Protein AF-A0A9E0DV90-F1 (afdb_monomer)

Foldseek 3Di:
DDDDLVRQLQVVFWPDDDLDFQTKTWGAAQEEEEELLQQLVLLLLLVLLVDQAFPHNAYEYEHEPLLDCPDVLSVQSQLLSVLSCQRHFHKYQARPNDDRLVCCLVPVQDASGEYEYCDQVQCSSCVNHYNGHHAHSNLRSCSRVVNTDMDRNHDDDDDDDDFVVVVVCVVVCVVVVCVVVVHDDDDGDCDQQQQHPDAAPAQAEEEDQHDDFPQCSNVHRRYHYHYDHPQQRVVCVVVVHRDDNVVVPSPPVVVDDDDDPDDDDDCVSMDGYDPDHSPPRDRRGDPLQDRQDFFAFDDQKDKFFALEQEEAPAELCQQQNPDPVSSSRVNPLPVSLQCGNCVPDNCSLVSLLVGLAHEHEYEHAHHDDDLDLSSQSSSRVSRYQEYEYCYYDPSNCVSNLQQLRHYKYFPDNVVSVVDDGGFIKMWHSVLVCVVVQKTWIARPNVGDIGIIGDDDDPVSSVQNNRRHDSSVSSVVSVD

Radius of gyration: 25.17 Å; Cα contacts (8 Å, |Δi|>4): 955; chains: 1; bounding box: 57×60×72 Å

pLDDT: mean 88.81, std 10.87, range [31.14, 98.81]

Sequence (479 aa):
MPQNLARKILASHLISGEMNVGEEIAVRVDQTLTHDVTGTQAYLAFETMNIPKVKTELSVSYVDHNLLYADNKNPDDHIYLQTIAKKYGLYLSRAGNGICHTVHFERFGRPGMISLGSDSHTPTGSAIGALAIGAGGLDVALAMAGVPLYLKMPKIVNVKGSRQIFSMALRDGIISTLVDAGVRILECGCGPCVGIGQALRT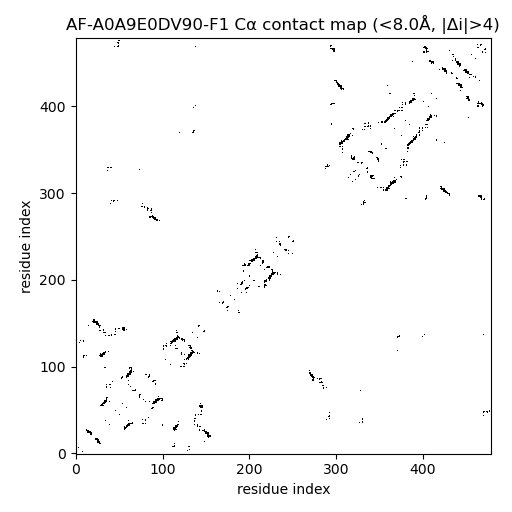HGVSFRTSNRNFKGRSGTLDASVYLGSPEAAAITAIKGYITDLIAEGVTDVLLTVEEPKTFIIDDNMIIPPTEGDTSDVEIIRGPNIQPMPINEPLPDTIQAHVSAYRPDNITTDDIIPANAQFSALRSNIPAISQITFSRIDPDFVKRAEGYGKSFIVGGENYGQGSSREHAAIAPMYLGVKAVITKSLARIHKNNLINHGVVPLNFVNLADYDKINQDDELKITNFPEQLKSRNIIVENLTKGFSFETKTELTEREVNILIDGGQLRQVQAKNNT

Solvent-accessible surface area (backbone atoms only — not comparable to full-atom values): 25932 Å² total; per-residue (Å²): 130,92,72,55,70,70,54,50,38,50,60,79,31,53,75,42,66,57,92,47,77,65,37,62,28,29,26,55,52,41,32,38,39,28,38,51,80,38,28,55,42,13,46,40,46,33,57,64,29,65,61,80,51,57,60,32,84,41,41,36,42,23,31,56,78,64,77,68,70,87,57,68,61,47,58,27,51,54,48,24,53,53,26,45,18,45,35,33,47,19,29,33,37,38,74,81,68,50,52,54,58,58,52,38,48,76,73,71,59,53,64,55,41,34,33,36,17,39,40,83,65,30,42,61,40,30,77,62,52,21,54,28,40,48,49,37,32,60,58,38,22,36,30,32,70,60,44,59,52,74,43,57,32,72,87,86,86,90,90,91,90,89,65,74,60,60,64,50,34,48,74,72,43,51,47,52,57,39,45,77,71,67,47,81,86,72,74,98,64,67,38,47,59,62,14,39,101,55,50,52,55,90,71,27,78,46,72,37,69,50,96,68,61,57,81,34,40,36,60,26,70,67,36,49,59,46,71,52,51,68,68,55,43,52,55,19,64,76,70,76,47,89,70,68,58,79,88,66,61,65,76,70,68,76,77,75,81,84,80,79,94,72,80,90,87,82,59,92,47,52,44,75,42,53,77,84,86,37,83,88,54,68,74,52,70,38,96,60,57,45,85,63,85,73,49,66,51,52,55,50,61,48,75,33,33,22,45,40,62,46,63,59,61,37,30,26,54,50,40,37,49,85,48,72,65,47,69,71,25,58,36,15,58,76,69,44,27,72,43,35,25,47,90,82,37,71,59,35,45,64,46,17,54,73,56,55,36,20,30,36,39,35,20,40,44,27,40,28,81,64,73,61,43,60,50,30,46,25,49,35,74,41,23,31,48,35,41,40,19,59,30,67,22,72,64,42,50,51,32,20,36,45,44,24,24,45,69,33,26,45,71,53,67,75,56,62,82,74,59,56,57,70,36,35,38,32,33,67,53,36,53,61,27,53,74,69,33,48,38,65,37,36,33,67,74,77,73,49,71,49,55,27,32,43,98,65,55,73,67,55,44,51,27,28,40,52,4,3,44,61,43,53,48,21,59,68,56,77,110

Mean predicted aligned error: 10.76 Å

Structure (mmCIF, N/CA/C/O backbone):
data_AF-A0A9E0DV90-F1
#
_entry.id   AF-A0A9E0DV90-F1
#
loop_
_atom_site.group_PDB
_atom_site.id
_atom_site.type_symbol
_atom_site.label_atom_id
_atom_site.label_alt_id
_atom_site.label_comp_id
_atom_site.label_asym_id
_atom_site.label_entity_id
_atom_site.label_seq_id
_atom_site.pdbx_PDB_ins_code
_atom_site.Cartn_x
_atom_site.Cartn_y
_atom_site.Cartn_z
_atom_site.occupancy
_atom_site.B_iso_or_equiv
_atom_site.auth_seq_id
_atom_site.auth_comp_id
_atom_site.auth_asym_id
_atom_site.auth_atom_id
_atom_site.pdbx_PDB_model_num
ATOM 1 N N . MET A 1 1 ? 17.221 -28.876 0.811 1.00 46.72 1 MET A N 1
ATOM 2 C CA . MET A 1 1 ? 16.239 -29.032 -0.292 1.00 46.72 1 MET A CA 1
ATOM 3 C C . MET A 1 1 ? 16.576 -28.058 -1.414 1.00 46.72 1 MET A C 1
ATOM 5 O O . MET A 1 1 ? 17.041 -26.968 -1.092 1.00 46.72 1 MET A O 1
ATOM 9 N N . PRO A 1 2 ? 16.352 -28.405 -2.695 1.00 49.91 2 PRO A N 1
ATOM 10 C CA . PRO A 1 2 ? 16.503 -27.461 -3.801 1.00 49.91 2 PRO A CA 1
ATOM 11 C C . PRO A 1 2 ? 15.511 -26.293 -3.663 1.00 49.91 2 PRO A C 1
ATOM 13 O O . PRO A 1 2 ? 14.329 -26.495 -3.391 1.00 49.91 2 PRO A O 1
ATOM 16 N N . GLN A 1 3 ? 15.999 -25.063 -3.835 1.00 72.25 3 GLN A N 1
ATOM 17 C CA . GLN A 1 3 ? 15.197 -23.839 -3.752 1.00 72.25 3 GLN A CA 1
ATOM 18 C C . GLN A 1 3 ? 14.785 -23.348 -5.148 1.00 72.25 3 GLN A C 1
ATOM 20 O O . GLN A 1 3 ? 15.590 -23.367 -6.082 1.00 72.25 3 GLN A O 1
ATOM 25 N N . ASN A 1 4 ? 13.548 -22.858 -5.278 1.00 73.31 4 ASN A N 1
ATOM 26 C CA . ASN A 1 4 ? 13.095 -22.128 -6.468 1.00 73.31 4 ASN A CA 1
ATOM 27 C C . ASN A 1 4 ? 13.701 -20.709 -6.527 1.00 73.31 4 ASN A C 1
ATOM 29 O O . ASN A 1 4 ? 14.276 -20.243 -5.544 1.00 73.31 4 ASN A O 1
ATOM 33 N N . LEU A 1 5 ? 13.563 -20.021 -7.668 1.00 75.44 5 LEU A N 1
ATOM 34 C CA . LEU A 1 5 ? 14.163 -18.699 -7.894 1.00 75.44 5 LEU A CA 1
ATOM 35 C C . LEU A 1 5 ? 13.775 -17.674 -6.813 1.00 75.44 5 LEU A C 1
ATOM 37 O O . LEU A 1 5 ? 14.658 -17.085 -6.200 1.00 75.44 5 LEU A O 1
ATOM 41 N N . ALA A 1 6 ? 12.482 -17.532 -6.508 1.00 76.31 6 ALA A N 1
ATOM 42 C CA . ALA A 1 6 ? 12.011 -16.599 -5.482 1.00 76.31 6 ALA A CA 1
ATOM 43 C C . ALA A 1 6 ? 12.596 -16.907 -4.090 1.00 76.31 6 ALA A C 1
ATOM 45 O O . ALA A 1 6 ? 12.985 -15.990 -3.373 1.00 76.31 6 ALA A O 1
ATOM 46 N N . ARG A 1 7 ? 12.727 -18.190 -3.716 1.00 85.94 7 ARG A N 1
ATOM 47 C CA . ARG A 1 7 ? 13.398 -18.588 -2.467 1.00 85.94 7 ARG A CA 1
ATOM 48 C C . ARG A 1 7 ? 14.895 -18.286 -2.473 1.00 85.94 7 ARG A C 1
ATOM 50 O O . ARG A 1 7 ? 15.393 -17.863 -1.441 1.00 85.94 7 ARG A O 1
ATOM 57 N N . LYS A 1 8 ? 15.597 -18.463 -3.596 1.00 86.50 8 LYS A N 1
ATOM 58 C CA . LYS A 1 8 ? 17.022 -18.101 -3.702 1.00 86.50 8 LYS A CA 1
ATOM 59 C C . LYS A 1 8 ? 17.231 -16.597 -3.514 1.00 86.50 8 LYS A C 1
ATOM 61 O O . LYS A 1 8 ? 18.100 -16.210 -2.744 1.00 86.50 8 LYS A O 1
ATOM 66 N N . ILE A 1 9 ? 16.395 -15.777 -4.158 1.00 90.69 9 ILE A N 1
ATOM 67 C CA . ILE A 1 9 ? 16.438 -14.312 -4.036 1.00 90.69 9 ILE A CA 1
ATOM 68 C C . ILE A 1 9 ? 16.123 -13.880 -2.601 1.00 90.69 9 ILE A C 1
ATOM 70 O O . ILE A 1 9 ? 16.881 -13.120 -2.014 1.00 90.69 9 ILE A O 1
ATOM 74 N N . LEU A 1 10 ? 15.052 -14.397 -1.993 1.00 91.81 10 LEU A N 1
ATOM 75 C CA . LEU A 1 10 ? 14.734 -14.079 -0.597 1.00 91.81 10 LEU A CA 1
ATOM 76 C C . LEU A 1 10 ? 15.856 -14.505 0.365 1.00 91.81 10 LEU A C 1
ATOM 78 O O . LEU A 1 10 ? 16.153 -13.768 1.296 1.00 91.81 10 LEU A O 1
ATOM 82 N N . ALA A 1 11 ? 16.513 -15.645 0.122 1.00 93.75 11 ALA A N 1
ATOM 83 C CA . ALA A 1 11 ? 17.612 -16.129 0.957 1.00 93.75 11 ALA A CA 1
ATOM 84 C C . ALA A 1 11 ? 18.873 -15.254 0.859 1.00 93.75 11 ALA A C 1
ATOM 86 O O . ALA A 1 11 ? 19.518 -15.019 1.876 1.00 93.75 11 ALA A O 1
ATOM 87 N N . SER A 1 12 ? 19.222 -14.743 -0.329 1.00 96.25 12 SER A N 1
ATOM 88 C CA . SER A 1 12 ? 20.400 -13.877 -0.504 1.00 96.25 12 SER A CA 1
ATOM 89 C C . SER A 1 12 ? 20.215 -12.452 0.030 1.00 96.25 12 SER A C 1
ATOM 91 O O . SER A 1 12 ? 21.198 -11.731 0.165 1.00 96.25 12 SER A O 1
ATOM 93 N N . HIS A 1 13 ? 18.978 -12.052 0.337 1.00 97.69 13 HIS A N 1
ATOM 94 C CA . HIS A 1 13 ? 18.638 -10.732 0.881 1.00 97.69 13 HIS A CA 1
ATOM 95 C C . HIS A 1 13 ? 18.095 -10.800 2.316 1.00 97.69 13 HIS A C 1
ATOM 97 O O . HIS A 1 13 ? 17.682 -9.775 2.854 1.00 97.69 13 HIS A O 1
ATOM 103 N N . LEU A 1 14 ? 18.074 -11.984 2.938 1.00 97.50 14 LEU A N 1
ATOM 104 C CA . LEU A 1 14 ? 17.537 -12.194 4.280 1.00 97.50 14 LEU A CA 1
ATOM 105 C C . LEU A 1 14 ? 18.387 -11.467 5.332 1.00 97.50 14 LEU A C 1
ATOM 107 O O . LEU A 1 14 ? 19.585 -11.709 5.452 1.00 97.50 14 LEU A O 1
ATOM 111 N N . ILE A 1 15 ? 17.743 -10.597 6.109 1.00 97.06 15 ILE A N 1
ATOM 112 C CA . ILE A 1 15 ? 18.339 -9.882 7.245 1.00 97.06 15 ILE A CA 1
ATOM 113 C C . ILE A 1 15 ? 17.968 -10.581 8.559 1.00 97.06 15 ILE A C 1
ATOM 115 O O . ILE A 1 15 ? 18.818 -10.736 9.433 1.00 97.06 15 ILE A O 1
ATOM 119 N N . SER A 1 16 ? 16.715 -11.023 8.707 1.00 96.75 16 SER A N 1
ATOM 120 C CA . SER A 1 16 ? 16.253 -11.788 9.873 1.00 96.75 16 SER A CA 1
ATOM 121 C C . SER A 1 16 ? 14.962 -12.570 9.593 1.00 96.75 16 SER A C 1
ATOM 123 O O . SER A 1 16 ? 14.284 -12.340 8.589 1.00 96.75 16 SER A O 1
ATOM 125 N N . GLY A 1 17 ? 14.623 -13.488 10.505 1.00 94.31 17 GLY A N 1
ATOM 126 C CA . GLY A 1 17 ? 13.473 -14.393 10.407 1.00 94.31 17 GLY A CA 1
ATOM 127 C C . GLY A 1 17 ? 13.810 -15.726 9.730 1.00 94.31 17 GLY A C 1
ATOM 128 O O . GLY A 1 17 ? 14.834 -15.858 9.060 1.00 94.31 17 GLY A O 1
ATOM 129 N N . GLU A 1 18 ? 12.947 -16.726 9.903 1.00 93.50 18 GLU A N 1
ATOM 130 C CA . GLU A 1 18 ? 13.080 -18.022 9.232 1.00 93.50 18 GLU A CA 1
ATOM 131 C C . GLU A 1 18 ? 12.230 -18.082 7.958 1.00 93.50 18 GLU A C 1
ATOM 133 O O . GLU A 1 18 ? 11.115 -17.571 7.882 1.00 93.50 18 GLU A O 1
ATOM 138 N N . MET A 1 19 ? 12.736 -18.752 6.920 1.00 90.50 19 MET A N 1
ATOM 139 C CA . MET A 1 19 ? 12.066 -18.828 5.615 1.00 90.50 19 MET A CA 1
ATOM 140 C C . MET A 1 19 ? 10.954 -19.893 5.551 1.00 90.50 19 MET A C 1
ATOM 142 O O . MET A 1 19 ? 10.748 -20.522 4.499 1.00 90.50 19 MET A O 1
ATOM 146 N N . ASN A 1 20 ? 10.224 -20.096 6.647 1.00 89.94 20 ASN A N 1
ATOM 147 C CA . ASN A 1 20 ? 9.060 -20.976 6.725 1.00 89.94 20 ASN A CA 1
ATOM 148 C C . ASN A 1 20 ? 7.812 -20.216 6.258 1.00 89.94 20 ASN A C 1
ATOM 150 O O . ASN A 1 20 ? 7.641 -19.034 6.533 1.00 89.94 20 ASN A O 1
ATOM 154 N N . VAL A 1 21 ? 6.930 -20.865 5.495 1.00 82.69 21 VAL A N 1
ATOM 155 C CA . VAL A 1 21 ? 5.804 -20.171 4.841 1.00 82.69 21 VAL A CA 1
ATOM 156 C C . VAL A 1 21 ? 4.827 -19.604 5.876 1.00 82.69 21 VAL A C 1
ATOM 158 O O . VAL A 1 21 ? 4.218 -20.362 6.622 1.00 82.69 21 VAL A O 1
ATOM 161 N N . GLY A 1 22 ? 4.600 -18.289 5.832 1.00 82.38 22 GLY A N 1
ATOM 162 C CA . GLY A 1 22 ? 3.687 -17.570 6.728 1.00 82.38 22 GLY A CA 1
ATOM 163 C C . GLY A 1 22 ? 4.356 -16.845 7.902 1.00 82.38 22 GLY A C 1
ATOM 164 O O . GLY A 1 22 ? 3.719 -15.957 8.471 1.00 82.38 22 GLY A O 1
ATOM 165 N N . GLU A 1 23 ? 5.613 -17.156 8.220 1.00 88.75 23 GLU A N 1
ATOM 166 C CA . GLU A 1 23 ? 6.403 -16.455 9.245 1.00 88.75 23 GLU A CA 1
ATOM 167 C C . GLU A 1 23 ? 6.917 -15.101 8.727 1.00 88.75 23 GLU A C 1
ATOM 169 O O . GLU A 1 23 ? 7.046 -14.905 7.516 1.00 88.75 23 GLU A O 1
ATOM 174 N N . GLU A 1 24 ? 7.153 -14.138 9.625 1.00 92.56 24 GLU A N 1
ATOM 175 C CA . GLU A 1 24 ? 7.707 -12.825 9.261 1.00 92.56 24 GLU A CA 1
ATOM 176 C C . GLU A 1 24 ? 9.213 -12.950 8.984 1.00 92.56 24 GLU A C 1
ATOM 178 O O . GLU A 1 24 ? 9.973 -13.444 9.814 1.00 92.56 24 GLU A O 1
ATOM 183 N N . ILE A 1 25 ? 9.632 -12.470 7.813 1.00 94.44 25 ILE A N 1
ATOM 184 C CA . ILE A 1 25 ? 11.031 -12.299 7.423 1.00 94.44 25 ILE A CA 1
ATOM 185 C C . ILE A 1 25 ? 11.303 -10.826 7.126 1.00 94.44 25 ILE A C 1
ATOM 187 O O . ILE A 1 25 ? 10.439 -10.113 6.608 1.00 94.44 25 ILE A O 1
ATOM 191 N N . ALA A 1 26 ? 12.521 -10.384 7.419 1.00 96.88 26 ALA A N 1
ATOM 192 C CA . ALA A 1 26 ? 13.044 -9.088 7.019 1.00 96.88 26 ALA A CA 1
ATOM 193 C C . ALA A 1 26 ? 14.037 -9.287 5.872 1.00 96.88 26 ALA A C 1
ATOM 195 O O . ALA A 1 26 ? 14.979 -10.070 6.006 1.00 96.88 26 ALA A O 1
ATOM 196 N N . VAL A 1 27 ? 13.856 -8.575 4.759 1.00 97.12 27 VAL A N 1
ATOM 197 C CA . VAL A 1 27 ? 14.778 -8.621 3.615 1.00 97.12 27 VAL A CA 1
ATOM 198 C C . VAL A 1 27 ? 15.301 -7.238 3.248 1.00 97.12 27 VAL A C 1
ATOM 200 O O . VAL A 1 27 ? 14.606 -6.229 3.397 1.00 97.12 27 VAL A O 1
ATOM 203 N N . ARG A 1 28 ? 16.535 -7.186 2.744 1.00 97.75 28 ARG A N 1
ATOM 204 C CA . ARG A 1 28 ? 17.083 -5.994 2.096 1.00 97.75 28 ARG A CA 1
ATOM 205 C C . ARG A 1 28 ? 16.337 -5.743 0.785 1.00 97.75 28 ARG A C 1
ATOM 207 O O . ARG A 1 28 ? 16.046 -6.678 0.045 1.00 97.75 28 ARG A O 1
ATOM 214 N N . VAL A 1 29 ? 16.067 -4.476 0.498 1.00 98.06 29 VAL A N 1
ATOM 215 C CA . VAL A 1 29 ? 15.643 -4.009 -0.825 1.00 98.06 29 VAL A CA 1
ATOM 216 C C . VAL A 1 29 ? 16.864 -3.394 -1.494 1.00 98.06 29 VAL A C 1
ATOM 218 O O . VAL A 1 29 ? 17.523 -2.552 -0.888 1.00 98.06 29 VAL A O 1
ATOM 221 N N . ASP A 1 30 ? 17.179 -3.811 -2.717 1.00 98.19 30 ASP A N 1
ATOM 222 C CA . ASP A 1 30 ? 18.324 -3.263 -3.451 1.00 98.19 30 ASP A CA 1
ATOM 223 C C . ASP A 1 30 ? 17.903 -2.028 -4.243 1.00 98.19 30 ASP A C 1
ATOM 225 O O . ASP A 1 30 ? 18.611 -1.025 -4.255 1.00 98.19 30 ASP A O 1
ATOM 229 N N . GLN A 1 31 ? 16.725 -2.086 -4.874 1.00 97.88 31 GLN A N 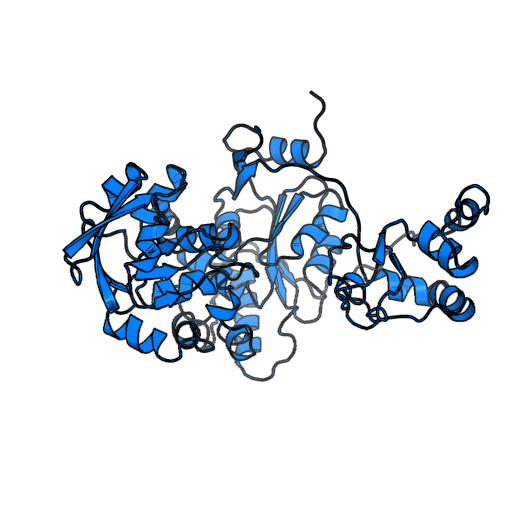1
ATOM 230 C CA . GLN A 1 31 ? 16.221 -1.012 -5.724 1.00 97.88 31 GLN A CA 1
ATOM 231 C C . GLN A 1 31 ? 14.839 -0.518 -5.311 1.00 97.88 31 GLN A C 1
ATOM 233 O O . GLN A 1 31 ? 13.966 -1.318 -4.969 1.00 97.88 31 GLN A O 1
ATOM 238 N N . THR A 1 32 ? 14.593 0.782 -5.458 1.00 98.00 32 THR A N 1
ATOM 239 C CA . THR A 1 32 ? 13.242 1.348 -5.361 1.00 98.00 32 THR A CA 1
ATOM 240 C C . THR A 1 32 ? 12.821 2.097 -6.615 1.00 98.00 32 THR A C 1
ATOM 242 O O . THR A 1 32 ? 13.643 2.658 -7.344 1.00 98.00 32 THR A O 1
ATOM 245 N N . LEU A 1 33 ? 11.509 2.120 -6.852 1.00 96.56 33 LEU A N 1
ATOM 246 C CA . LEU A 1 33 ? 10.894 2.989 -7.848 1.00 96.56 33 LEU A CA 1
ATOM 247 C C . LEU A 1 33 ? 9.665 3.702 -7.288 1.00 96.56 33 LEU A C 1
ATOM 249 O O . LEU A 1 33 ? 8.870 3.120 -6.549 1.00 96.56 33 LEU A O 1
ATOM 253 N N . THR A 1 34 ? 9.489 4.960 -7.674 1.00 96.62 34 THR A N 1
ATOM 254 C CA . THR A 1 34 ? 8.232 5.688 -7.487 1.00 96.62 34 THR A CA 1
ATOM 255 C C . THR A 1 34 ? 7.787 6.310 -8.801 1.00 96.62 34 THR A C 1
ATOM 257 O O . THR A 1 34 ? 8.597 6.518 -9.699 1.00 96.62 34 THR A O 1
ATOM 260 N N . HIS A 1 35 ? 6.500 6.613 -8.916 1.00 91.81 35 HIS A N 1
ATOM 261 C CA . HIS A 1 35 ? 5.950 7.422 -10.006 1.00 91.81 35 HIS A CA 1
ATOM 262 C C . HIS A 1 35 ? 5.329 8.692 -9.442 1.00 91.81 35 HIS A C 1
ATOM 264 O O . HIS A 1 35 ? 4.853 8.657 -8.312 1.00 91.81 35 HIS A O 1
ATOM 270 N N . ASP A 1 36 ? 5.320 9.778 -10.206 1.00 88.25 36 ASP A N 1
ATOM 271 C CA . ASP A 1 36 ? 4.797 11.109 -9.866 1.00 88.25 36 ASP A CA 1
ATOM 272 C C . ASP A 1 36 ? 3.574 11.116 -8.926 1.00 88.25 36 ASP A C 1
ATOM 274 O O . ASP A 1 36 ? 3.584 11.774 -7.887 1.00 88.25 36 ASP A O 1
ATOM 278 N N . VAL A 1 37 ? 2.564 10.299 -9.214 1.00 83.69 37 VAL A N 1
ATOM 279 C CA . VAL A 1 37 ? 1.311 10.198 -8.455 1.00 83.69 37 VAL A CA 1
ATOM 280 C C . VAL A 1 37 ? 1.468 9.581 -7.049 1.00 83.69 37 VAL A C 1
ATOM 282 O O . VAL A 1 37 ? 0.628 9.799 -6.180 1.00 83.69 37 VAL A O 1
ATOM 285 N N . THR A 1 38 ? 2.507 8.799 -6.758 1.00 86.00 38 THR A N 1
ATOM 286 C CA . THR A 1 38 ? 2.764 8.243 -5.401 1.00 86.00 38 THR A CA 1
ATOM 287 C C . THR A 1 38 ? 4.091 8.683 -4.794 1.00 86.00 38 THR A C 1
ATOM 289 O O . THR A 1 38 ? 4.232 8.711 -3.571 1.00 86.00 38 THR A O 1
ATOM 292 N N . GLY A 1 39 ? 5.041 9.066 -5.643 1.00 91.38 39 GLY A N 1
ATOM 293 C CA . GLY A 1 39 ? 6.371 9.524 -5.294 1.00 91.38 39 GLY A CA 1
ATOM 294 C C . GLY A 1 39 ? 6.308 10.758 -4.421 1.00 91.38 39 GLY A C 1
ATOM 295 O O . GLY A 1 39 ? 6.951 10.767 -3.381 1.00 91.38 39 GLY A O 1
ATOM 296 N N . THR A 1 40 ? 5.467 11.746 -4.746 1.00 92.38 40 THR A N 1
ATOM 297 C CA . THR A 1 40 ? 5.399 12.989 -3.962 1.00 92.38 40 THR A CA 1
ATOM 298 C C . THR A 1 40 ? 5.134 12.721 -2.475 1.00 92.38 40 THR A C 1
ATOM 300 O O . THR A 1 40 ? 5.839 13.246 -1.619 1.00 92.38 40 THR A O 1
ATOM 303 N N . GLN A 1 41 ? 4.201 11.819 -2.145 1.00 91.06 41 GLN A N 1
ATOM 304 C CA . GLN A 1 41 ? 3.952 11.418 -0.754 1.00 91.06 41 GLN A CA 1
ATOM 305 C C . GLN A 1 41 ? 5.085 10.555 -0.170 1.00 91.06 41 GLN A C 1
ATOM 307 O O . GLN A 1 41 ? 5.477 10.761 0.979 1.00 91.06 41 GLN A O 1
ATOM 312 N N . ALA A 1 42 ? 5.624 9.602 -0.940 1.00 94.50 42 ALA A N 1
ATOM 313 C CA . ALA A 1 42 ? 6.747 8.770 -0.502 1.00 94.50 42 ALA A CA 1
ATOM 314 C C . ALA A 1 42 ? 7.981 9.619 -0.143 1.00 94.50 42 ALA A C 1
ATOM 316 O O . ALA A 1 42 ? 8.659 9.353 0.848 1.00 94.50 42 ALA A O 1
ATOM 317 N N . TYR A 1 43 ? 8.246 10.679 -0.906 1.00 96.44 43 TYR A N 1
ATOM 318 C CA . TYR A 1 43 ? 9.351 11.593 -0.654 1.00 96.44 43 TYR A CA 1
ATOM 319 C C . TYR A 1 43 ? 9.086 12.520 0.526 1.00 96.44 43 TYR A C 1
ATOM 321 O O . TYR A 1 43 ? 9.965 12.622 1.372 1.00 96.44 43 TYR A O 1
ATOM 329 N N . LEU A 1 44 ? 7.876 13.063 0.695 1.00 94.94 44 LEU A N 1
ATOM 330 C CA . LEU A 1 44 ? 7.521 13.804 1.914 1.00 94.94 44 LEU A CA 1
ATOM 331 C C . LEU A 1 44 ? 7.699 12.942 3.177 1.00 94.94 44 LEU A C 1
ATOM 333 O O . LEU A 1 44 ? 8.147 13.430 4.217 1.00 94.94 44 LEU A O 1
ATOM 337 N N . ALA A 1 45 ? 7.389 11.645 3.092 1.00 94.06 45 ALA A N 1
ATOM 338 C CA . ALA A 1 45 ? 7.638 10.708 4.179 1.00 94.06 45 ALA A CA 1
ATOM 339 C C . ALA A 1 45 ? 9.142 10.458 4.390 1.00 94.06 45 ALA A C 1
ATOM 341 O O . ALA A 1 45 ? 9.597 10.459 5.529 1.00 94.06 45 ALA A O 1
ATOM 342 N N . PHE A 1 46 ? 9.927 10.295 3.321 1.00 95.88 46 PHE A N 1
ATOM 343 C CA . PHE A 1 46 ? 11.383 10.140 3.402 1.00 95.88 46 PHE A CA 1
ATOM 344 C C . PHE A 1 46 ? 12.079 11.378 3.996 1.00 95.88 46 PHE A C 1
ATOM 346 O O . PHE A 1 46 ? 12.903 11.237 4.897 1.00 95.88 46 PHE A O 1
ATOM 353 N N . GLU A 1 47 ? 11.704 12.586 3.561 1.00 94.44 47 GLU A N 1
ATOM 354 C CA . GLU A 1 47 ? 12.170 13.860 4.127 1.00 94.44 47 GLU A CA 1
ATOM 355 C C . GLU A 1 47 ? 11.933 13.911 5.638 1.00 94.44 47 GLU A C 1
ATOM 357 O O . GLU A 1 47 ? 12.837 14.228 6.408 1.00 94.44 47 GLU A O 1
ATOM 362 N N . THR A 1 48 ? 10.731 13.518 6.067 1.00 92.81 48 THR A N 1
ATOM 363 C CA . THR A 1 48 ? 10.321 13.512 7.477 1.00 92.81 48 THR A CA 1
ATOM 364 C C . THR A 1 48 ? 11.179 12.573 8.341 1.00 92.81 48 THR A C 1
ATOM 366 O O . THR A 1 48 ? 11.281 12.778 9.549 1.00 92.81 48 THR A O 1
ATOM 369 N N . MET A 1 49 ? 11.846 11.573 7.752 1.00 93.75 49 MET A N 1
ATOM 370 C CA . MET A 1 49 ? 12.778 10.689 8.464 1.00 93.75 49 MET A CA 1
ATOM 371 C C . MET A 1 49 ? 14.142 11.338 8.758 1.00 93.75 49 MET A C 1
ATOM 373 O O . MET A 1 49 ? 14.939 10.709 9.450 1.00 93.75 49 MET A O 1
ATOM 377 N N . ASN A 1 50 ? 14.425 12.552 8.264 1.00 91.62 50 ASN A N 1
ATOM 378 C CA . ASN A 1 50 ? 15.683 13.291 8.467 1.00 91.62 50 ASN A CA 1
ATOM 379 C C . ASN A 1 50 ? 16.948 12.533 8.008 1.00 91.62 50 ASN A C 1
ATOM 381 O O . ASN A 1 50 ? 17.995 12.577 8.651 1.00 91.62 50 ASN A O 1
ATOM 385 N N . ILE A 1 51 ? 16.866 11.831 6.873 1.00 91.31 51 ILE A N 1
ATOM 386 C CA . ILE A 1 51 ? 17.986 11.061 6.308 1.00 91.31 51 ILE A CA 1
ATOM 387 C C . ILE A 1 51 ? 18.643 11.856 5.165 1.00 91.31 51 ILE A C 1
ATOM 389 O O . ILE A 1 51 ? 17.936 12.305 4.264 1.00 91.31 51 ILE A O 1
ATOM 393 N N . PRO A 1 52 ? 19.983 12.016 5.139 1.00 91.00 52 PRO A N 1
ATOM 394 C CA . PRO A 1 52 ? 20.651 12.900 4.177 1.00 91.00 52 PRO A CA 1
ATOM 395 C C . PRO A 1 52 ? 20.671 12.375 2.732 1.00 91.00 52 PRO A C 1
ATOM 397 O O . PRO A 1 52 ? 20.763 13.167 1.799 1.00 91.00 52 PRO A O 1
ATOM 400 N N . LYS A 1 53 ? 20.599 11.054 2.521 1.00 94.25 53 LYS A N 1
ATOM 401 C CA . LYS A 1 53 ? 20.634 10.411 1.195 1.00 94.25 53 LYS A CA 1
ATOM 402 C C . LYS A 1 53 ? 19.935 9.050 1.233 1.00 94.25 53 LYS A C 1
ATOM 404 O O . LYS A 1 53 ? 19.917 8.408 2.284 1.00 94.25 53 LYS A O 1
ATOM 409 N N . VAL A 1 54 ? 19.382 8.594 0.108 1.00 96.25 54 VAL A N 1
ATOM 410 C CA . VAL A 1 54 ? 18.851 7.222 -0.003 1.00 96.25 54 VAL A CA 1
ATOM 411 C C . VAL A 1 54 ? 19.953 6.178 0.253 1.00 96.25 54 VAL A C 1
ATOM 413 O O . VAL A 1 54 ? 21.114 6.403 -0.086 1.00 96.25 54 VAL A O 1
ATOM 416 N N . LYS A 1 55 ? 19.594 5.046 0.875 1.00 96.31 55 LYS A N 1
ATOM 417 C CA . LYS A 1 55 ? 20.514 3.954 1.264 1.00 96.31 55 LYS A CA 1
ATOM 418 C C . LYS A 1 55 ? 20.371 2.672 0.430 1.00 96.31 55 LYS A C 1
ATOM 420 O O . LYS A 1 55 ? 21.164 1.750 0.597 1.00 96.31 55 LYS A O 1
ATOM 425 N N . THR A 1 56 ? 19.356 2.592 -0.424 1.00 96.94 56 THR A N 1
ATOM 426 C CA . THR A 1 56 ? 19.202 1.562 -1.464 1.00 96.94 56 THR A CA 1
ATOM 427 C C . THR A 1 56 ? 20.307 1.686 -2.518 1.00 96.94 56 THR A C 1
ATOM 429 O O . THR A 1 56 ? 20.838 2.775 -2.723 1.00 96.94 56 THR A O 1
ATOM 432 N N . GLU A 1 57 ? 20.658 0.588 -3.203 1.00 96.38 57 GLU A N 1
ATOM 433 C CA . GLU A 1 57 ? 21.686 0.594 -4.263 1.00 96.38 57 GLU A CA 1
ATOM 434 C C . GLU A 1 57 ? 21.307 1.553 -5.401 1.00 96.38 57 GLU A C 1
ATOM 436 O O . GLU A 1 57 ? 22.172 2.202 -5.986 1.00 96.38 57 GLU A O 1
ATOM 441 N N . LEU A 1 58 ? 20.010 1.635 -5.716 1.00 96.62 58 LEU A N 1
ATOM 442 C CA . LEU A 1 58 ? 19.471 2.514 -6.747 1.00 96.62 58 LEU A CA 1
ATOM 443 C C . LEU A 1 58 ? 18.010 2.879 -6.452 1.00 96.62 58 LEU A C 1
ATOM 445 O O . LEU A 1 58 ? 17.187 2.013 -6.164 1.00 96.62 58 LEU A O 1
ATOM 449 N N . SER A 1 59 ? 17.675 4.160 -6.577 1.00 98.00 59 SER A N 1
ATOM 450 C CA . SER A 1 59 ? 16.308 4.670 -6.427 1.00 98.00 59 SER A CA 1
ATOM 451 C C . SER A 1 59 ? 15.958 5.538 -7.627 1.00 98.00 59 SER A C 1
ATOM 453 O O . SER A 1 59 ? 16.747 6.415 -7.988 1.00 98.00 59 SER A O 1
ATOM 455 N N . VAL A 1 60 ? 14.782 5.327 -8.223 1.00 98.19 60 VAL A N 1
ATOM 456 C CA . VAL A 1 60 ? 14.324 6.099 -9.390 1.00 98.19 60 VAL A CA 1
ATOM 457 C C . VAL A 1 60 ? 12.957 6.725 -9.137 1.00 98.19 60 VAL A C 1
ATOM 459 O O . VAL A 1 60 ? 12.016 6.049 -8.723 1.00 98.19 60 VAL A O 1
ATOM 462 N N . SER A 1 61 ? 12.851 8.018 -9.422 1.00 97.94 61 SER A N 1
ATOM 463 C CA . SER A 1 61 ? 11.590 8.747 -9.527 1.00 97.94 61 SER A CA 1
ATOM 464 C C . SER A 1 61 ? 11.182 8.823 -11.002 1.00 97.94 61 SER A C 1
ATOM 466 O O . SER A 1 61 ? 11.969 9.262 -11.842 1.00 97.94 61 SER A O 1
ATOM 468 N N . TYR A 1 62 ? 9.979 8.367 -11.340 1.00 97.00 62 TYR A N 1
ATOM 469 C CA . TYR A 1 62 ? 9.435 8.392 -12.698 1.00 97.00 62 TYR A CA 1
ATOM 470 C C . TYR A 1 62 ? 8.325 9.431 -12.821 1.00 97.00 62 TYR A C 1
ATOM 472 O O . TYR A 1 62 ? 7.478 9.549 -11.944 1.00 97.00 62 TYR A O 1
ATOM 480 N N . VAL A 1 63 ? 8.297 10.160 -13.933 1.00 93.06 63 VAL A N 1
ATOM 481 C CA . VAL A 1 63 ? 7.204 11.078 -14.264 1.00 93.06 63 VAL A CA 1
ATOM 482 C C . VAL A 1 63 ? 6.471 10.530 -15.488 1.00 93.06 63 VAL A C 1
ATOM 484 O O . VAL A 1 63 ? 6.919 10.714 -16.622 1.00 93.06 63 VAL A O 1
ATOM 487 N N . ASP A 1 64 ? 5.389 9.788 -15.252 1.00 87.38 64 ASP A N 1
ATOM 488 C CA . ASP A 1 64 ? 4.704 8.986 -16.272 1.00 87.38 64 ASP A CA 1
ATOM 489 C C . ASP A 1 64 ? 3.166 8.934 -16.164 1.00 87.38 64 ASP A C 1
ATOM 491 O O . ASP A 1 64 ? 2.531 8.609 -17.170 1.00 87.38 64 ASP A O 1
ATOM 495 N N . HIS A 1 65 ? 2.538 9.292 -15.033 1.00 83.88 65 HIS A N 1
ATOM 496 C CA . HIS A 1 65 ? 1.070 9.288 -14.914 1.00 83.88 65 HIS A CA 1
ATOM 497 C C . HIS A 1 65 ? 0.448 10.674 -15.157 1.00 83.88 65 HIS A C 1
ATOM 499 O O . HIS A 1 65 ? -0.585 10.775 -15.822 1.00 83.88 65 HIS A O 1
ATOM 505 N N . ASN A 1 66 ? 1.063 11.753 -14.660 1.00 81.81 66 ASN A N 1
ATOM 506 C CA . ASN A 1 66 ? 0.499 13.111 -14.644 1.00 81.81 66 ASN A CA 1
ATOM 507 C C . ASN A 1 66 ? 1.039 14.009 -15.779 1.00 81.81 66 ASN A C 1
ATOM 509 O O . ASN A 1 66 ? 1.280 15.206 -15.619 1.00 81.81 66 ASN A O 1
ATOM 513 N N . LEU A 1 67 ? 1.189 13.438 -16.979 1.00 82.81 67 LEU A N 1
ATOM 514 C CA . LEU A 1 67 ? 1.791 14.106 -18.146 1.00 82.81 67 LEU A CA 1
ATOM 515 C C . LEU A 1 67 ? 0.970 15.279 -18.720 1.00 82.81 67 LEU A C 1
ATOM 517 O O . LEU A 1 67 ? 1.497 16.079 -19.490 1.00 82.81 67 LEU A O 1
ATOM 521 N N . LEU A 1 68 ? -0.315 15.391 -18.368 1.00 78.88 68 LEU A N 1
ATOM 522 C CA . LEU A 1 68 ? -1.176 16.503 -18.777 1.00 78.88 68 LEU A CA 1
ATOM 523 C C . LEU A 1 68 ? -1.184 17.588 -17.692 1.00 78.88 68 LEU A C 1
ATOM 525 O O . LEU A 1 68 ? -1.704 17.379 -16.594 1.00 78.88 68 LEU A O 1
ATOM 529 N N . TYR A 1 69 ? -0.648 18.769 -18.005 1.00 82.19 69 TYR A N 1
ATOM 530 C CA . TYR A 1 69 ? -0.666 19.933 -17.109 1.00 82.19 69 TYR A CA 1
ATOM 531 C C . TYR A 1 69 ? -2.009 20.662 -17.220 1.00 82.19 69 TYR A C 1
ATOM 533 O O . TYR A 1 69 ? -2.128 21.692 -17.877 1.00 82.19 69 TYR A O 1
ATOM 541 N N . ALA A 1 70 ? -3.043 20.074 -16.612 1.00 78.19 70 ALA A N 1
ATOM 542 C CA . ALA A 1 70 ? -4.388 20.649 -16.569 1.00 78.19 70 ALA A CA 1
ATOM 543 C C . ALA A 1 70 ? -4.480 21.884 -15.649 1.00 78.19 70 ALA A C 1
ATOM 545 O O . ALA A 1 70 ? -5.298 22.769 -15.888 1.00 78.19 70 ALA A O 1
ATOM 546 N N . ASP A 1 71 ? -3.639 21.942 -14.614 1.00 84.44 71 ASP A N 1
ATOM 547 C CA . ASP A 1 71 ? -3.442 23.092 -13.732 1.00 84.44 71 ASP A CA 1
ATOM 548 C C . ASP A 1 71 ? -1.983 23.138 -13.220 1.00 84.44 71 ASP A C 1
ATOM 550 O O . ASP A 1 71 ? -1.110 22.453 -13.759 1.00 84.44 71 ASP A O 1
ATOM 554 N N . ASN A 1 72 ? -1.700 23.956 -12.201 1.00 86.88 72 ASN A N 1
ATOM 555 C CA . ASN A 1 72 ? -0.358 24.116 -11.634 1.00 86.88 72 ASN A CA 1
ATOM 556 C C . ASN A 1 72 ? 0.137 22.929 -10.782 1.00 86.88 72 ASN A C 1
ATOM 558 O O . ASN A 1 72 ? 1.336 22.831 -10.549 1.00 86.88 72 ASN A O 1
ATOM 562 N N . LYS A 1 73 ? -0.729 22.023 -10.309 1.00 87.88 73 LYS A N 1
ATOM 563 C CA . LYS A 1 73 ? -0.349 21.015 -9.298 1.00 87.88 73 LYS A CA 1
ATOM 564 C C . LYS A 1 73 ? 0.594 19.957 -9.863 1.00 87.88 73 LYS A C 1
ATOM 566 O O . LYS A 1 73 ? 1.581 19.622 -9.223 1.00 87.88 73 LYS A O 1
ATOM 571 N N . ASN A 1 74 ? 0.328 19.484 -11.081 1.00 85.81 74 ASN A N 1
ATOM 572 C CA . ASN A 1 74 ? 1.195 18.519 -11.763 1.00 85.81 74 ASN A CA 1
ATOM 573 C C . ASN A 1 74 ? 2.607 19.089 -12.032 1.00 85.81 74 ASN A C 1
ATOM 575 O O . ASN A 1 74 ? 3.577 18.443 -11.640 1.00 85.81 74 ASN A O 1
ATOM 579 N N . PRO A 1 75 ? 2.787 20.284 -12.639 1.00 90.25 75 PRO A N 1
ATOM 580 C CA . PRO A 1 75 ? 4.124 20.856 -12.791 1.00 90.25 75 PRO A CA 1
ATOM 581 C C . PRO A 1 75 ? 4.795 21.202 -11.449 1.00 90.25 75 PRO A C 1
ATOM 583 O O . PRO A 1 75 ? 6.007 21.016 -11.346 1.00 90.25 75 PRO A O 1
ATOM 586 N N . ASP A 1 76 ? 4.047 21.618 -10.418 1.00 94.31 76 ASP A N 1
ATOM 587 C CA . ASP A 1 76 ? 4.581 21.812 -9.059 1.00 94.31 76 ASP A CA 1
ATOM 588 C C . ASP A 1 76 ? 5.151 20.498 -8.483 1.00 94.31 76 ASP A C 1
ATOM 590 O O . ASP A 1 76 ? 6.305 20.465 -8.046 1.00 94.31 76 ASP A O 1
ATOM 594 N N . ASP A 1 77 ? 4.386 19.400 -8.543 1.00 92.19 77 ASP A N 1
ATOM 595 C CA . ASP A 1 77 ? 4.833 18.057 -8.143 1.00 92.19 77 ASP A CA 1
ATOM 596 C C . ASP A 1 77 ? 6.067 17.624 -8.962 1.00 92.19 77 ASP A C 1
ATOM 598 O O . ASP A 1 77 ? 7.035 17.104 -8.411 1.00 92.19 77 ASP A O 1
ATOM 602 N N . HIS A 1 78 ? 6.105 17.885 -10.273 1.00 94.38 78 HIS A N 1
ATOM 603 C CA . HIS A 1 78 ? 7.231 17.487 -11.130 1.00 94.38 78 HIS A CA 1
ATOM 604 C C . HIS A 1 78 ? 8.524 18.263 -10.832 1.00 94.38 78 HIS A C 1
ATOM 606 O O . HIS A 1 78 ? 9.619 17.713 -10.988 1.00 94.38 78 HIS A O 1
ATOM 612 N N . ILE A 1 79 ? 8.430 19.527 -10.413 1.00 95.88 79 ILE A N 1
ATOM 613 C CA . ILE A 1 79 ? 9.578 20.335 -9.971 1.00 95.88 79 ILE A CA 1
ATOM 614 C C . ILE A 1 79 ? 10.046 19.899 -8.574 1.00 95.88 79 ILE A C 1
ATOM 616 O O . ILE A 1 79 ? 11.253 19.782 -8.334 1.00 95.88 79 ILE A O 1
ATOM 620 N N . TYR A 1 80 ? 9.116 19.561 -7.680 1.00 96.94 80 TYR A N 1
ATOM 621 C CA . TYR A 1 80 ? 9.442 18.932 -6.402 1.00 96.94 80 TYR A CA 1
ATOM 622 C C . TYR A 1 80 ? 10.204 17.615 -6.607 1.00 96.94 80 TYR A C 1
ATOM 624 O O . TYR A 1 80 ? 11.310 17.463 -6.096 1.00 96.94 80 TYR A O 1
ATOM 632 N N . LEU A 1 81 ? 9.705 16.705 -7.449 1.00 96.88 81 LEU A N 1
ATOM 633 C CA . LEU A 1 81 ? 10.361 15.424 -7.748 1.00 96.88 81 LEU A CA 1
ATOM 634 C C . LEU A 1 81 ? 11.768 15.598 -8.347 1.00 96.88 81 LEU A C 1
ATOM 636 O O . LEU A 1 81 ? 12.675 14.838 -8.007 1.00 96.88 81 LEU A O 1
ATOM 640 N N . GLN A 1 82 ? 11.976 16.620 -9.186 1.00 96.44 82 GLN A N 1
ATOM 641 C CA . GLN A 1 82 ? 13.300 16.994 -9.701 1.00 96.44 82 GLN A CA 1
ATOM 642 C C . GLN A 1 82 ? 14.255 17.435 -8.585 1.00 96.44 82 GLN A C 1
ATOM 644 O O . GLN A 1 82 ? 15.388 16.954 -8.511 1.00 96.44 82 GLN A O 1
ATOM 649 N N . THR A 1 83 ? 13.812 18.336 -7.707 1.00 97.00 83 THR A N 1
ATOM 650 C CA . THR A 1 83 ? 14.659 18.860 -6.623 1.00 97.00 83 THR A CA 1
ATOM 651 C C . THR A 1 83 ? 14.920 17.828 -5.527 1.00 97.00 83 THR A C 1
ATOM 653 O O . THR A 1 83 ? 16.042 17.742 -5.037 1.00 97.00 83 THR A O 1
ATOM 656 N N . ILE A 1 84 ? 13.954 16.957 -5.230 1.00 96.38 84 ILE A N 1
ATOM 657 C CA . ILE A 1 84 ? 14.114 15.778 -4.369 1.00 96.38 84 ILE A CA 1
ATOM 658 C C . ILE A 1 84 ? 15.139 14.792 -4.926 1.00 96.38 84 ILE A C 1
ATOM 660 O O . ILE A 1 84 ? 16.034 14.371 -4.192 1.00 96.38 84 ILE A O 1
ATOM 664 N N . ALA A 1 85 ? 15.044 14.437 -6.213 1.00 97.00 85 ALA A N 1
ATOM 665 C CA . ALA A 1 85 ? 16.000 13.525 -6.836 1.00 97.00 85 ALA A CA 1
ATOM 666 C C . ALA A 1 85 ? 17.426 14.090 -6.775 1.00 97.00 85 ALA A C 1
ATOM 668 O O . ALA A 1 85 ? 18.364 13.387 -6.384 1.00 97.00 85 ALA A O 1
ATOM 669 N N . LYS A 1 86 ? 17.560 15.395 -7.046 1.00 96.38 86 LYS A N 1
ATOM 670 C CA . LYS A 1 86 ? 18.809 16.146 -6.900 1.00 96.38 86 LYS A CA 1
ATOM 671 C C . LYS A 1 86 ? 19.324 16.150 -5.452 1.00 96.38 86 LYS A C 1
ATOM 673 O O . LYS A 1 86 ? 20.508 15.921 -5.234 1.00 96.38 86 LYS A O 1
ATOM 678 N N . LYS A 1 87 ? 18.450 16.374 -4.463 1.00 96.69 87 LYS A N 1
ATOM 679 C CA . LYS A 1 87 ? 18.801 16.469 -3.035 1.00 96.69 87 LYS A CA 1
ATOM 680 C C . LYS A 1 87 ? 19.273 15.142 -2.452 1.00 96.69 87 LYS A C 1
ATOM 682 O O . LYS A 1 87 ? 20.338 15.081 -1.847 1.00 96.69 87 LYS A O 1
ATOM 687 N N . TYR A 1 88 ? 18.474 14.093 -2.619 1.00 96.44 88 TYR A N 1
ATOM 688 C CA . TYR A 1 88 ? 18.624 12.833 -1.886 1.00 96.44 88 TYR A CA 1
ATOM 689 C C . TYR A 1 88 ? 19.303 11.726 -2.694 1.00 96.44 88 TYR A C 1
ATOM 691 O O . TYR A 1 88 ? 19.428 10.601 -2.210 1.00 96.44 88 TYR A O 1
ATOM 699 N N . GLY A 1 89 ? 19.786 12.045 -3.899 1.00 95.75 89 GLY A N 1
ATOM 700 C CA . GLY A 1 89 ? 20.582 11.143 -4.724 1.00 95.75 89 GLY A CA 1
ATOM 701 C C . GLY A 1 89 ? 19.764 10.061 -5.415 1.00 95.75 89 GLY A C 1
ATOM 702 O O . GLY A 1 89 ? 20.134 8.892 -5.347 1.00 95.75 89 GLY A O 1
ATOM 703 N N . LEU A 1 90 ? 18.682 10.447 -6.090 1.00 96.94 90 LEU A N 1
ATOM 704 C CA . LEU A 1 90 ? 17.897 9.546 -6.933 1.00 96.94 90 LEU A CA 1
ATOM 705 C C . LEU A 1 90 ? 18.142 9.822 -8.414 1.00 96.94 90 LEU A C 1
ATOM 707 O O . LEU A 1 90 ? 18.428 10.951 -8.807 1.00 96.94 90 LEU A O 1
ATOM 711 N N . TYR A 1 91 ? 17.937 8.799 -9.237 1.00 98.12 91 TYR A N 1
ATOM 712 C CA . TYR A 1 91 ? 17.686 9.003 -10.657 1.00 98.12 91 TYR A CA 1
ATOM 713 C C . TYR A 1 91 ? 16.292 9.609 -10.847 1.00 98.12 91 TYR A C 1
ATOM 715 O O . TYR A 1 91 ? 15.352 9.271 -10.121 1.00 98.12 91 TYR A O 1
ATOM 723 N N . LEU A 1 92 ? 16.136 10.453 -11.863 1.00 98.06 92 LEU A N 1
ATOM 724 C CA . LEU A 1 92 ? 14.834 10.930 -12.320 1.00 98.06 92 LEU A CA 1
ATOM 725 C C . LEU A 1 92 ? 14.639 10.596 -13.800 1.00 98.06 92 LEU A C 1
ATOM 727 O O . LEU A 1 92 ? 15.357 11.104 -14.657 1.00 98.06 92 LEU A O 1
ATOM 731 N N . SER A 1 93 ? 13.603 9.826 -14.108 1.00 97.25 93 SER A N 1
ATOM 732 C CA . SER A 1 93 ? 13.080 9.691 -15.465 1.00 97.25 93 SER A CA 1
ATOM 733 C C . SER A 1 93 ? 12.057 10.797 -15.727 1.00 97.25 93 SER A C 1
ATOM 735 O O . SER A 1 93 ? 10.989 10.831 -15.113 1.00 97.25 93 SER A O 1
ATOM 737 N N . ARG A 1 94 ? 12.388 11.705 -16.647 1.00 94.06 94 ARG A N 1
ATOM 738 C CA . ARG A 1 94 ? 11.595 12.899 -16.971 1.00 94.06 94 ARG A CA 1
ATOM 739 C C . ARG A 1 94 ? 10.252 12.568 -17.633 1.00 94.06 94 ARG A C 1
ATOM 741 O O . ARG A 1 94 ? 10.082 11.519 -18.254 1.00 94.06 94 ARG A O 1
ATOM 748 N N . ALA A 1 95 ? 9.337 13.538 -17.563 1.00 89.69 95 ALA A N 1
ATOM 749 C CA . ALA A 1 95 ? 8.024 13.497 -18.200 1.00 89.69 95 ALA A CA 1
ATOM 750 C C . ALA A 1 95 ? 8.123 13.111 -19.684 1.00 89.69 95 ALA A C 1
ATOM 752 O O . ALA A 1 95 ? 8.770 13.810 -20.464 1.00 89.69 95 ALA A O 1
ATOM 753 N N . GLY A 1 96 ? 7.471 12.012 -20.068 1.00 85.00 96 GLY A N 1
ATOM 754 C CA . GLY A 1 96 ? 7.438 11.527 -21.452 1.00 85.00 96 GLY A CA 1
ATOM 755 C C . GLY A 1 96 ? 8.557 10.555 -21.850 1.00 85.00 96 GLY A C 1
ATOM 756 O O . GLY A 1 96 ? 8.577 10.141 -23.003 1.00 85.00 96 GLY A O 1
ATOM 757 N N . ASN A 1 97 ? 9.447 10.152 -20.933 1.00 90.69 97 ASN A N 1
ATOM 758 C CA . ASN A 1 97 ? 10.451 9.111 -21.206 1.00 90.69 97 ASN A CA 1
ATOM 759 C C . ASN A 1 97 ? 9.813 7.727 -21.456 1.00 90.69 97 ASN A C 1
ATOM 761 O O . ASN A 1 97 ? 10.218 6.986 -22.345 1.00 90.69 97 ASN A O 1
ATOM 765 N N . GLY A 1 98 ? 8.790 7.379 -20.671 1.00 86.88 98 GLY A N 1
ATOM 766 C CA . GLY A 1 98 ? 8.093 6.097 -20.751 1.00 86.88 98 GLY A CA 1
ATOM 767 C C . GLY A 1 98 ? 7.466 5.701 -19.416 1.00 86.88 98 GLY A C 1
ATOM 768 O O . GLY A 1 98 ? 7.665 6.372 -18.406 1.00 86.88 98 GLY A O 1
ATOM 769 N N . ILE A 1 99 ? 6.707 4.603 -19.419 1.00 86.50 99 ILE A N 1
ATOM 770 C CA . ILE A 1 99 ? 6.078 4.053 -18.210 1.00 86.50 99 ILE A CA 1
ATOM 771 C C . ILE A 1 99 ? 7.166 3.483 -17.296 1.00 86.50 99 ILE A C 1
ATOM 773 O O . ILE A 1 99 ? 8.026 2.731 -17.761 1.00 86.50 99 ILE A O 1
ATOM 777 N N . CYS A 1 100 ? 7.086 3.789 -16.000 1.00 92.25 100 CYS A N 1
ATOM 778 C CA . CYS A 1 100 ? 8.054 3.417 -14.971 1.00 92.25 100 CYS A CA 1
ATOM 779 C C . CYS A 1 100 ? 8.509 1.957 -15.067 1.00 92.25 100 CYS A C 1
ATOM 781 O O . CYS A 1 100 ? 9.702 1.699 -15.160 1.00 92.25 100 CYS A O 1
ATOM 783 N N . HIS A 1 101 ? 7.585 0.997 -15.145 1.00 90.25 101 HIS A N 1
ATOM 784 C CA . HIS A 1 101 ? 7.916 -0.434 -15.228 1.00 90.25 101 HIS A CA 1
ATOM 785 C C . HIS A 1 101 ? 8.721 -0.816 -16.468 1.00 90.25 101 HIS A C 1
ATOM 787 O O . HIS A 1 101 ? 9.581 -1.688 -16.385 1.00 90.25 101 HIS A O 1
ATOM 793 N N . THR A 1 102 ? 8.443 -0.177 -17.605 1.00 88.00 102 THR A N 1
ATOM 794 C CA . THR A 1 102 ? 9.124 -0.439 -18.877 1.00 88.00 102 THR A CA 1
ATOM 795 C C . THR A 1 102 ? 10.518 0.170 -18.860 1.00 88.00 102 THR A C 1
ATOM 797 O O . THR A 1 102 ? 11.488 -0.553 -19.054 1.00 88.00 102 THR A O 1
ATOM 800 N N . VAL A 1 103 ? 10.645 1.452 -18.506 1.00 92.50 103 VAL A N 1
ATOM 801 C CA . VAL A 1 103 ? 11.953 2.121 -18.403 1.00 92.50 103 VAL A CA 1
ATOM 802 C C . VAL A 1 103 ? 12.827 1.452 -17.332 1.00 92.50 103 VAL A C 1
ATOM 804 O O . VAL A 1 103 ? 14.015 1.225 -17.553 1.00 92.50 103 VAL A O 1
ATOM 807 N N . HIS A 1 104 ? 12.245 1.053 -16.193 1.00 94.88 104 HIS A N 1
ATOM 808 C CA . HIS A 1 104 ? 12.972 0.344 -15.137 1.00 94.88 104 HIS A CA 1
ATOM 809 C C . HIS A 1 104 ? 13.471 -1.018 -15.611 1.00 94.88 104 HIS A C 1
ATOM 811 O O . HIS A 1 104 ? 14.635 -1.342 -15.393 1.00 94.88 104 HIS A O 1
ATOM 817 N N . PHE A 1 105 ? 12.627 -1.792 -16.298 1.00 89.00 105 PHE A N 1
ATOM 818 C CA . PHE A 1 105 ? 13.003 -3.065 -16.919 1.00 89.00 105 PHE A CA 1
ATOM 819 C C . PHE A 1 105 ? 14.121 -2.893 -17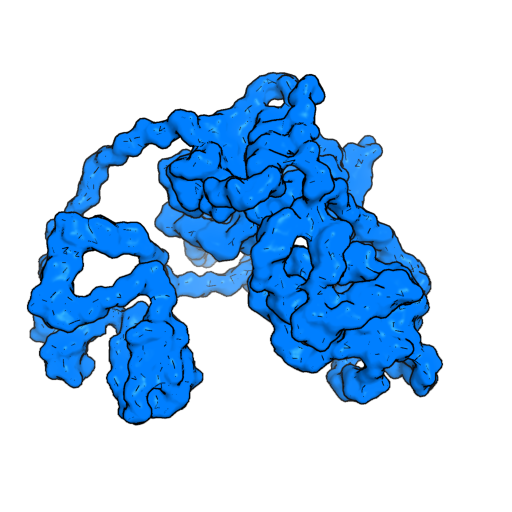.963 1.00 89.00 105 PHE A C 1
ATOM 821 O O . PHE A 1 105 ? 15.067 -3.675 -17.970 1.00 89.00 105 PHE A O 1
ATOM 828 N N . GLU A 1 106 ? 14.036 -1.863 -18.807 1.00 88.75 106 GLU A N 1
ATOM 829 C CA . GLU A 1 106 ? 14.946 -1.622 -19.935 1.00 88.75 106 GLU A CA 1
ATOM 830 C C . GLU A 1 106 ? 16.301 -0.999 -19.557 1.00 88.75 106 GLU A C 1
ATOM 832 O O . GLU A 1 106 ? 17.204 -0.997 -20.397 1.00 88.75 106 GLU A O 1
ATOM 837 N N . ARG A 1 107 ? 16.448 -0.427 -18.349 1.00 92.38 107 ARG A N 1
ATOM 838 C CA . ARG A 1 107 ? 17.655 0.333 -17.946 1.00 92.38 107 ARG A CA 1
ATOM 839 C C . ARG A 1 107 ? 18.253 -0.027 -16.593 1.00 92.38 107 ARG A C 1
ATOM 841 O O . ARG A 1 107 ? 19.472 -0.012 -16.454 1.00 92.38 107 ARG A O 1
ATOM 848 N N . PHE A 1 108 ? 17.428 -0.346 -15.600 1.00 95.25 108 PHE A N 1
ATOM 849 C CA . PHE A 1 108 ? 17.881 -0.552 -14.216 1.00 95.25 108 PHE A CA 1
ATOM 850 C C . PHE A 1 108 ? 17.665 -1.985 -13.717 1.00 95.25 108 PHE A C 1
ATOM 852 O O . PHE A 1 108 ? 18.244 -2.395 -12.709 1.00 95.25 108 PHE A O 1
ATOM 859 N N . GLY A 1 109 ? 16.843 -2.754 -14.428 1.00 92.50 109 GLY A N 1
ATOM 860 C CA . GLY A 1 109 ? 16.477 -4.116 -14.101 1.00 92.50 109 GLY A CA 1
ATOM 861 C C . GLY A 1 109 ? 17.667 -5.075 -14.102 1.00 92.50 109 GLY A C 1
ATOM 862 O O . GLY A 1 109 ? 18.340 -5.253 -15.113 1.00 92.50 109 GLY A O 1
ATOM 863 N N . ARG A 1 110 ? 17.885 -5.761 -12.974 1.00 94.25 110 ARG A N 1
ATOM 864 C CA . ARG A 1 110 ? 18.936 -6.774 -12.806 1.00 94.25 110 ARG A CA 1
ATOM 865 C C . ARG A 1 110 ? 18.334 -8.105 -12.328 1.00 94.25 110 ARG A C 1
ATOM 867 O O . ARG A 1 110 ? 17.567 -8.100 -11.364 1.00 94.25 110 ARG A O 1
ATOM 874 N N . PRO A 1 111 ? 18.688 -9.258 -12.927 1.00 93.44 111 PRO A N 1
ATOM 875 C CA . PRO A 1 111 ? 18.299 -10.560 -12.393 1.00 93.44 111 PRO A CA 1
ATOM 876 C C . PRO A 1 111 ? 18.741 -10.733 -10.934 1.00 93.44 111 PRO A C 1
ATOM 878 O O . PRO A 1 111 ? 19.828 -10.306 -10.545 1.00 93.44 111 PRO A O 1
ATOM 881 N N . GLY A 1 112 ? 17.908 -11.385 -10.126 1.00 90.75 112 GLY A N 1
ATOM 882 C CA . GLY A 1 112 ? 18.234 -11.751 -8.748 1.00 90.75 112 GLY A CA 1
ATOM 883 C C . GLY A 1 112 ? 18.055 -10.665 -7.680 1.00 90.75 112 GLY A C 1
ATOM 884 O O . GLY A 1 112 ? 18.140 -11.007 -6.507 1.00 90.75 112 GLY A O 1
ATOM 885 N N . MET A 1 113 ? 17.786 -9.405 -8.038 1.00 95.38 113 MET A N 1
ATOM 886 C CA . MET A 1 113 ? 17.562 -8.315 -7.069 1.00 95.38 113 MET A CA 1
ATOM 887 C C . MET A 1 113 ? 16.176 -8.368 -6.404 1.00 95.38 113 MET A C 1
ATOM 889 O O . MET A 1 113 ? 15.230 -8.920 -6.977 1.00 95.38 113 MET A O 1
ATOM 893 N N . ILE A 1 114 ? 16.024 -7.696 -5.261 1.00 97.56 114 ILE A N 1
ATOM 894 C CA . ILE A 1 114 ? 14.724 -7.276 -4.720 1.00 97.56 114 ILE A CA 1
ATOM 895 C C . ILE A 1 114 ? 14.474 -5.808 -5.079 1.00 97.56 114 ILE A C 1
ATOM 897 O O . ILE A 1 114 ? 15.243 -4.919 -4.707 1.00 97.56 114 ILE A O 1
ATOM 901 N N . SER A 1 115 ? 13.363 -5.554 -5.777 1.00 97.25 115 SER A N 1
ATOM 902 C CA . SER A 1 115 ? 12.914 -4.205 -6.139 1.00 97.25 115 SER A CA 1
ATOM 903 C C . SER A 1 115 ? 11.547 -3.906 -5.526 1.00 97.25 115 SER A C 1
ATOM 905 O O . SER A 1 115 ? 10.623 -4.714 -5.650 1.00 97.25 115 SER A O 1
ATOM 907 N N . LEU A 1 116 ? 11.417 -2.758 -4.859 1.00 96.75 116 LEU A N 1
ATOM 908 C CA . LEU A 1 116 ? 10.186 -2.318 -4.202 1.00 96.75 116 LEU A CA 1
ATOM 909 C C . LEU A 1 116 ? 9.660 -1.042 -4.861 1.00 96.75 116 LEU A C 1
ATOM 911 O O . LEU A 1 116 ? 10.365 -0.036 -4.921 1.00 96.75 116 LEU A O 1
ATOM 915 N N . GLY A 1 117 ? 8.421 -1.068 -5.344 1.00 95.38 117 GLY A N 1
ATOM 916 C CA . GLY A 1 117 ? 7.833 0.061 -6.058 1.00 95.38 117 GLY A CA 1
ATOM 917 C C . GLY A 1 117 ? 6.508 0.525 -5.480 1.00 95.38 117 GLY A C 1
ATOM 918 O O . GLY A 1 117 ? 5.711 -0.287 -5.013 1.00 95.38 117 GLY A O 1
ATOM 919 N N . SER A 1 118 ? 6.236 1.828 -5.554 1.00 90.75 118 SER A N 1
ATOM 920 C CA . SER A 1 118 ? 4.968 2.412 -5.089 1.00 90.75 118 SER A CA 1
ATOM 921 C C . SER A 1 118 ? 3.826 2.270 -6.115 1.00 90.75 118 SER A C 1
ATOM 923 O O . SER A 1 118 ? 2.870 3.047 -6.119 1.00 90.75 118 SER A O 1
ATOM 925 N N . ASP A 1 119 ? 3.902 1.261 -6.992 1.00 86.06 119 ASP A N 1
ATOM 926 C CA . ASP A 1 119 ? 2.818 0.844 -7.883 1.00 86.06 119 ASP A CA 1
ATOM 927 C C . ASP A 1 119 ? 2.560 -0.671 -7.826 1.00 86.06 119 ASP A C 1
ATOM 929 O O . ASP A 1 119 ? 3.438 -1.495 -7.586 1.00 86.06 119 ASP A O 1
ATOM 933 N N . SER A 1 120 ? 1.316 -1.050 -8.101 1.00 76.50 120 SER A N 1
ATOM 934 C CA . SER A 1 120 ? 0.856 -2.438 -8.127 1.00 76.50 120 SER A CA 1
ATOM 935 C C . SER A 1 120 ? 1.429 -3.296 -9.267 1.00 76.50 120 SER A C 1
ATOM 937 O O . SER A 1 120 ? 1.466 -4.519 -9.120 1.00 76.50 120 SER A O 1
ATOM 939 N N . HIS A 1 121 ? 1.904 -2.701 -10.369 1.00 82.38 121 HIS A N 1
ATOM 940 C CA . HIS A 1 121 ? 2.465 -3.420 -11.522 1.00 82.38 121 HIS A CA 1
ATOM 941 C C . HIS A 1 121 ? 3.991 -3.573 -11.469 1.00 82.38 121 HIS A C 1
ATOM 943 O O . HIS A 1 121 ? 4.558 -4.187 -12.376 1.00 82.38 121 HIS A O 1
ATOM 949 N N . THR A 1 122 ? 4.653 -3.141 -10.385 1.00 90.62 122 THR A N 1
ATOM 950 C CA . THR A 1 122 ? 6.084 -3.399 -10.132 1.00 90.62 122 THR A CA 1
ATOM 951 C C . THR A 1 122 ? 6.510 -4.859 -10.359 1.00 90.62 122 THR A C 1
ATOM 953 O O . THR A 1 122 ? 7.595 -5.057 -10.908 1.00 90.62 122 THR A O 1
ATOM 956 N N . PRO A 1 123 ? 5.682 -5.896 -10.087 1.00 87.25 123 PRO A N 1
ATOM 957 C CA . PRO A 1 123 ? 5.986 -7.278 -10.466 1.00 87.25 123 PRO A CA 1
ATOM 958 C C . PRO A 1 123 ? 6.355 -7.522 -11.938 1.00 87.25 123 PRO A C 1
ATOM 960 O O . PRO A 1 123 ? 6.949 -8.563 -12.214 1.00 87.25 123 PRO A O 1
ATOM 963 N N . THR A 1 124 ? 6.092 -6.586 -12.860 1.00 84.94 124 THR A N 1
ATOM 964 C CA . THR A 1 124 ? 6.608 -6.588 -14.246 1.00 84.94 124 THR A CA 1
ATOM 965 C C . THR A 1 124 ? 8.127 -6.788 -14.296 1.00 84.94 124 THR A C 1
ATOM 967 O O . THR A 1 124 ? 8.614 -7.578 -15.103 1.00 84.94 124 THR A O 1
ATOM 970 N N . GLY A 1 125 ? 8.878 -6.174 -13.371 1.00 86.00 125 GLY A N 1
ATOM 971 C CA . GLY A 1 125 ? 10.330 -6.359 -13.256 1.00 86.00 125 GLY A CA 1
ATOM 972 C C . GLY A 1 125 ? 10.758 -7.806 -12.967 1.00 86.00 125 GLY A C 1
ATOM 973 O O . GLY A 1 125 ? 11.903 -8.173 -13.206 1.00 86.00 125 GLY A O 1
ATOM 974 N N . SER A 1 126 ? 9.843 -8.675 -12.526 1.00 84.62 126 SER A N 1
ATOM 975 C CA . SER A 1 126 ? 10.136 -10.098 -12.303 1.00 84.62 126 SER A CA 1
ATOM 976 C C . SER A 1 126 ? 10.332 -10.888 -13.604 1.00 84.62 126 SER A C 1
ATOM 978 O O . SER A 1 126 ? 10.835 -12.009 -13.559 1.00 84.62 126 SER A O 1
ATOM 980 N N . ALA A 1 127 ? 9.979 -10.327 -14.768 1.00 81.12 127 ALA A N 1
ATOM 981 C CA . ALA A 1 127 ? 10.162 -10.979 -16.067 1.00 81.12 127 ALA A CA 1
ATOM 982 C C . ALA A 1 127 ? 11.646 -11.210 -16.440 1.00 81.12 127 ALA A C 1
ATOM 984 O O . ALA A 1 127 ? 11.944 -12.166 -17.149 1.00 81.12 127 ALA A O 1
ATOM 985 N N . ILE A 1 128 ? 12.577 -10.417 -15.892 1.00 85.94 128 ILE A N 1
ATOM 986 C CA . ILE A 1 128 ? 14.041 -10.638 -15.967 1.00 85.94 128 ILE A CA 1
ATOM 987 C C . ILE A 1 128 ? 14.598 -11.438 -14.773 1.00 85.94 128 ILE A C 1
ATOM 989 O O . ILE A 1 128 ? 15.802 -11.461 -14.530 1.00 85.94 128 ILE A O 1
ATOM 993 N N . GLY A 1 129 ? 13.742 -12.088 -13.981 1.00 79.25 129 GLY A N 1
ATOM 994 C CA . GLY A 1 129 ? 14.173 -12.895 -12.838 1.00 79.25 129 GLY A CA 1
ATOM 995 C C . GLY A 1 129 ? 14.606 -12.092 -11.607 1.00 79.25 129 GLY A C 1
ATOM 996 O O . GLY A 1 129 ? 15.345 -12.617 -10.775 1.00 79.25 129 GLY A O 1
ATOM 997 N N . ALA A 1 130 ? 14.159 -10.842 -11.471 1.00 90.50 130 ALA A N 1
ATOM 998 C CA . ALA A 1 130 ? 14.134 -10.136 -10.189 1.00 90.50 130 ALA A CA 1
ATOM 999 C C . ALA A 1 130 ? 12.951 -10.611 -9.318 1.00 90.50 130 ALA A C 1
ATOM 1001 O O . ALA A 1 130 ? 12.022 -11.258 -9.807 1.00 90.50 130 ALA A O 1
ATOM 1002 N N . LEU A 1 131 ? 12.946 -10.246 -8.036 1.00 91.69 131 LEU A N 1
ATOM 1003 C CA . LEU A 1 131 ? 11.759 -10.295 -7.184 1.00 91.69 131 LEU A CA 1
ATOM 1004 C C . LEU A 1 131 ? 11.234 -8.866 -6.998 1.00 91.69 131 LEU A C 1
ATOM 1006 O O . LEU A 1 131 ? 11.654 -8.148 -6.092 1.00 91.69 131 LEU A O 1
ATOM 1010 N N . ALA A 1 132 ? 10.339 -8.447 -7.892 1.00 93.44 132 ALA A N 1
ATOM 1011 C CA . ALA A 1 132 ? 9.791 -7.096 -7.895 1.00 93.44 132 ALA A CA 1
ATOM 1012 C C . ALA A 1 132 ? 8.413 -7.063 -7.203 1.00 93.44 132 ALA A C 1
ATOM 1014 O O . ALA A 1 132 ? 7.525 -7.855 -7.524 1.00 93.44 132 ALA A O 1
ATOM 1015 N N . ILE A 1 133 ? 8.237 -6.170 -6.225 1.00 91.31 133 ILE A N 1
ATOM 1016 C CA . ILE A 1 133 ? 7.086 -6.133 -5.311 1.00 91.31 133 ILE A CA 1
ATOM 1017 C C . ILE A 1 133 ? 6.466 -4.729 -5.310 1.00 91.31 133 ILE A C 1
ATOM 1019 O O . ILE A 1 133 ? 7.171 -3.736 -5.157 1.00 91.31 133 ILE A O 1
ATOM 1023 N N . GLY A 1 134 ? 5.141 -4.649 -5.454 1.00 88.56 134 GLY A N 1
ATOM 1024 C CA . GLY A 1 134 ? 4.383 -3.407 -5.264 1.00 88.56 134 GLY A CA 1
ATOM 1025 C C . GLY A 1 134 ? 4.003 -3.186 -3.795 1.00 88.56 134 GLY A C 1
ATOM 1026 O O . GLY A 1 134 ? 3.548 -4.127 -3.137 1.00 88.56 134 GLY A O 1
ATOM 1027 N N . ALA A 1 135 ? 4.164 -1.962 -3.290 1.00 86.81 135 ALA A N 1
ATOM 1028 C CA . ALA A 1 135 ? 3.932 -1.579 -1.893 1.00 86.81 135 ALA A CA 1
ATOM 1029 C C . ALA A 1 135 ? 3.340 -0.157 -1.753 1.00 86.81 135 ALA A C 1
ATOM 1031 O O . ALA A 1 135 ? 3.001 0.479 -2.753 1.00 86.81 135 ALA A O 1
ATOM 1032 N N . GLY A 1 136 ? 3.162 0.326 -0.516 1.00 84.62 136 GLY A N 1
ATOM 1033 C CA . GLY A 1 136 ? 2.793 1.721 -0.247 1.00 84.62 136 GLY A CA 1
ATOM 1034 C C . GLY A 1 136 ? 3.967 2.687 -0.452 1.00 84.62 136 GLY A C 1
ATOM 1035 O O . GLY A 1 136 ? 5.128 2.276 -0.461 1.00 84.62 136 GLY A O 1
ATOM 1036 N N . GLY A 1 137 ? 3.685 3.985 -0.577 1.00 90.19 137 GLY A N 1
ATOM 1037 C CA . GLY A 1 137 ? 4.710 5.026 -0.654 1.00 90.19 137 GLY A CA 1
ATOM 1038 C C . GLY A 1 137 ? 5.558 5.092 0.616 1.00 90.19 137 GLY A C 1
ATOM 1039 O O . GLY A 1 137 ? 6.781 5.185 0.513 1.00 90.19 137 GLY A O 1
ATOM 1040 N N . LEU A 1 138 ? 4.954 4.934 1.804 1.00 92.19 138 LEU A N 1
ATOM 1041 C CA . LEU A 1 138 ? 5.728 4.834 3.048 1.00 92.19 138 LEU A CA 1
ATOM 1042 C C . LEU A 1 138 ? 6.666 3.613 3.065 1.00 92.19 138 LEU A C 1
ATOM 1044 O O . LEU A 1 138 ? 7.816 3.764 3.458 1.00 92.19 138 LEU A O 1
ATOM 1048 N N . ASP A 1 139 ? 6.237 2.431 2.609 1.00 92.50 139 ASP A N 1
ATOM 1049 C CA . ASP A 1 139 ? 7.105 1.237 2.571 1.00 92.50 139 ASP A CA 1
ATOM 1050 C C . ASP A 1 139 ? 8.330 1.462 1.666 1.00 92.50 139 ASP A C 1
ATOM 1052 O O . ASP A 1 139 ? 9.445 1.052 1.992 1.00 92.50 139 ASP A O 1
ATOM 1056 N N . VAL A 1 140 ? 8.140 2.168 0.547 1.00 95.69 140 VAL A N 1
ATOM 1057 C CA . VAL A 1 140 ? 9.227 2.564 -0.359 1.00 95.69 140 VAL A CA 1
ATOM 1058 C C . VAL A 1 140 ? 10.134 3.622 0.278 1.00 95.69 140 VAL A C 1
ATOM 1060 O O . VAL A 1 140 ? 11.354 3.510 0.176 1.00 95.69 140 VAL A O 1
ATOM 1063 N N . ALA A 1 141 ? 9.575 4.605 0.990 1.00 96.56 141 ALA A N 1
ATOM 1064 C CA . ALA A 1 141 ? 10.343 5.581 1.768 1.00 96.56 141 ALA A CA 1
ATOM 1065 C C . ALA A 1 141 ? 11.207 4.906 2.846 1.00 96.56 141 ALA A C 1
ATOM 1067 O O . ALA A 1 141 ? 12.380 5.231 3.006 1.00 96.56 141 ALA A O 1
ATOM 1068 N N . LEU A 1 142 ? 10.650 3.908 3.533 1.00 96.19 142 LEU A N 1
ATOM 1069 C CA . LEU A 1 142 ? 11.334 3.099 4.538 1.00 96.19 142 LEU A CA 1
ATOM 1070 C C . LEU A 1 142 ? 12.461 2.256 3.919 1.00 96.19 142 LEU A C 1
ATOM 1072 O O . LEU A 1 142 ? 13.565 2.224 4.462 1.00 96.19 142 LEU A O 1
ATOM 1076 N N . ALA A 1 143 ? 12.239 1.648 2.751 1.00 97.00 143 ALA A N 1
ATOM 1077 C CA . ALA A 1 143 ? 13.298 0.961 2.013 1.00 97.00 143 ALA A CA 1
ATOM 1078 C C . ALA A 1 143 ? 14.430 1.927 1.609 1.00 97.00 143 ALA A C 1
ATOM 1080 O O . ALA A 1 143 ? 15.598 1.644 1.870 1.00 97.00 143 ALA A O 1
ATOM 1081 N N . MET A 1 144 ? 14.098 3.111 1.077 1.00 97.81 144 MET A N 1
ATOM 1082 C CA . MET A 1 144 ? 15.082 4.168 0.786 1.00 97.81 144 MET A CA 1
ATOM 1083 C C . MET A 1 144 ? 15.828 4.643 2.043 1.00 97.81 144 MET A C 1
ATOM 1085 O O . MET A 1 144 ? 17.000 5.001 1.962 1.00 97.81 144 MET A O 1
ATOM 1089 N N . ALA A 1 145 ? 15.189 4.609 3.215 1.00 96.56 145 ALA A N 1
ATOM 1090 C CA . ALA A 1 145 ? 15.792 4.904 4.516 1.00 96.56 145 ALA A CA 1
ATOM 1091 C C . ALA A 1 145 ? 16.747 3.807 5.036 1.00 96.56 145 ALA A C 1
ATOM 1093 O O . ALA A 1 145 ? 17.415 4.001 6.061 1.00 96.56 145 ALA A O 1
ATOM 1094 N N . GLY A 1 146 ? 16.834 2.667 4.342 1.00 95.31 146 GLY A N 1
ATOM 1095 C CA . GLY A 1 146 ? 17.580 1.476 4.753 1.00 95.31 146 GLY A CA 1
ATOM 1096 C C . GLY A 1 146 ? 16.863 0.624 5.803 1.00 95.31 146 GLY A C 1
ATOM 1097 O O . GLY A 1 146 ? 17.496 -0.219 6.436 1.00 95.31 146 GLY A O 1
ATOM 1098 N N . VAL A 1 147 ? 15.561 0.836 6.018 1.00 95.94 147 VAL A N 1
ATOM 1099 C CA . VAL A 1 147 ? 14.736 -0.051 6.844 1.00 95.94 147 VAL A CA 1
ATOM 1100 C C . VAL A 1 147 ? 14.420 -1.311 6.023 1.00 95.94 147 VAL A C 1
ATOM 1102 O O . VAL A 1 147 ? 13.995 -1.185 4.874 1.00 95.94 147 VAL A O 1
ATOM 1105 N N . PRO A 1 148 ? 14.602 -2.527 6.574 1.00 95.75 148 PRO A N 1
ATOM 1106 C CA . PRO A 1 148 ? 14.257 -3.761 5.874 1.00 95.75 148 PRO A CA 1
ATOM 1107 C C . PRO A 1 148 ? 12.787 -3.812 5.448 1.00 95.75 148 PRO A C 1
ATOM 1109 O O . PRO A 1 148 ? 11.904 -3.350 6.175 1.00 95.75 148 PRO A O 1
ATOM 1112 N N . LEU A 1 149 ? 12.512 -4.468 4.320 1.00 95.06 149 LEU A N 1
ATOM 1113 C CA . LEU A 1 149 ? 11.154 -4.860 3.965 1.00 95.06 149 LEU A CA 1
ATOM 1114 C C . LEU A 1 149 ? 10.756 -6.064 4.822 1.00 95.06 149 LEU A C 1
ATOM 1116 O O . LEU A 1 149 ? 11.321 -7.149 4.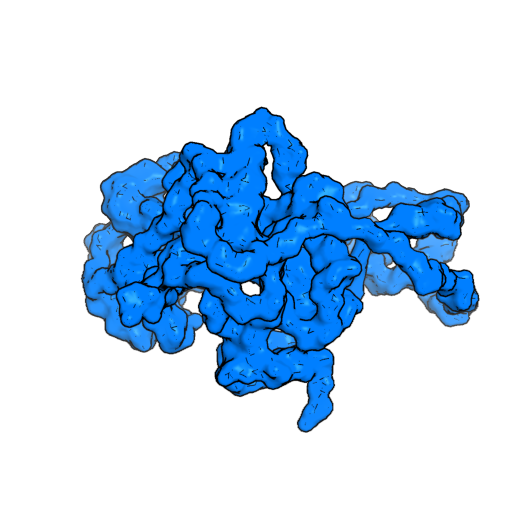682 1.00 95.06 149 LEU A O 1
ATOM 1120 N N . TYR A 1 150 ? 9.764 -5.875 5.687 1.00 92.75 150 TYR A N 1
ATOM 1121 C CA . TYR A 1 150 ? 9.166 -6.952 6.469 1.00 92.75 150 TYR A CA 1
ATOM 1122 C C . TYR A 1 150 ? 7.983 -7.549 5.706 1.00 92.75 150 TYR A C 1
ATOM 1124 O O . TYR A 1 150 ? 7.046 -6.841 5.332 1.00 92.75 150 TYR A O 1
ATOM 1132 N N . LEU A 1 151 ? 8.011 -8.859 5.477 1.00 89.12 151 LEU A N 1
ATOM 1133 C CA . LEU A 1 151 ? 6.939 -9.587 4.806 1.00 89.12 151 LEU A CA 1
ATOM 1134 C C . LEU A 1 151 ? 6.726 -10.962 5.435 1.00 89.12 151 LEU A C 1
ATOM 1136 O O . LEU A 1 151 ? 7.661 -11.590 5.921 1.00 89.12 151 LEU A O 1
ATOM 1140 N N . LYS A 1 152 ? 5.495 -11.480 5.359 1.00 86.25 152 LYS A N 1
ATOM 1141 C CA . LYS A 1 152 ? 5.257 -12.903 5.623 1.00 86.25 152 LYS A CA 1
ATOM 1142 C C . LYS A 1 152 ? 5.792 -13.725 4.453 1.00 86.25 152 LYS A C 1
ATOM 1144 O O . LYS A 1 152 ? 5.408 -13.474 3.309 1.00 86.25 152 LYS A O 1
ATOM 1149 N N . MET A 1 153 ? 6.641 -14.708 4.737 1.00 87.69 153 MET A N 1
ATOM 1150 C CA . MET A 1 153 ? 7.279 -15.575 3.748 1.00 87.69 153 MET A CA 1
ATOM 1151 C C . MET A 1 153 ? 6.226 -16.209 2.811 1.00 87.69 153 MET A C 1
ATOM 1153 O O . MET A 1 153 ? 5.366 -16.970 3.276 1.00 87.69 153 MET A O 1
ATOM 1157 N N . PRO A 1 154 ? 6.254 -15.917 1.497 1.00 73.81 154 PRO A N 1
ATOM 1158 C CA . PRO A 1 154 ? 5.139 -16.226 0.608 1.00 73.81 154 PRO A CA 1
ATOM 1159 C C . PRO A 1 154 ? 5.063 -17.701 0.187 1.00 73.81 154 PRO A C 1
ATOM 1161 O O . PRO A 1 154 ? 6.063 -18.416 0.078 1.00 73.81 154 PRO A O 1
ATOM 1164 N N . LYS A 1 155 ? 3.844 -18.138 -0.159 1.00 68.44 155 LYS A N 1
ATOM 1165 C CA . LYS A 1 155 ? 3.616 -19.321 -1.007 1.00 68.44 155 LYS A CA 1
ATOM 1166 C C . LYS A 1 155 ? 4.015 -18.978 -2.448 1.00 68.44 155 LYS A C 1
ATOM 1168 O O . LYS A 1 155 ? 3.688 -17.895 -2.923 1.00 68.44 155 LYS A O 1
ATOM 1173 N N . ILE A 1 156 ? 4.685 -19.895 -3.147 1.00 59.72 156 ILE A N 1
ATOM 1174 C CA . ILE A 1 156 ? 5.156 -19.696 -4.532 1.00 59.72 156 ILE A CA 1
ATOM 1175 C C . ILE A 1 156 ? 4.275 -20.493 -5.511 1.00 59.72 156 ILE A C 1
ATOM 1177 O O . ILE A 1 156 ? 3.979 -21.658 -5.255 1.00 59.72 156 ILE A O 1
ATOM 1181 N N . VAL A 1 157 ? 3.856 -19.855 -6.613 1.00 46.41 157 VAL A N 1
ATOM 1182 C CA . VAL A 1 157 ? 2.910 -20.347 -7.647 1.00 46.41 157 VAL A CA 1
ATOM 1183 C C . VAL A 1 157 ? 3.408 -19.889 -9.045 1.00 46.41 157 VAL A C 1
ATOM 1185 O O . VAL A 1 157 ? 4.287 -19.033 -9.104 1.00 46.41 157 VAL A O 1
ATOM 1188 N N . ASN A 1 158 ? 2.920 -20.452 -10.165 1.00 42.47 158 ASN A N 1
ATOM 1189 C CA . ASN A 1 158 ? 3.574 -20.401 -11.496 1.00 42.47 158 ASN A CA 1
ATOM 1190 C C . ASN A 1 158 ? 2.615 -19.950 -12.652 1.00 42.47 158 ASN A C 1
ATOM 1192 O O . ASN A 1 158 ? 1.576 -20.591 -12.819 1.00 42.47 158 ASN A O 1
ATOM 1196 N N . VAL A 1 159 ? 2.906 -18.844 -13.393 1.00 45.69 159 VAL A N 1
ATOM 1197 C CA . VAL A 1 159 ? 1.991 -18.115 -14.352 1.00 45.69 159 VAL A CA 1
ATOM 1198 C C . VAL A 1 159 ? 2.731 -17.254 -15.446 1.00 45.69 159 VAL A C 1
ATOM 1200 O O . VAL A 1 159 ? 3.957 -17.242 -15.451 1.00 45.69 159 VAL A O 1
ATOM 1203 N N . LYS A 1 160 ? 2.030 -16.530 -16.368 1.00 35.50 160 LYS A N 1
ATOM 1204 C CA . LYS A 1 160 ? 2.571 -15.672 -17.489 1.00 35.50 160 LYS A CA 1
ATOM 1205 C C . LYS A 1 160 ? 1.710 -14.404 -17.834 1.00 35.50 160 LYS A C 1
ATOM 1207 O O . LYS A 1 160 ? 0.521 -14.421 -17.520 1.00 35.50 160 LYS A O 1
ATOM 1212 N N . GLY A 1 161 ? 2.243 -13.391 -18.570 1.00 31.14 161 GLY A N 1
ATOM 1213 C CA . GLY A 1 161 ? 1.475 -12.367 -19.363 1.00 31.14 161 GLY A CA 1
ATOM 1214 C C . GLY A 1 161 ? 2.120 -10.955 -19.592 1.00 31.14 161 GLY A C 1
ATOM 1215 O O . GLY A 1 161 ? 2.887 -10.521 -18.740 1.00 31.14 161 GLY A O 1
ATOM 1216 N N . SER A 1 162 ? 1.813 -10.227 -20.701 1.00 68.75 162 SER A N 1
ATOM 1217 C CA . SER A 1 162 ? 2.243 -8.813 -21.009 1.00 68.75 162 SER A CA 1
ATOM 1218 C C . SER A 1 162 ? 1.413 -8.103 -22.146 1.00 68.75 162 SER A C 1
ATOM 1220 O O . SER A 1 162 ? 0.332 -8.600 -22.462 1.00 68.75 162 SER A O 1
ATOM 1222 N N . ARG A 1 163 ? 1.833 -6.936 -22.730 1.00 63.66 163 ARG A N 1
ATOM 1223 C CA . ARG A 1 163 ? 1.039 -6.098 -23.711 1.00 63.66 163 ARG A CA 1
ATOM 1224 C C . ARG A 1 163 ? 1.683 -5.643 -25.058 1.00 63.66 163 ARG A C 1
ATOM 1226 O O . ARG A 1 163 ? 1.108 -5.931 -26.101 1.00 63.66 163 ARG A O 1
ATOM 1233 N N . GLN A 1 164 ? 2.753 -4.826 -25.054 1.00 57.25 164 GLN A N 1
ATOM 1234 C CA . GLN A 1 164 ? 3.530 -4.216 -26.182 1.00 57.25 164 GLN A CA 1
ATOM 1235 C C . GLN A 1 164 ? 3.698 -5.109 -27.433 1.00 57.25 164 GLN A C 1
ATOM 1237 O O . GLN A 1 164 ? 3.662 -4.636 -28.572 1.00 57.25 164 GLN A O 1
ATOM 1242 N N . ILE A 1 165 ? 3.728 -6.411 -27.168 1.00 62.88 165 ILE A N 1
ATOM 1243 C CA . ILE A 1 165 ? 3.445 -7.555 -28.039 1.00 62.88 165 ILE A CA 1
ATOM 1244 C C . ILE A 1 165 ? 2.445 -7.274 -29.175 1.00 62.88 165 ILE A C 1
ATOM 1246 O O . ILE A 1 165 ? 2.732 -7.634 -30.307 1.00 62.88 165 ILE A O 1
ATOM 1250 N N . PHE A 1 166 ? 1.305 -6.612 -28.933 1.00 67.38 166 PHE A N 1
ATOM 1251 C CA . PHE A 1 166 ? 0.306 -6.364 -29.991 1.00 67.38 166 PHE A CA 1
ATOM 1252 C C . PHE A 1 166 ? 0.833 -5.482 -31.140 1.00 67.38 166 PHE A C 1
ATOM 1254 O O . PHE A 1 166 ? 0.523 -5.732 -32.300 1.00 67.38 166 PHE A O 1
ATOM 1261 N N . SER A 1 167 ? 1.648 -4.464 -30.839 1.00 61.56 167 SER A N 1
ATOM 1262 C CA . SER A 1 167 ? 2.213 -3.571 -31.866 1.00 61.56 167 SER A CA 1
ATOM 1263 C C . SER A 1 167 ? 3.356 -4.232 -32.643 1.00 61.56 167 SER A C 1
ATOM 1265 O O . SER A 1 167 ? 3.525 -3.970 -33.832 1.00 61.56 167 SER A O 1
ATOM 1267 N N . MET A 1 168 ? 4.111 -5.119 -31.986 1.00 67.19 168 MET A N 1
ATOM 1268 C CA . MET A 1 168 ? 5.121 -5.961 -32.638 1.00 67.19 168 MET A CA 1
ATOM 1269 C C . MET A 1 168 ? 4.429 -6.958 -33.572 1.00 67.19 168 MET A C 1
ATOM 1271 O O . MET A 1 168 ? 4.587 -6.857 -34.781 1.00 67.19 168 MET A O 1
ATOM 1275 N N . ALA A 1 169 ? 3.488 -7.750 -33.049 1.00 58.59 169 ALA A N 1
ATOM 1276 C CA . ALA A 1 169 ? 2.657 -8.669 -33.826 1.00 58.59 169 ALA A CA 1
ATOM 1277 C C . ALA A 1 169 ? 1.926 -8.005 -35.014 1.00 58.59 169 ALA A C 1
ATOM 1279 O O . ALA A 1 169 ? 1.658 -8.662 -36.017 1.00 58.59 169 ALA A O 1
ATOM 1280 N N . LEU A 1 170 ? 1.578 -6.714 -34.929 1.00 71.62 170 LEU A N 1
ATOM 1281 C CA . LEU A 1 170 ? 0.982 -5.981 -36.051 1.00 71.62 170 LEU A CA 1
ATOM 1282 C C . LEU A 1 170 ? 1.991 -5.710 -37.174 1.00 71.62 170 LEU A C 1
ATOM 1284 O O . LEU A 1 170 ? 1.636 -5.810 -38.345 1.00 71.62 170 LEU A O 1
ATOM 1288 N N . ARG A 1 171 ? 3.237 -5.378 -36.825 1.00 72.00 171 ARG A N 1
ATOM 1289 C CA . ARG A 1 171 ? 4.331 -5.136 -37.781 1.00 72.00 171 ARG A CA 1
ATOM 1290 C C . ARG A 1 171 ? 4.889 -6.435 -38.356 1.00 72.00 171 ARG A C 1
ATOM 1292 O O . ARG A 1 171 ? 5.202 -6.476 -39.539 1.00 72.00 171 ARG A O 1
ATOM 1299 N N . ASP A 1 172 ? 4.907 -7.492 -37.552 1.00 66.25 172 ASP A N 1
ATOM 1300 C CA . ASP A 1 172 ? 5.372 -8.834 -37.918 1.00 66.25 172 ASP A CA 1
ATOM 1301 C C . ASP A 1 172 ? 4.324 -9.620 -38.742 1.00 66.25 172 ASP A C 1
ATOM 1303 O O . ASP A 1 172 ? 4.462 -10.819 -38.970 1.00 66.25 172 ASP A O 1
ATOM 1307 N N . GLY A 1 173 ? 3.225 -8.974 -39.157 1.00 73.94 173 GLY A N 1
ATOM 1308 C CA . GLY A 1 173 ? 2.152 -9.567 -39.966 1.00 73.94 173 GLY A CA 1
ATOM 1309 C C . GLY A 1 173 ? 1.184 -10.485 -39.207 1.00 73.94 173 GLY A C 1
ATOM 1310 O O . GLY A 1 173 ? 0.101 -10.772 -39.712 1.00 73.94 173 GLY A O 1
ATOM 1311 N N . ILE A 1 174 ? 1.503 -10.877 -37.970 1.00 70.94 174 ILE A N 1
ATOM 1312 C CA . ILE A 1 174 ? 0.703 -11.781 -37.127 1.00 70.94 174 ILE A CA 1
ATOM 1313 C C . ILE A 1 174 ? -0.731 -11.259 -36.925 1.00 70.94 174 ILE A C 1
ATOM 1315 O O . ILE A 1 174 ? -1.678 -12.041 -36.995 1.00 70.94 174 ILE A O 1
ATOM 1319 N N . ILE A 1 175 ? -0.933 -9.951 -36.718 1.00 77.50 175 ILE A N 1
ATOM 1320 C CA . ILE A 1 175 ? -2.296 -9.395 -36.600 1.00 77.50 175 ILE A CA 1
ATOM 1321 C C . ILE A 1 175 ? -3.053 -9.436 -37.934 1.00 77.50 175 ILE A C 1
ATOM 1323 O O . ILE A 1 175 ? -4.259 -9.668 -37.896 1.00 77.50 175 ILE A O 1
ATOM 1327 N N . SER A 1 176 ? -2.386 -9.285 -39.090 1.00 76.88 176 SER A N 1
ATOM 1328 C CA . SER A 1 176 ? -3.045 -9.502 -40.392 1.00 76.88 176 SER A CA 1
ATOM 1329 C C . SER A 1 176 ? -3.519 -10.944 -40.482 1.00 76.88 176 SER A C 1
ATOM 1331 O O . SER A 1 176 ? -4.712 -11.168 -40.619 1.00 76.88 176 SER A O 1
ATOM 1333 N N . THR A 1 177 ? -2.631 -11.912 -40.235 1.00 75.94 177 THR A N 1
ATOM 1334 C CA . THR A 1 177 ? -2.961 -13.346 -40.232 1.00 75.94 177 THR A CA 1
ATOM 1335 C C . THR A 1 177 ? -4.157 -13.673 -39.334 1.00 75.94 177 THR A C 1
ATOM 1337 O O . THR A 1 177 ? -5.017 -14.463 -39.715 1.00 75.94 177 THR A O 1
ATOM 1340 N N . LEU A 1 178 ? -4.254 -13.054 -38.152 1.00 67.69 178 LEU A N 1
ATOM 1341 C CA . LEU A 1 178 ? -5.403 -13.222 -37.257 1.00 67.69 178 LEU A CA 1
ATOM 1342 C C . LEU A 1 178 ? -6.684 -12.575 -37.815 1.00 67.69 178 LEU A C 1
ATOM 1344 O O . LEU A 1 178 ? -7.743 -13.197 -37.753 1.00 67.69 178 LEU A O 1
ATOM 1348 N N . VAL A 1 179 ? -6.612 -11.363 -38.372 1.00 74.44 179 VAL A N 1
ATOM 1349 C CA . VAL A 1 179 ? -7.760 -10.678 -38.999 1.00 74.44 179 VAL A CA 1
ATOM 1350 C C . VAL A 1 179 ? -8.259 -11.436 -40.233 1.00 74.44 179 VAL A C 1
ATOM 1352 O O . VAL A 1 179 ? -9.463 -11.647 -40.365 1.00 74.44 179 VAL A O 1
ATOM 1355 N N . ASP A 1 180 ? -7.347 -11.907 -41.082 1.00 79.62 180 ASP A N 1
ATOM 1356 C CA . ASP A 1 180 ? -7.622 -12.699 -42.284 1.00 79.62 180 ASP A CA 1
ATOM 1357 C C . ASP A 1 180 ? -8.234 -14.069 -41.924 1.00 79.62 180 ASP A C 1
ATOM 1359 O O . ASP A 1 180 ? -9.129 -14.559 -42.612 1.00 79.62 180 ASP A O 1
ATOM 1363 N N . ALA A 1 181 ? -7.843 -14.645 -40.779 1.00 63.22 181 ALA A N 1
ATOM 1364 C CA . ALA A 1 181 ? -8.481 -15.818 -40.171 1.00 63.22 181 ALA A CA 1
ATOM 1365 C C . ALA A 1 181 ? -9.823 -15.517 -39.459 1.00 63.22 181 ALA A C 1
ATOM 1367 O O . ALA A 1 181 ? -10.404 -16.403 -38.829 1.00 63.22 181 ALA A O 1
ATOM 1368 N N . GLY A 1 182 ? -10.334 -14.282 -39.531 1.00 63.44 182 GLY A N 1
ATOM 1369 C CA . GLY A 1 182 ? -11.627 -13.876 -38.970 1.00 63.44 182 GLY A CA 1
ATOM 1370 C C . GLY A 1 182 ? -11.616 -13.513 -37.479 1.00 63.44 182 GLY A C 1
ATOM 1371 O O . GLY A 1 182 ? -12.682 -13.360 -36.875 1.00 63.44 182 GLY A O 1
ATOM 1372 N N . VAL A 1 183 ? -10.445 -13.359 -36.852 1.00 71.94 183 VAL A N 1
ATOM 1373 C CA . VAL A 1 183 ? -10.342 -12.981 -35.436 1.00 71.94 183 VAL A CA 1
ATOM 1374 C C . VAL A 1 183 ? -10.680 -11.503 -35.259 1.00 71.94 183 VAL A C 1
ATOM 1376 O O . VAL A 1 183 ? -9.965 -10.609 -35.713 1.00 71.94 183 VAL A O 1
ATOM 1379 N N . ARG A 1 184 ? -11.745 -11.223 -34.498 1.00 71.69 184 ARG A N 1
ATOM 1380 C CA . ARG A 1 184 ? -12.028 -9.865 -34.027 1.00 71.69 184 ARG A CA 1
ATOM 1381 C C . ARG A 1 184 ? -10.960 -9.434 -33.022 1.00 71.69 184 ARG A C 1
ATOM 1383 O O . ARG A 1 184 ? -10.938 -9.908 -31.887 1.00 71.69 184 ARG A O 1
ATOM 1390 N N . ILE A 1 185 ? -10.136 -8.476 -33.426 1.00 73.88 185 ILE A N 1
ATOM 1391 C CA . ILE A 1 185 ? -9.190 -7.798 -32.542 1.00 73.88 185 ILE A CA 1
ATOM 1392 C C . ILE A 1 185 ? -9.951 -6.965 -31.500 1.00 73.88 185 ILE A C 1
ATOM 1394 O O . ILE A 1 185 ? -10.932 -6.288 -31.819 1.00 73.88 185 ILE A O 1
ATOM 1398 N N . LEU A 1 186 ? -9.496 -7.037 -30.249 1.00 70.06 186 LEU A N 1
ATOM 1399 C CA . LEU A 1 186 ? -10.027 -6.290 -29.107 1.00 70.06 186 LEU A CA 1
ATOM 1400 C C . LEU A 1 186 ? -8.971 -5.324 -28.565 1.00 70.06 186 LEU A C 1
ATOM 1402 O O . LEU A 1 186 ? -7.777 -5.462 -28.840 1.00 70.06 186 LEU A O 1
ATOM 1406 N N . GLU A 1 187 ? -9.404 -4.358 -27.762 1.00 71.38 187 GLU A N 1
ATOM 1407 C CA . GLU A 1 187 ? -8.513 -3.410 -27.110 1.00 71.38 187 GLU A CA 1
ATOM 1408 C C . GLU A 1 187 ? -7.536 -4.129 -26.167 1.00 71.38 187 GLU A C 1
ATOM 1410 O O . GLU A 1 187 ? -7.895 -5.052 -25.431 1.00 71.38 187 GLU A O 1
ATOM 1415 N N . CYS A 1 188 ? -6.282 -3.675 -26.152 1.00 75.00 188 CYS A N 1
ATOM 1416 C CA . CYS A 1 188 ? -5.232 -4.233 -25.303 1.00 75.00 188 CYS A CA 1
ATOM 1417 C C . CYS A 1 188 ? -5.472 -3.918 -23.813 1.00 75.00 188 CYS A C 1
ATOM 1419 O O . CYS A 1 188 ? -4.941 -2.941 -23.277 1.00 75.00 188 CYS A O 1
ATOM 1421 N N . GLY A 1 189 ? -6.248 -4.769 -23.146 1.00 70.12 189 GLY A N 1
ATOM 1422 C CA . GLY A 1 189 ? -6.580 -4.692 -21.726 1.00 70.12 189 GLY A CA 1
ATOM 1423 C C . GLY A 1 189 ? -7.242 -5.980 -21.230 1.00 70.12 189 GLY A C 1
ATOM 1424 O O . GLY A 1 189 ? -7.234 -7.000 -21.914 1.00 70.12 189 GLY A O 1
ATOM 1425 N N . CYS A 1 190 ? -7.837 -5.949 -20.034 1.00 71.81 190 CYS A N 1
ATOM 1426 C CA . CYS A 1 190 ? -8.474 -7.136 -19.450 1.00 71.81 190 CYS A CA 1
ATOM 1427 C C . CYS A 1 190 ? -9.629 -7.684 -20.309 1.00 71.81 190 CYS A C 1
ATOM 1429 O O . CYS A 1 190 ? -9.783 -8.901 -20.404 1.00 71.81 190 CYS A O 1
ATOM 1431 N N . GLY A 1 191 ? -10.439 -6.802 -20.911 1.00 77.94 191 GLY A N 1
ATOM 1432 C CA . GLY A 1 191 ? -11.471 -7.152 -21.894 1.00 77.94 191 GLY A CA 1
ATOM 1433 C C . GLY A 1 191 ? -12.312 -8.384 -21.504 1.00 77.94 191 GLY A C 1
ATOM 1434 O O . GLY A 1 191 ? -12.897 -8.405 -20.412 1.00 77.94 191 GLY A O 1
ATOM 1435 N N . PRO A 1 192 ? -12.345 -9.453 -22.325 1.00 75.25 192 PRO A N 1
ATOM 1436 C CA . PRO A 1 192 ? -13.140 -10.647 -22.039 1.00 75.25 192 PRO A CA 1
ATOM 1437 C C . PRO A 1 192 ? -12.772 -11.356 -20.721 1.00 75.25 192 PRO A C 1
ATOM 1439 O O . PRO A 1 192 ? -13.639 -11.985 -20.118 1.00 75.25 192 PRO A O 1
ATOM 1442 N N . CYS A 1 193 ? -11.542 -11.218 -20.204 1.00 76.94 193 CYS A N 1
ATOM 1443 C CA . CYS A 1 193 ? -11.126 -11.783 -18.906 1.00 76.94 193 CYS A CA 1
ATOM 1444 C C . CYS A 1 193 ? -11.951 -11.237 -17.718 1.00 76.94 193 CYS A C 1
ATOM 1446 O O . CYS A 1 193 ? -12.013 -11.867 -16.658 1.00 76.94 193 CYS A O 1
ATOM 1448 N N . VAL A 1 194 ? -12.580 -10.069 -17.885 1.00 77.75 194 VAL A N 1
ATOM 1449 C CA . VAL A 1 194 ? -13.516 -9.429 -16.938 1.00 77.75 194 VAL A CA 1
ATOM 1450 C C . VAL A 1 194 ? -14.931 -9.269 -17.517 1.00 77.75 194 VAL A C 1
ATOM 1452 O O . VAL A 1 194 ? -15.762 -8.597 -16.918 1.00 77.75 194 VAL A O 1
ATOM 1455 N N . GLY A 1 195 ? -15.216 -9.865 -18.681 1.00 76.38 195 GLY A N 1
ATOM 1456 C CA . GLY A 1 195 ? -16.525 -9.785 -19.340 1.00 76.38 195 GLY A CA 1
ATOM 1457 C C . GLY A 1 195 ? -16.798 -8.524 -20.159 1.00 76.38 195 GLY A C 1
ATOM 1458 O O . GLY A 1 195 ? -17.915 -8.349 -20.634 1.00 76.38 195 GLY A O 1
ATOM 1459 N N . ILE A 1 196 ? -15.802 -7.661 -20.356 1.00 78.75 196 ILE A N 1
ATOM 1460 C CA . ILE A 1 196 ? -15.946 -6.407 -21.106 1.00 78.75 196 ILE A CA 1
ATOM 1461 C C . ILE A 1 196 ? -15.646 -6.662 -22.593 1.00 78.75 196 ILE A C 1
ATOM 1463 O O . ILE A 1 196 ? -14.767 -7.455 -22.929 1.00 78.75 196 ILE A O 1
ATOM 1467 N N . GLY A 1 197 ? -16.400 -6.028 -23.496 1.00 68.94 197 GLY A N 1
ATOM 1468 C CA . GLY A 1 197 ? -16.215 -6.106 -24.957 1.00 68.94 197 GLY A CA 1
ATOM 1469 C C . GLY A 1 197 ? -16.678 -7.414 -25.621 1.00 68.94 197 GLY A C 1
ATOM 1470 O O . GLY A 1 197 ? -17.101 -7.395 -26.775 1.00 68.94 197 GLY A O 1
ATOM 1471 N N . GLN A 1 198 ? -16.662 -8.538 -24.895 1.00 77.88 198 GLN A N 1
ATOM 1472 C CA . GLN A 1 198 ? -17.118 -9.848 -25.382 1.00 77.88 198 GLN A CA 1
ATOM 1473 C C . GLN A 1 198 ? -17.757 -10.686 -24.257 1.00 77.88 198 GLN A C 1
ATOM 1475 O O . GLN A 1 198 ? -17.289 -11.777 -23.896 1.00 77.88 198 GLN A O 1
ATOM 1480 N N . ALA A 1 199 ? -18.833 -10.145 -23.680 1.00 85.50 199 ALA A N 1
ATOM 1481 C CA . ALA A 1 199 ? -19.752 -10.911 -22.843 1.00 85.50 199 ALA A CA 1
ATOM 1482 C C . ALA A 1 199 ? -20.419 -12.030 -23.661 1.00 85.50 199 ALA A C 1
ATOM 1484 O O . ALA A 1 199 ? -20.545 -11.940 -24.885 1.00 85.50 199 ALA A O 1
ATOM 1485 N N . LEU A 1 200 ? -20.821 -13.108 -22.993 1.00 82.06 200 LEU A N 1
ATOM 1486 C CA . LEU A 1 200 ? -21.427 -14.263 -23.653 1.00 82.06 200 LEU A CA 1
ATOM 1487 C C . LEU A 1 200 ? -22.947 -14.113 -23.731 1.00 82.06 200 LEU A C 1
ATOM 1489 O O . LEU A 1 200 ? -23.568 -13.470 -22.888 1.00 82.06 200 LEU A O 1
ATOM 1493 N N . ARG A 1 201 ? -23.575 -14.741 -24.727 1.00 84.44 201 ARG A N 1
ATOM 1494 C CA . ARG A 1 201 ? -25.035 -14.905 -24.715 1.00 84.44 201 ARG A CA 1
ATOM 1495 C C . ARG A 1 201 ? -25.474 -15.764 -23.521 1.00 84.44 201 ARG A C 1
ATOM 1497 O O . ARG A 1 201 ? -24.691 -16.571 -23.020 1.00 84.44 201 ARG A O 1
ATOM 1504 N N . THR A 1 202 ? -26.741 -15.643 -23.140 1.00 89.19 202 THR A N 1
ATOM 1505 C CA . THR A 1 202 ? -27.451 -16.588 -22.262 1.00 89.19 202 THR A CA 1
ATOM 1506 C C . THR A 1 202 ? -27.191 -18.029 -22.722 1.00 89.19 202 THR A C 1
ATOM 1508 O O . THR A 1 202 ? -27.276 -18.329 -23.924 1.00 89.19 202 THR A O 1
ATOM 1511 N N . HIS A 1 203 ? -26.809 -18.891 -21.778 1.00 89.88 203 HIS A N 1
ATOM 1512 C CA . HIS A 1 203 ? -26.330 -20.267 -21.991 1.00 89.88 203 HIS A CA 1
ATOM 1513 C C . HIS A 1 203 ? -25.173 -20.426 -23.007 1.00 89.88 203 HIS A C 1
ATOM 1515 O O . HIS A 1 203 ? -25.020 -21.474 -23.631 1.00 89.88 203 HIS A O 1
ATOM 1521 N N . GLY A 1 204 ? -24.362 -19.386 -23.231 1.00 86.94 204 GLY A N 1
ATOM 1522 C CA . GLY A 1 204 ? -23.237 -19.425 -24.168 1.00 86.94 204 GLY A CA 1
ATOM 1523 C C . GLY A 1 204 ? -22.048 -20.243 -23.657 1.00 86.94 204 GLY A C 1
ATOM 1524 O O . GLY A 1 204 ? -21.743 -20.227 -22.467 1.00 86.94 204 GLY A O 1
ATOM 1525 N N . VAL A 1 205 ? -21.334 -20.902 -24.573 1.00 88.31 205 VAL A N 1
ATOM 1526 C CA . VAL A 1 205 ? -20.088 -21.640 -24.303 1.00 88.31 205 VAL A CA 1
ATOM 1527 C C . VAL A 1 205 ? -18.899 -20.872 -24.888 1.00 88.31 205 VAL A C 1
ATOM 1529 O O . VAL A 1 205 ? -19.005 -20.291 -25.967 1.00 88.31 205 VAL A O 1
ATOM 1532 N N . SER A 1 206 ? -17.766 -20.838 -24.183 1.00 86.06 206 SER A N 1
ATOM 1533 C CA . SER A 1 206 ? -16.555 -20.137 -24.628 1.00 86.06 206 SER A CA 1
ATOM 1534 C C . SER A 1 206 ? -15.284 -20.801 -24.110 1.00 86.06 206 SER A C 1
ATOM 1536 O O . SER A 1 206 ? -15.208 -21.166 -22.939 1.00 86.06 206 SER A O 1
ATOM 1538 N N . PHE A 1 207 ? -14.270 -20.897 -24.967 1.00 87.50 207 PHE A N 1
ATOM 1539 C CA . PHE A 1 207 ? -12.909 -21.285 -24.601 1.00 87.50 207 PHE A CA 1
ATOM 1540 C C . PHE A 1 207 ? -12.026 -20.030 -24.563 1.00 87.50 207 PHE A C 1
ATOM 1542 O O . PHE A 1 207 ? -12.118 -19.198 -25.468 1.00 87.50 207 PHE A O 1
ATOM 1549 N N . ARG A 1 208 ? -11.229 -19.833 -23.505 1.00 86.38 208 ARG A N 1
ATOM 1550 C CA . ARG A 1 208 ? -10.485 -18.581 -23.267 1.00 86.38 208 ARG A CA 1
ATOM 1551 C C . ARG A 1 208 ? -9.059 -18.823 -22.774 1.00 86.38 208 ARG A C 1
ATOM 1553 O O . ARG A 1 208 ? -8.793 -19.738 -22.006 1.00 86.38 208 ARG A O 1
ATOM 1560 N N . THR A 1 209 ? -8.165 -17.914 -23.145 1.00 86.62 209 THR A N 1
ATOM 1561 C CA . THR A 1 209 ? -6.749 -17.874 -22.731 1.00 86.62 209 THR A CA 1
ATOM 1562 C C . THR A 1 209 ? -6.518 -17.109 -21.418 1.00 86.62 209 THR A C 1
ATOM 1564 O O . THR A 1 209 ? -5.388 -16.856 -21.008 1.00 86.62 209 THR A O 1
ATOM 1567 N N . SER A 1 210 ? -7.604 -16.704 -20.753 1.00 82.31 210 SER A N 1
ATOM 1568 C CA . SER A 1 210 ? -7.603 -16.010 -19.464 1.00 82.31 210 SER A CA 1
ATOM 1569 C C . SER A 1 210 ? -7.332 -16.950 -18.283 1.00 82.31 210 SER A C 1
ATOM 1571 O O . SER A 1 210 ? -7.450 -18.163 -18.390 1.00 82.31 210 SER A O 1
ATOM 1573 N N . ASN A 1 211 ? -7.060 -16.387 -17.105 1.00 80.19 211 ASN A N 1
ATOM 1574 C CA . ASN A 1 211 ? -6.725 -17.143 -15.892 1.00 80.19 211 ASN A CA 1
ATOM 1575 C C . ASN A 1 211 ? -7.897 -17.378 -14.911 1.00 80.19 211 ASN A C 1
ATOM 1577 O O . ASN A 1 211 ? -7.671 -17.888 -13.814 1.00 80.19 211 ASN A O 1
ATOM 1581 N N . ARG A 1 212 ? -9.133 -16.967 -15.242 1.00 76.06 212 ARG A N 1
ATOM 1582 C CA . ARG A 1 212 ? -10.312 -17.049 -14.352 1.00 76.06 212 ARG A CA 1
ATOM 1583 C C . ARG A 1 212 ? -11.597 -17.330 -15.135 1.00 76.06 212 ARG A C 1
ATOM 1585 O O . ARG A 1 212 ? -11.869 -16.648 -16.117 1.00 76.06 212 ARG A O 1
ATOM 1592 N N . ASN A 1 213 ? -12.421 -18.256 -14.643 1.00 88.56 213 ASN A N 1
ATOM 1593 C CA . ASN A 1 213 ? -13.707 -18.649 -15.240 1.00 88.56 213 ASN A CA 1
ATOM 1594 C C . ASN A 1 213 ? -14.866 -18.755 -14.222 1.00 88.56 213 ASN A C 1
ATOM 1596 O O . ASN A 1 213 ? -15.815 -19.502 -14.442 1.00 88.56 213 ASN A O 1
ATOM 1600 N N . PHE A 1 214 ? -14.808 -18.016 -13.106 1.00 82.81 214 PHE A N 1
ATOM 1601 C CA . PHE A 1 214 ? -15.884 -18.009 -12.103 1.00 82.81 214 PHE A CA 1
ATOM 1602 C C . PHE A 1 214 ? -17.251 -17.633 -12.708 1.00 82.81 214 PHE A C 1
ATOM 1604 O O . PHE A 1 214 ? -17.325 -16.871 -13.675 1.00 82.81 214 PHE A O 1
ATOM 1611 N N . LYS A 1 215 ? -18.343 -18.106 -12.097 1.00 84.06 215 LYS A N 1
ATOM 1612 C CA . LYS A 1 215 ? -19.716 -17.768 -12.505 1.00 84.06 215 LYS A CA 1
ATOM 1613 C C . LYS A 1 215 ? -19.898 -16.241 -12.593 1.00 84.06 215 LYS A C 1
ATOM 1615 O O . LYS A 1 215 ? -19.545 -15.528 -11.659 1.00 84.06 215 LYS A O 1
ATOM 1620 N N . GLY A 1 216 ? -20.389 -15.733 -13.726 1.00 80.88 216 GLY A N 1
ATOM 1621 C CA . GLY A 1 216 ? -20.537 -14.290 -13.982 1.00 80.88 216 GLY A CA 1
ATOM 1622 C C . GLY A 1 216 ? -19.254 -13.523 -14.344 1.00 80.88 216 GLY A C 1
ATOM 1623 O O . GLY A 1 216 ? -19.346 -12.394 -14.820 1.00 80.88 216 GLY A O 1
ATOM 1624 N N . ARG A 1 217 ? -18.052 -14.110 -14.212 1.00 82.56 217 ARG A N 1
ATOM 1625 C CA . ARG A 1 217 ? -16.761 -13.418 -14.444 1.00 82.56 217 ARG A CA 1
ATOM 1626 C C . ARG A 1 217 ? -16.602 -12.842 -15.851 1.00 82.56 217 ARG A C 1
ATOM 1628 O O . ARG A 1 217 ? -15.877 -11.870 -16.031 1.00 82.56 217 ARG A O 1
ATOM 1635 N N . SER A 1 218 ? -17.242 -13.466 -16.836 1.00 80.25 218 SER A N 1
ATOM 1636 C CA . SER A 1 218 ? -17.207 -13.063 -18.245 1.00 80.25 218 SER A CA 1
ATOM 1637 C C . SER A 1 218 ? -18.450 -12.266 -18.673 1.00 80.25 218 SER A C 1
ATOM 1639 O O . SER A 1 218 ? -18.826 -12.312 -19.838 1.00 80.25 218 SER A O 1
ATOM 1641 N N . GLY A 1 219 ? -19.086 -11.542 -17.743 1.00 83.06 219 GLY A N 1
ATOM 1642 C CA . GLY A 1 219 ? -20.189 -10.607 -18.015 1.00 83.06 219 GLY A CA 1
ATOM 1643 C C . GLY A 1 219 ? -21.586 -11.234 -18.008 1.00 83.06 219 GLY A C 1
ATOM 1644 O O . GLY A 1 219 ? -22.574 -10.513 -17.925 1.00 83.06 219 GLY A O 1
ATOM 1645 N N . THR A 1 220 ? -21.674 -12.566 -18.028 1.00 88.19 220 THR A N 1
ATOM 1646 C CA . THR A 1 220 ? -22.938 -13.307 -18.146 1.00 88.19 220 THR A CA 1
ATOM 1647 C C . THR A 1 220 ? -22.992 -14.411 -17.094 1.00 88.19 220 THR A C 1
ATOM 1649 O O . THR A 1 220 ? -22.048 -15.193 -16.957 1.00 88.19 2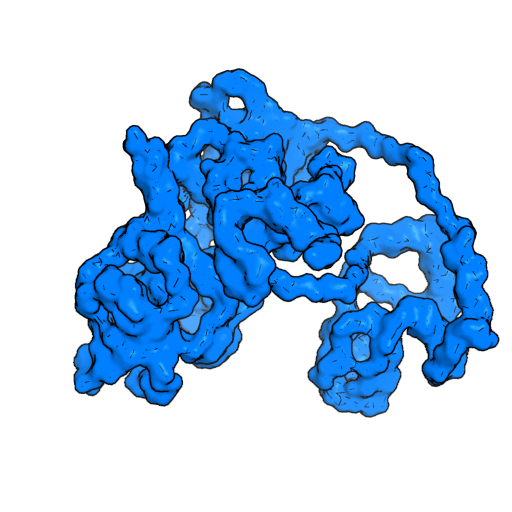20 THR A O 1
ATOM 1652 N N . LEU A 1 221 ? -24.070 -14.451 -16.307 1.00 88.31 221 LEU A N 1
ATOM 1653 C CA . LEU A 1 221 ? -24.150 -15.247 -15.075 1.00 88.31 221 LEU A CA 1
ATOM 1654 C C . LEU A 1 221 ? -24.322 -16.759 -15.314 1.00 88.31 221 LEU A C 1
ATOM 1656 O O . LEU A 1 221 ? -23.947 -17.560 -14.459 1.00 88.31 221 LEU A O 1
ATOM 1660 N N . ASP A 1 222 ? -24.884 -17.146 -16.455 1.00 87.88 222 ASP A N 1
ATOM 1661 C CA . ASP A 1 222 ? -25.297 -18.508 -16.813 1.00 87.88 222 ASP A CA 1
ATOM 1662 C C . ASP A 1 222 ? -24.514 -19.098 -18.005 1.00 87.88 222 ASP A C 1
ATOM 1664 O O . ASP A 1 222 ? -24.896 -20.130 -18.554 1.00 87.88 222 ASP A O 1
ATOM 1668 N N . ALA A 1 223 ? -23.420 -18.446 -18.407 1.00 89.44 223 ALA A N 1
ATOM 1669 C CA . ALA A 1 223 ? -22.538 -18.902 -19.477 1.00 89.44 223 ALA A CA 1
ATOM 1670 C C . ALA A 1 223 ? -21.422 -19.832 -18.960 1.00 89.44 223 ALA A C 1
ATOM 1672 O O . ALA A 1 223 ? -20.938 -19.688 -17.835 1.00 89.44 223 ALA A O 1
ATOM 1673 N N . SER A 1 224 ? -20.971 -20.764 -19.802 1.00 91.69 224 SER A N 1
ATOM 1674 C CA . SER A 1 224 ? -19.911 -21.733 -19.498 1.00 91.69 224 SER A CA 1
ATOM 1675 C C . SER A 1 224 ? -18.577 -21.318 -20.122 1.00 91.69 224 SER A C 1
ATOM 1677 O O . SER A 1 224 ? -18.471 -21.152 -21.338 1.00 91.69 224 SER A O 1
ATOM 1679 N N . VAL A 1 225 ? -17.541 -21.169 -19.291 1.00 91.81 225 VAL A N 1
ATOM 1680 C CA . VAL A 1 225 ? -16.202 -20.731 -19.716 1.00 91.81 225 VAL A CA 1
ATOM 1681 C C . VAL A 1 225 ? -15.152 -21.790 -19.381 1.00 91.81 225 VAL A C 1
ATOM 1683 O O . VAL A 1 225 ? -14.933 -22.124 -18.216 1.00 91.81 225 VAL A O 1
ATOM 1686 N N . TYR A 1 226 ? -14.468 -22.266 -20.415 1.00 92.12 226 TYR A N 1
ATOM 1687 C CA . TYR A 1 226 ? -13.356 -23.212 -20.359 1.00 92.12 226 TYR A CA 1
ATOM 1688 C C . TYR A 1 226 ? -12.039 -22.465 -20.596 1.00 92.12 226 TYR A C 1
ATOM 1690 O O . TYR A 1 226 ? -12.020 -21.468 -21.320 1.00 92.12 226 TYR A O 1
ATOM 1698 N N . LEU A 1 227 ? -10.948 -22.915 -19.973 1.00 92.50 227 LEU A N 1
ATOM 1699 C CA . LEU A 1 227 ? -9.644 -22.247 -20.035 1.00 92.50 227 LEU A CA 1
ATOM 1700 C C . LEU A 1 227 ? -8.585 -23.144 -20.683 1.00 92.50 227 LEU A C 1
ATOM 1702 O O . LEU A 1 227 ? -8.578 -24.351 -20.447 1.00 92.50 227 LEU A O 1
ATOM 1706 N N . GLY A 1 228 ? -7.668 -22.549 -21.447 1.00 87.12 228 GLY A N 1
ATOM 1707 C CA . GLY A 1 228 ? -6.548 -23.254 -22.074 1.00 87.12 228 GLY A CA 1
ATOM 1708 C C . GLY A 1 228 ? -5.497 -22.315 -22.666 1.00 87.12 228 GLY A C 1
ATOM 1709 O O . GLY A 1 228 ? -5.492 -21.117 -22.383 1.00 87.12 228 GLY A O 1
ATOM 1710 N N . SER A 1 229 ? -4.581 -22.863 -23.464 1.00 86.44 229 SER A N 1
ATOM 1711 C CA . SER A 1 229 ? -3.482 -22.100 -24.067 1.00 86.44 229 SER A CA 1
ATOM 1712 C C . SER A 1 229 ? -3.919 -21.313 -25.322 1.00 86.44 229 SER A C 1
ATOM 1714 O O . SER A 1 229 ? -4.987 -21.597 -25.878 1.00 86.44 229 SER A O 1
ATOM 1716 N N . PRO A 1 230 ? -3.133 -20.318 -25.786 1.00 81.69 230 PRO A N 1
ATOM 1717 C CA . PRO A 1 230 ? -3.417 -19.577 -27.020 1.00 81.69 230 PRO A CA 1
ATOM 1718 C C . PRO A 1 230 ? -3.565 -20.464 -28.256 1.00 81.69 230 PRO A C 1
ATOM 1720 O O . PRO A 1 230 ? -4.471 -20.254 -29.058 1.00 81.69 230 PRO A O 1
ATOM 1723 N N . GLU A 1 231 ? -2.732 -21.493 -28.363 1.00 82.88 231 GLU A N 1
ATOM 1724 C CA . GLU A 1 231 ? -2.727 -22.450 -29.465 1.00 82.88 231 GLU A CA 1
ATOM 1725 C C . GLU A 1 231 ? -4.020 -23.283 -29.443 1.00 82.88 231 GLU A C 1
ATOM 1727 O O . GLU A 1 231 ? -4.713 -23.390 -30.456 1.00 82.88 231 GLU A O 1
ATOM 1732 N N . ALA A 1 232 ? -4.407 -23.794 -28.263 1.00 84.50 232 ALA A N 1
ATOM 1733 C CA . ALA A 1 232 ? -5.653 -24.543 -28.071 1.00 84.50 232 ALA A CA 1
ATOM 1734 C C . ALA A 1 232 ? -6.886 -23.696 -28.417 1.00 84.50 232 ALA A C 1
ATOM 1736 O O . ALA A 1 232 ? -7.832 -24.192 -29.032 1.00 84.50 232 ALA A O 1
ATOM 1737 N N . ALA A 1 233 ? -6.874 -22.411 -28.051 1.00 83.69 233 ALA A N 1
ATOM 1738 C CA . ALA A 1 233 ? -7.945 -21.481 -28.383 1.00 83.69 233 ALA A CA 1
ATOM 1739 C C . ALA A 1 233 ? -8.041 -21.222 -29.896 1.00 83.69 233 ALA A C 1
ATOM 1741 O O . ALA A 1 233 ? -9.151 -21.198 -30.426 1.00 83.69 233 ALA A O 1
ATOM 1742 N N . ALA A 1 234 ? -6.906 -21.088 -30.591 1.00 79.81 234 ALA A N 1
ATOM 1743 C CA . ALA A 1 234 ? -6.867 -20.874 -32.036 1.00 79.81 234 ALA A CA 1
ATOM 1744 C C . ALA A 1 234 ? -7.448 -22.067 -32.816 1.00 79.81 234 ALA A C 1
ATOM 1746 O O . ALA A 1 234 ? -8.371 -21.885 -33.609 1.00 79.81 234 ALA A O 1
ATOM 1747 N N . ILE A 1 235 ? -6.993 -23.299 -32.548 1.00 82.81 235 ILE A N 1
ATOM 1748 C CA . ILE A 1 235 ? -7.508 -24.480 -33.265 1.00 82.81 235 ILE A CA 1
ATOM 1749 C C . ILE A 1 235 ? -8.979 -24.775 -32.923 1.00 82.81 235 ILE A C 1
ATOM 1751 O O . ILE A 1 235 ? -9.766 -25.113 -33.807 1.00 82.81 235 ILE A O 1
ATOM 1755 N N . THR A 1 236 ? -9.387 -24.551 -31.667 1.00 84.06 236 THR A N 1
ATOM 1756 C CA . THR A 1 236 ? -10.792 -24.671 -31.231 1.00 84.06 236 THR A CA 1
ATOM 1757 C C . THR A 1 236 ? -11.695 -23.680 -31.970 1.00 84.06 236 THR A C 1
ATOM 1759 O O . THR A 1 236 ? -12.809 -24.036 -32.354 1.00 84.06 236 THR A O 1
ATOM 1762 N N . ALA A 1 237 ? -11.226 -22.449 -32.205 1.00 78.50 237 ALA A N 1
ATOM 1763 C CA . ALA A 1 237 ? -11.973 -21.441 -32.956 1.00 78.50 237 ALA A CA 1
ATOM 1764 C C . ALA A 1 237 ? -12.155 -21.824 -34.437 1.00 78.50 237 ALA A C 1
ATOM 1766 O O . ALA A 1 237 ? -13.225 -21.585 -34.988 1.00 78.50 237 ALA A O 1
ATOM 1767 N N . ILE A 1 238 ? -11.154 -22.467 -35.052 1.00 81.44 238 ILE A N 1
ATOM 1768 C CA . ILE A 1 238 ? -11.220 -22.951 -36.443 1.00 81.44 238 ILE A CA 1
ATOM 1769 C C . ILE A 1 238 ? -12.181 -24.144 -36.580 1.00 81.44 238 ILE A C 1
ATOM 1771 O O . ILE A 1 238 ? -12.962 -24.205 -37.526 1.00 81.44 238 ILE A O 1
ATOM 1775 N N . LYS A 1 239 ? -12.132 -25.106 -35.648 1.00 84.81 239 LYS A N 1
ATOM 1776 C CA . LYS A 1 239 ? -12.917 -26.356 -35.725 1.00 84.81 239 LYS A CA 1
ATOM 1777 C C . LYS A 1 239 ? -14.343 -26.225 -35.180 1.00 84.81 239 LYS A C 1
ATOM 1779 O O . LYS A 1 239 ? -15.196 -27.046 -35.504 1.00 84.81 239 LYS A O 1
ATOM 1784 N N . GLY A 1 240 ? -14.610 -25.225 -34.338 1.00 82.06 240 GLY A N 1
ATOM 1785 C CA . GLY A 1 240 ? -15.903 -25.024 -33.671 1.00 82.06 240 GLY A CA 1
ATOM 1786 C C . GLY A 1 240 ? -16.143 -25.922 -32.447 1.00 82.06 240 GLY A C 1
ATOM 1787 O O . GLY A 1 240 ? -17.188 -25.815 -31.806 1.00 82.06 240 GLY A O 1
ATOM 1788 N N . TYR A 1 241 ? -15.183 -26.780 -32.092 1.00 88.06 241 TYR A N 1
ATOM 1789 C CA . TYR A 1 241 ? -15.191 -27.631 -30.900 1.00 88.06 241 TYR A CA 1
ATOM 1790 C C . TYR A 1 241 ? -13.764 -27.803 -30.356 1.00 88.06 241 TYR A C 1
ATOM 1792 O O . TYR A 1 241 ? -12.787 -27.601 -31.075 1.00 88.06 241 TYR A O 1
ATOM 1800 N N . ILE A 1 242 ? -13.641 -28.150 -29.070 1.00 87.25 242 ILE A N 1
ATOM 1801 C CA . ILE A 1 242 ? -12.339 -28.346 -28.411 1.00 87.25 242 ILE A CA 1
ATOM 1802 C C . ILE A 1 242 ? -11.696 -29.626 -28.964 1.00 87.25 242 ILE A C 1
ATOM 1804 O O . ILE A 1 242 ? -12.306 -30.692 -28.886 1.00 87.25 242 ILE A O 1
ATOM 1808 N N . THR A 1 243 ? -10.481 -29.521 -29.507 1.00 83.44 243 THR A N 1
ATOM 1809 C CA . THR A 1 243 ? -9.755 -30.621 -30.170 1.00 83.44 243 THR A CA 1
ATOM 1810 C C . THR A 1 243 ? -8.316 -30.763 -29.650 1.00 83.44 243 THR A C 1
ATOM 1812 O O . THR A 1 243 ? -7.830 -29.906 -28.909 1.00 83.44 243 THR A O 1
ATOM 1815 N N . ASP A 1 244 ? -7.639 -31.849 -30.028 1.00 80.00 244 ASP A N 1
ATOM 1816 C CA . ASP A 1 244 ? -6.229 -32.106 -29.710 1.00 80.00 244 ASP A CA 1
ATOM 1817 C C . ASP A 1 244 ? -5.298 -31.285 -30.622 1.00 80.00 244 ASP A C 1
ATOM 1819 O O . ASP A 1 244 ? -5.446 -31.278 -31.841 1.00 80.00 244 ASP A O 1
ATOM 1823 N N . LEU A 1 245 ? -4.321 -30.604 -30.023 1.00 73.69 245 LEU A N 1
ATOM 1824 C CA . LEU A 1 245 ? -3.318 -29.796 -30.720 1.00 73.69 245 LEU A CA 1
ATOM 1825 C C . LEU A 1 245 ? -2.286 -30.627 -31.485 1.00 73.69 245 LEU A C 1
ATOM 1827 O O . LEU A 1 245 ? -1.793 -30.179 -32.519 1.00 73.69 245 LEU A O 1
ATOM 1831 N N . ILE A 1 246 ? -1.936 -31.810 -30.972 1.00 72.38 246 ILE A N 1
ATOM 1832 C CA . ILE A 1 246 ? -0.871 -32.647 -31.541 1.00 72.38 246 ILE A CA 1
ATOM 1833 C C . ILE A 1 246 ? -1.358 -33.291 -32.843 1.00 72.38 246 ILE A C 1
ATOM 1835 O O . ILE A 1 246 ? -0.617 -33.355 -33.820 1.00 72.38 246 ILE A O 1
ATOM 1839 N N . ALA A 1 247 ? -2.631 -33.689 -32.887 1.00 74.38 247 ALA A N 1
ATOM 1840 C CA . ALA A 1 247 ? -3.275 -34.231 -34.082 1.00 74.38 247 ALA A CA 1
ATOM 1841 C C . ALA A 1 247 ? -3.449 -33.203 -35.224 1.00 74.38 247 ALA A C 1
ATOM 1843 O O . ALA A 1 247 ? -3.738 -33.596 -36.351 1.00 74.38 247 ALA A O 1
ATOM 1844 N N . GLU A 1 248 ? -3.285 -31.904 -34.942 1.00 75.56 248 GLU A N 1
ATOM 1845 C CA . GLU A 1 248 ? -3.581 -30.790 -35.859 1.00 75.56 248 GLU A CA 1
ATOM 1846 C C . GLU A 1 248 ? -2.324 -29.984 -36.276 1.00 75.56 248 GLU A C 1
ATOM 1848 O O . GLU A 1 248 ? -2.441 -29.002 -37.003 1.00 75.56 248 GLU A O 1
ATOM 1853 N N . GLY A 1 249 ? -1.117 -30.381 -35.842 1.00 73.06 249 GLY A N 1
ATOM 1854 C CA . GLY A 1 249 ? 0.164 -29.887 -36.391 1.00 73.06 249 GLY A CA 1
ATOM 1855 C C . GLY A 1 249 ? 0.581 -28.447 -36.041 1.00 73.06 249 GLY A C 1
ATOM 1856 O O . GLY A 1 249 ? 1.462 -27.885 -36.685 1.00 73.06 249 GLY A O 1
ATOM 1857 N N . VAL A 1 250 ? -0.025 -27.819 -35.027 1.00 69.38 250 VAL A N 1
ATOM 1858 C CA . VAL A 1 250 ? 0.177 -26.382 -34.712 1.00 69.38 250 VAL A CA 1
ATOM 1859 C C . VAL A 1 250 ? 1.596 -26.042 -34.207 1.00 69.38 250 VAL A C 1
ATOM 1861 O O . VAL A 1 250 ? 2.005 -24.881 -34.236 1.00 69.38 250 VAL A O 1
ATOM 1864 N N . THR A 1 251 ? 2.370 -27.029 -33.751 1.00 69.19 251 THR A N 1
ATOM 1865 C CA . THR A 1 251 ? 3.695 -26.837 -33.128 1.00 69.19 251 THR A CA 1
ATOM 1866 C C . THR A 1 251 ? 4.764 -26.249 -34.045 1.00 69.19 251 THR A C 1
ATOM 1868 O O . THR A 1 251 ? 5.716 -25.649 -33.548 1.00 69.19 251 THR A O 1
ATOM 1871 N N . ASP A 1 252 ? 4.616 -26.392 -35.359 1.00 75.25 252 ASP A N 1
ATOM 1872 C CA . ASP A 1 252 ? 5.744 -26.252 -36.284 1.00 75.25 252 ASP A CA 1
ATOM 1873 C C . ASP A 1 252 ? 5.987 -24.791 -36.714 1.00 75.25 252 ASP A C 1
ATOM 1875 O O . ASP A 1 252 ? 7.112 -24.410 -37.033 1.00 75.25 252 ASP A O 1
ATOM 1879 N N . VAL A 1 253 ? 4.954 -23.937 -36.655 1.00 69.62 253 VAL A N 1
ATOM 1880 C CA . VAL A 1 253 ? 5.026 -22.510 -37.043 1.00 69.62 253 VAL A CA 1
ATOM 1881 C C . VAL A 1 253 ? 5.683 -21.639 -35.967 1.00 69.62 253 VAL A C 1
ATOM 1883 O O . VAL A 1 253 ? 6.338 -20.650 -36.280 1.00 69.62 253 VAL A O 1
ATOM 1886 N N . LEU A 1 254 ? 5.557 -22.000 -34.685 1.00 64.56 254 LEU A N 1
ATOM 1887 C CA . LEU A 1 254 ? 6.115 -21.209 -33.576 1.00 64.56 254 LEU A CA 1
ATOM 1888 C C . LEU A 1 254 ? 7.655 -21.215 -33.527 1.00 64.56 254 LEU A C 1
ATOM 1890 O O . LEU A 1 254 ? 8.244 -20.478 -32.739 1.00 64.56 254 LEU A O 1
ATOM 1894 N N . LEU A 1 255 ? 8.309 -22.026 -34.362 1.00 73.75 255 LEU A N 1
ATOM 1895 C CA . LEU A 1 255 ? 9.760 -22.203 -34.400 1.00 73.75 255 LEU A CA 1
ATOM 1896 C C . LEU A 1 255 ? 10.498 -21.185 -35.300 1.00 73.75 255 LEU A C 1
ATOM 1898 O O . LEU A 1 255 ? 11.708 -21.316 -35.460 1.00 73.75 255 LEU A O 1
ATOM 1902 N N . THR A 1 256 ? 9.815 -20.190 -35.896 1.00 80.06 256 THR A N 1
ATOM 1903 C CA . THR A 1 256 ? 10.381 -19.345 -36.979 1.00 80.06 256 THR A CA 1
ATOM 1904 C C . THR A 1 256 ? 10.501 -17.833 -36.696 1.00 80.06 256 THR A C 1
ATOM 1906 O O . THR A 1 256 ? 10.655 -17.066 -37.645 1.00 80.06 256 THR A O 1
ATOM 1909 N N . VAL A 1 257 ? 10.393 -17.364 -35.446 1.00 78.12 257 VAL A N 1
ATOM 1910 C CA . VAL A 1 257 ? 10.471 -15.923 -35.088 1.00 78.12 257 VAL A CA 1
ATOM 1911 C C . VAL A 1 257 ? 11.810 -15.592 -34.408 1.00 78.12 257 VAL A C 1
ATOM 1913 O O . VAL A 1 257 ? 12.226 -16.318 -33.509 1.00 78.12 257 VAL A O 1
ATOM 1916 N N . GLU A 1 258 ? 12.461 -14.485 -34.793 1.00 75.25 258 GLU A N 1
ATOM 1917 C CA . GLU A 1 258 ? 13.761 -14.035 -34.252 1.00 75.25 258 GLU A CA 1
ATOM 1918 C C . GLU A 1 258 ? 13.712 -12.601 -33.675 1.00 75.25 258 GLU A C 1
ATOM 1920 O O . GLU A 1 258 ? 13.049 -11.721 -34.222 1.00 75.25 258 GLU A O 1
ATOM 1925 N N . GLU A 1 259 ? 14.449 -12.348 -32.585 1.00 77.81 259 GLU A N 1
ATOM 1926 C CA . GLU A 1 259 ? 14.588 -11.021 -31.954 1.00 77.81 259 GLU A CA 1
ATOM 1927 C C . GLU A 1 259 ? 15.727 -10.174 -32.575 1.00 77.81 259 GLU A C 1
ATOM 1929 O O . GLU A 1 259 ? 16.721 -10.721 -33.066 1.00 77.81 259 GLU A O 1
ATOM 1934 N N . PRO A 1 260 ? 15.647 -8.825 -32.535 1.00 77.12 260 PRO A N 1
ATOM 1935 C CA . PRO A 1 260 ? 16.720 -7.958 -33.019 1.00 77.12 260 PRO A CA 1
ATOM 1936 C C . PRO A 1 260 ? 17.988 -8.088 -32.162 1.00 77.12 260 PRO A C 1
ATOM 1938 O O . PRO A 1 260 ? 17.944 -8.047 -30.935 1.00 77.12 260 PRO A O 1
ATOM 1941 N N . LYS A 1 261 ? 19.153 -8.168 -32.817 1.00 83.00 261 LYS A N 1
ATOM 1942 C CA . LYS A 1 261 ? 20.454 -8.392 -32.151 1.00 83.00 261 LYS A CA 1
ATOM 1943 C C . LYS A 1 261 ? 20.882 -7.270 -31.197 1.00 83.00 261 LYS A C 1
ATOM 1945 O O . LYS A 1 261 ? 21.683 -7.520 -30.301 1.00 83.00 261 LYS A O 1
ATOM 1950 N N . THR A 1 262 ? 20.403 -6.046 -31.412 1.00 81.44 262 THR A N 1
ATOM 1951 C CA . THR A 1 262 ? 20.698 -4.861 -30.596 1.00 81.44 262 THR A CA 1
ATOM 1952 C C . THR A 1 262 ? 19.521 -3.885 -30.620 1.00 81.44 262 THR A C 1
ATOM 1954 O O 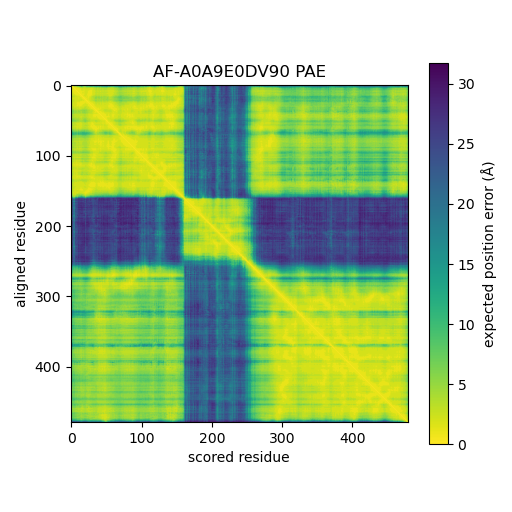. THR A 1 262 ? 18.825 -3.762 -31.628 1.00 81.44 262 THR A O 1
ATOM 1957 N N . PHE A 1 263 ? 19.336 -3.149 -29.524 1.00 79.50 263 PHE A N 1
ATOM 1958 C CA . PHE A 1 263 ? 18.406 -2.021 -29.431 1.00 79.50 263 PHE A CA 1
ATOM 1959 C C . PHE A 1 263 ? 19.176 -0.693 -29.451 1.00 79.50 263 PHE A C 1
ATOM 1961 O O . PHE A 1 263 ? 20.329 -0.630 -29.022 1.00 79.50 263 PHE A O 1
ATOM 1968 N N . ILE A 1 264 ? 18.537 0.373 -29.938 1.00 84.38 264 ILE A N 1
ATOM 1969 C CA . ILE A 1 264 ? 19.067 1.739 -29.832 1.00 84.38 264 ILE A CA 1
ATOM 1970 C C . ILE A 1 264 ? 18.806 2.234 -28.406 1.00 84.38 264 ILE A C 1
ATOM 1972 O O . ILE A 1 264 ? 17.677 2.157 -27.924 1.00 84.38 264 ILE A O 1
ATOM 1976 N N . ILE A 1 265 ? 19.848 2.736 -27.744 1.00 85.50 265 ILE A N 1
ATOM 1977 C CA . ILE A 1 265 ? 19.774 3.282 -26.386 1.00 85.50 265 ILE A CA 1
ATOM 1978 C C . ILE A 1 265 ? 19.813 4.808 -26.475 1.00 85.50 265 ILE A C 1
ATOM 1980 O O . ILE A 1 265 ? 20.758 5.379 -27.015 1.00 85.50 265 ILE A O 1
ATOM 1984 N N . ASP A 1 266 ? 18.778 5.445 -25.935 1.00 83.62 266 ASP A N 1
ATOM 1985 C CA . ASP A 1 266 ? 18.718 6.875 -25.640 1.00 83.62 266 ASP A CA 1
ATOM 1986 C C . ASP A 1 266 ? 18.358 7.020 -24.156 1.00 83.62 266 ASP A C 1
ATOM 1988 O O . ASP A 1 266 ? 17.371 6.433 -23.704 1.00 83.62 266 ASP A O 1
ATOM 1992 N N . ASP A 1 267 ? 19.192 7.757 -23.421 1.00 90.19 267 ASP A N 1
ATOM 1993 C CA . ASP A 1 267 ? 19.068 8.023 -21.985 1.00 90.19 267 ASP A CA 1
ATOM 1994 C C . ASP A 1 267 ? 18.985 9.531 -21.681 1.00 90.19 267 ASP A C 1
ATOM 1996 O O . ASP A 1 267 ? 19.018 9.932 -20.520 1.00 90.19 267 ASP A O 1
ATOM 2000 N N . ASN A 1 268 ? 18.818 10.399 -22.692 1.00 91.94 268 ASN A N 1
ATOM 2001 C CA . ASN A 1 268 ? 18.775 11.865 -22.524 1.00 91.94 268 ASN A CA 1
ATOM 2002 C C . ASN A 1 268 ? 17.632 12.364 -21.610 1.00 91.94 268 ASN A C 1
ATOM 2004 O O . ASN A 1 268 ? 17.617 13.518 -21.171 1.00 91.94 268 ASN A O 1
ATOM 2008 N N . MET A 1 269 ? 16.650 11.504 -21.337 1.00 91.75 269 MET A N 1
ATOM 2009 C CA . MET A 1 269 ? 15.511 11.765 -20.455 1.00 91.75 269 MET A CA 1
ATOM 2010 C C . MET A 1 269 ? 15.678 11.172 -19.046 1.00 91.75 269 MET A C 1
ATOM 2012 O O . MET A 1 269 ? 14.789 11.343 -18.208 1.00 91.75 269 MET A O 1
ATOM 2016 N N . ILE A 1 270 ? 16.814 10.530 -18.761 1.00 96.38 270 ILE A N 1
ATOM 2017 C CA . ILE A 1 270 ? 17.208 10.034 -17.442 1.00 96.38 270 ILE A CA 1
ATOM 2018 C C . ILE A 1 270 ? 18.247 10.996 -16.860 1.00 96.38 270 ILE A C 1
ATOM 2020 O O . ILE A 1 270 ? 19.358 11.129 -17.364 1.00 96.38 270 ILE A O 1
ATOM 2024 N N . ILE A 1 271 ? 17.890 11.668 -15.769 1.00 96.44 271 ILE A N 1
ATOM 2025 C CA . ILE A 1 271 ? 18.810 12.510 -15.003 1.00 96.44 271 ILE A CA 1
ATOM 2026 C C . ILE A 1 271 ? 19.455 11.638 -13.910 1.00 96.44 271 ILE A C 1
ATOM 2028 O O . ILE A 1 271 ? 18.718 11.050 -13.111 1.00 96.44 271 ILE A O 1
ATOM 2032 N N . PRO A 1 272 ? 20.797 11.530 -13.855 1.00 95.44 272 PRO A N 1
ATOM 2033 C CA . PRO A 1 272 ? 21.491 10.801 -12.799 1.00 95.44 272 PRO A CA 1
ATOM 2034 C C . PRO A 1 272 ? 21.438 11.548 -11.454 1.00 95.44 272 PRO A C 1
ATOM 2036 O O . PRO A 1 272 ? 21.235 12.767 -11.426 1.00 95.44 272 PRO A O 1
ATOM 2039 N N . PRO A 1 273 ? 21.645 10.844 -10.326 1.00 92.19 273 PRO A N 1
ATOM 2040 C CA . PRO A 1 273 ? 21.734 11.468 -9.012 1.00 92.19 273 PRO A CA 1
ATOM 2041 C C . PRO A 1 273 ? 22.897 12.462 -8.938 1.00 92.19 273 PRO A C 1
ATOM 2043 O O . PRO A 1 273 ? 23.931 12.284 -9.577 1.00 92.19 273 PRO A O 1
ATOM 2046 N N . THR A 1 274 ? 22.755 13.496 -8.106 1.00 90.69 274 THR A N 1
ATOM 2047 C CA . THR A 1 274 ? 23.856 14.440 -7.857 1.00 90.69 274 THR A CA 1
ATOM 2048 C C . THR A 1 274 ? 24.984 13.761 -7.074 1.00 90.69 274 THR A C 1
ATOM 2050 O O . THR A 1 274 ? 24.751 13.093 -6.057 1.00 90.69 274 THR A O 1
ATOM 2053 N N . GLU A 1 275 ? 26.211 13.930 -7.561 1.00 86.56 275 GLU A N 1
ATOM 2054 C CA . GLU A 1 275 ? 27.438 13.535 -6.871 1.00 86.56 275 GLU A CA 1
ATOM 2055 C C . GLU A 1 275 ? 27.927 14.651 -5.939 1.00 86.56 275 GLU A C 1
ATOM 2057 O O . GLU A 1 275 ? 27.702 15.832 -6.197 1.00 86.56 275 GLU A O 1
ATOM 2062 N N . GLY A 1 276 ? 28.630 14.280 -4.867 1.00 87.31 276 GLY A N 1
ATOM 2063 C CA . GLY A 1 276 ? 29.139 15.233 -3.878 1.00 87.31 276 GLY A CA 1
ATOM 2064 C C . GLY A 1 276 ? 28.092 15.690 -2.857 1.00 87.31 276 GLY A C 1
ATOM 2065 O O . GLY A 1 276 ? 27.164 14.947 -2.528 1.00 87.31 276 GLY A O 1
ATOM 2066 N N . ASP A 1 277 ? 28.302 16.890 -2.315 1.00 89.38 277 ASP A N 1
ATOM 2067 C CA . ASP A 1 277 ? 27.423 17.503 -1.318 1.00 89.38 277 ASP A CA 1
ATOM 2068 C C . ASP A 1 277 ? 26.173 18.118 -1.970 1.00 89.38 277 ASP A C 1
ATOM 2070 O O . ASP A 1 277 ? 26.239 18.784 -3.004 1.00 89.38 277 ASP A O 1
ATOM 2074 N N . THR A 1 278 ? 25.021 17.894 -1.342 1.00 93.38 278 THR A N 1
ATOM 2075 C CA . THR A 1 278 ? 23.709 18.404 -1.752 1.00 93.38 278 THR A CA 1
ATOM 2076 C C . THR A 1 278 ? 23.083 19.310 -0.686 1.00 93.38 278 THR A C 1
ATOM 2078 O O . THR A 1 278 ? 21.905 19.662 -0.794 1.00 93.38 278 THR A O 1
ATOM 2081 N N . SER A 1 279 ? 23.842 19.720 0.336 1.00 89.44 279 SER A N 1
ATOM 2082 C CA . SER A 1 279 ? 23.434 20.659 1.393 1.00 89.44 279 SER A CA 1
ATOM 2083 C C . SER A 1 279 ? 22.721 21.905 0.843 1.00 89.44 279 SER A C 1
ATOM 2085 O O . SER A 1 279 ? 21.579 22.157 1.232 1.00 89.44 279 SER A O 1
ATOM 2087 N N . ASP A 1 280 ? 23.307 22.563 -0.160 1.00 91.88 280 ASP A N 1
ATOM 2088 C CA . ASP A 1 280 ? 22.781 23.763 -0.835 1.00 91.88 280 ASP A CA 1
ATOM 2089 C C . ASP A 1 280 ? 21.633 23.501 -1.834 1.00 91.88 280 ASP A C 1
ATOM 2091 O O . ASP A 1 280 ? 21.077 24.435 -2.415 1.00 91.88 280 ASP A O 1
ATOM 2095 N N . VAL A 1 281 ? 21.244 22.243 -2.080 1.00 94.31 281 VAL A N 1
ATOM 2096 C CA . VAL A 1 281 ? 20.093 21.948 -2.951 1.00 94.31 281 VAL A CA 1
ATOM 2097 C C . 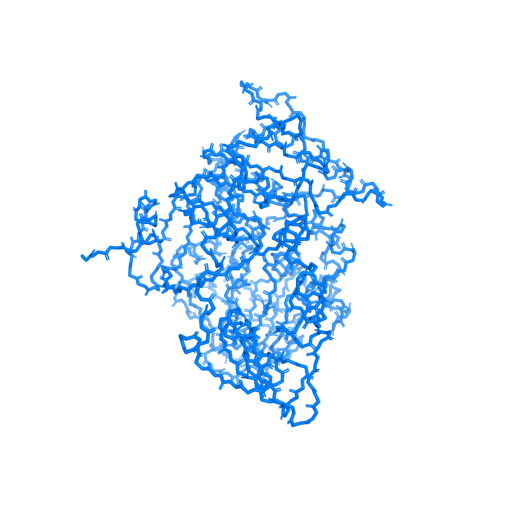VAL A 1 281 ? 18.794 22.316 -2.230 1.00 94.31 281 VAL A C 1
ATOM 2099 O O . VAL A 1 281 ? 18.395 21.659 -1.264 1.00 94.31 281 VAL A O 1
ATOM 2102 N N . GLU A 1 282 ? 18.125 23.354 -2.727 1.00 95.00 282 GLU A N 1
ATOM 2103 C CA . GLU A 1 282 ? 16.770 23.739 -2.334 1.00 95.00 282 GLU A CA 1
ATOM 2104 C C . GLU A 1 282 ? 15.735 22.730 -2.861 1.00 95.00 282 GLU A C 1
ATOM 2106 O O . GLU A 1 282 ? 15.781 22.325 -4.025 1.00 95.00 282 GLU A O 1
ATOM 2111 N N . ILE A 1 283 ? 14.786 22.341 -2.004 1.00 95.75 283 ILE A N 1
ATOM 2112 C CA . ILE A 1 283 ? 13.621 21.530 -2.380 1.00 95.75 283 ILE A CA 1
ATOM 2113 C C . ILE A 1 283 ? 12.451 22.480 -2.641 1.00 95.75 283 ILE A C 1
ATOM 2115 O O . ILE A 1 283 ? 11.910 23.074 -1.704 1.00 95.75 283 ILE A O 1
ATOM 2119 N N . ILE A 1 284 ? 12.050 22.599 -3.903 1.00 96.38 284 ILE A N 1
ATOM 2120 C CA . ILE A 1 284 ? 10.972 23.494 -4.339 1.00 96.38 284 ILE A CA 1
ATOM 2121 C C . ILE A 1 284 ? 9.629 22.778 -4.161 1.00 96.38 284 ILE A C 1
ATOM 2123 O O . ILE A 1 284 ? 9.492 21.617 -4.537 1.00 96.38 284 ILE A O 1
ATOM 2127 N N . ARG A 1 285 ? 8.627 23.458 -3.590 1.00 94.69 285 ARG A N 1
ATOM 2128 C CA . ARG A 1 285 ? 7.280 22.912 -3.349 1.00 94.69 285 ARG A CA 1
ATOM 2129 C C . ARG A 1 285 ? 6.208 23.898 -3.807 1.00 94.69 285 ARG A C 1
ATOM 2131 O O . ARG A 1 285 ? 6.274 25.074 -3.460 1.00 94.69 285 ARG A O 1
ATOM 2138 N N . GLY A 1 286 ? 5.205 23.410 -4.536 1.00 93.00 286 GLY A N 1
ATOM 2139 C CA . GLY A 1 286 ? 3.971 24.162 -4.775 1.00 93.00 286 GLY A CA 1
ATOM 2140 C C . GLY A 1 286 ? 3.068 24.194 -3.535 1.00 93.00 286 GLY A C 1
ATOM 2141 O O . GLY A 1 286 ? 3.224 23.359 -2.642 1.00 93.00 286 GLY A O 1
ATOM 2142 N N . PRO A 1 287 ? 2.066 25.090 -3.474 1.00 92.62 287 PRO A N 1
ATOM 2143 C CA . PRO A 1 287 ? 1.188 25.249 -2.305 1.00 92.62 287 PRO A CA 1
ATOM 2144 C C . PRO A 1 287 ? 0.335 24.008 -1.993 1.00 92.62 287 PRO A C 1
ATOM 2146 O O . PRO A 1 287 ? -0.201 23.877 -0.893 1.00 92.62 287 PRO A O 1
ATOM 2149 N N . ASN A 1 288 ? 0.200 23.088 -2.950 1.00 91.62 288 ASN A N 1
ATOM 2150 C CA . ASN A 1 288 ? -0.486 21.815 -2.757 1.00 91.62 288 ASN A CA 1
ATOM 2151 C C . ASN A 1 288 ? 0.370 20.769 -2.020 1.00 91.62 288 ASN A C 1
ATOM 2153 O O . ASN A 1 288 ? -0.181 19.841 -1.443 1.00 91.62 288 ASN A O 1
ATOM 2157 N N . ILE A 1 289 ? 1.696 20.910 -2.014 1.00 92.88 289 ILE A N 1
ATOM 2158 C CA . ILE A 1 289 ? 2.612 19.940 -1.411 1.00 92.88 289 ILE A CA 1
ATOM 2159 C C . ILE A 1 289 ? 2.781 20.301 0.065 1.00 92.88 289 ILE A C 1
ATOM 2161 O O . ILE A 1 289 ? 3.480 21.256 0.405 1.00 92.88 289 ILE A O 1
ATOM 2165 N N . GLN A 1 290 ? 2.107 19.560 0.942 1.00 94.25 290 GLN A N 1
ATOM 2166 C CA . GLN A 1 290 ? 2.059 19.835 2.380 1.00 94.25 290 GLN A CA 1
ATOM 2167 C C . GLN A 1 290 ? 2.929 18.847 3.175 1.00 94.25 290 GLN A C 1
ATOM 2169 O O . GLN A 1 290 ? 3.095 17.705 2.744 1.00 94.25 290 GLN A O 1
ATOM 2174 N N . PRO A 1 291 ? 3.474 19.240 4.344 1.00 91.38 291 PRO A N 1
ATOM 2175 C CA . PRO A 1 291 ? 4.234 18.332 5.202 1.00 91.38 291 PRO A CA 1
ATOM 2176 C C . PRO A 1 291 ? 3.449 17.063 5.554 1.00 91.38 291 PRO A C 1
ATOM 2178 O O . PRO A 1 291 ? 2.241 17.107 5.799 1.00 91.38 291 PRO A O 1
ATOM 2181 N N . MET A 1 292 ? 4.145 15.926 5.616 1.00 90.81 292 MET A N 1
ATOM 2182 C CA . MET A 1 292 ? 3.536 14.656 6.009 1.00 90.81 292 MET A CA 1
ATOM 2183 C C . MET A 1 292 ? 3.128 14.693 7.493 1.00 90.81 292 MET A C 1
ATOM 2185 O O . MET A 1 292 ? 3.976 14.965 8.345 1.00 90.81 292 MET A O 1
ATOM 2189 N N . PRO A 1 293 ? 1.856 14.413 7.838 1.00 92.38 293 PRO A N 1
ATOM 2190 C CA . PRO A 1 293 ? 1.426 14.386 9.226 1.00 92.38 293 PRO A CA 1
ATOM 2191 C C . PRO A 1 293 ? 2.011 13.170 9.946 1.00 92.38 293 PRO A C 1
ATOM 2193 O O . PRO A 1 293 ? 1.990 12.048 9.438 1.00 92.38 293 PRO A O 1
ATOM 2196 N N . ILE A 1 294 ? 2.491 13.401 11.165 1.00 90.50 294 ILE A N 1
ATOM 2197 C CA . ILE A 1 294 ? 3.018 12.373 12.059 1.00 90.50 294 ILE A CA 1
ATOM 2198 C C . ILE A 1 294 ? 1.990 12.173 13.171 1.00 90.50 294 ILE A C 1
ATOM 2200 O O . ILE A 1 294 ? 1.678 13.112 13.900 1.00 90.50 294 ILE A O 1
ATOM 2204 N N . ASN A 1 295 ? 1.461 10.960 13.310 1.00 93.62 295 ASN A N 1
ATOM 2205 C CA . ASN A 1 295 ? 0.515 10.629 14.375 1.00 93.62 295 ASN A CA 1
ATOM 2206 C C . ASN A 1 295 ? 1.207 10.673 15.753 1.00 93.62 295 ASN A C 1
ATOM 2208 O O . ASN A 1 295 ? 2.428 10.552 15.839 1.00 93.62 295 ASN A O 1
ATOM 2212 N N . GLU A 1 296 ? 0.438 10.866 16.824 1.00 93.44 296 GLU A N 1
ATOM 2213 C CA . GLU A 1 296 ? 0.936 10.859 18.208 1.00 93.44 296 GLU A CA 1
ATOM 2214 C C . GLU A 1 296 ? 1.062 9.430 18.768 1.00 93.44 296 GLU A C 1
ATOM 2216 O O . GLU A 1 296 ? 0.385 8.530 18.260 1.00 93.44 296 GLU A O 1
ATOM 2221 N N . PRO A 1 297 ? 1.878 9.204 19.821 1.00 95.31 297 PRO A N 1
ATOM 2222 C CA . PRO A 1 297 ? 2.012 7.901 20.459 1.00 95.31 297 PRO A CA 1
ATOM 2223 C C . PRO A 1 297 ? 0.673 7.449 21.034 1.00 95.31 297 PRO A C 1
ATOM 2225 O O . PRO A 1 297 ? -0.192 8.269 21.372 1.00 95.31 297 PRO A O 1
ATOM 2228 N N . LEU A 1 298 ? 0.499 6.136 21.162 1.00 95.44 298 LEU A N 1
ATOM 2229 C CA . LEU A 1 298 ? -0.750 5.569 21.646 1.00 95.44 298 LEU A CA 1
ATOM 2230 C C . LEU A 1 298 ? -0.989 6.016 23.103 1.00 95.44 298 LEU A C 1
ATOM 2232 O O . LEU A 1 298 ? -0.165 5.713 23.969 1.00 95.44 298 LEU A O 1
ATOM 2236 N N . PRO A 1 299 ? -2.084 6.741 23.403 1.00 95.25 299 PRO A N 1
ATOM 2237 C CA . PRO A 1 299 ? -2.347 7.197 24.760 1.00 95.25 299 PRO A CA 1
ATOM 2238 C C . PRO A 1 299 ? -2.674 6.003 25.657 1.00 95.25 299 PRO A C 1
ATOM 2240 O O . PRO A 1 299 ? -3.315 5.052 25.212 1.00 95.25 299 PRO A O 1
ATOM 2243 N N . ASP A 1 300 ? -2.295 6.089 26.933 1.00 96.88 300 ASP A N 1
ATOM 2244 C CA . ASP A 1 300 ? -2.631 5.067 27.931 1.00 96.88 300 ASP A CA 1
ATOM 2245 C C . ASP A 1 300 ? -4.142 4.799 27.993 1.00 96.88 300 ASP A C 1
ATOM 2247 O O . ASP A 1 300 ? -4.590 3.658 27.928 1.00 96.88 300 ASP A O 1
ATOM 2251 N N . THR A 1 301 ? -4.938 5.863 28.061 1.00 97.62 301 THR A N 1
ATOM 2252 C CA . THR A 1 301 ? -6.394 5.778 28.057 1.00 97.62 301 THR A CA 1
ATOM 2253 C C . THR A 1 301 ? -6.954 6.638 26.932 1.00 97.62 301 THR A C 1
ATOM 2255 O O . THR A 1 301 ? -6.563 7.793 26.746 1.00 97.62 301 THR A O 1
ATOM 2258 N N . ILE A 1 302 ? -7.898 6.074 26.183 1.00 97.44 302 ILE A N 1
ATOM 2259 C CA . ILE A 1 302 ? -8.675 6.764 25.157 1.00 97.44 302 ILE A CA 1
ATOM 2260 C C . ILE A 1 302 ? -10.164 6.608 25.456 1.00 97.44 302 ILE A C 1
ATOM 2262 O O . ILE A 1 302 ? -10.636 5.517 25.757 1.00 97.44 302 ILE A O 1
ATOM 2266 N N . GLN A 1 303 ? -10.893 7.714 25.349 1.00 98.25 303 GLN A N 1
ATOM 2267 C CA . GLN A 1 303 ? -12.348 7.781 25.368 1.00 98.25 303 GLN A CA 1
ATOM 2268 C C . GLN A 1 303 ? -12.750 8.647 24.171 1.00 98.25 303 GLN A C 1
ATOM 2270 O O . GLN A 1 303 ? -12.239 9.761 24.029 1.00 98.25 303 GLN A O 1
ATOM 2275 N N . ALA A 1 304 ? -13.537 8.092 23.249 1.00 98.19 304 ALA A N 1
ATOM 2276 C CA . ALA A 1 304 ? -13.825 8.707 21.955 1.00 98.19 304 ALA A CA 1
ATOM 2277 C C . ALA A 1 304 ? -15.068 8.087 21.293 1.00 98.19 304 ALA A C 1
ATOM 2279 O O . ALA A 1 304 ? -15.416 6.937 21.552 1.00 98.19 304 ALA A O 1
ATOM 2280 N N . HIS A 1 305 ? -15.717 8.839 20.405 1.00 98.75 305 HIS A N 1
ATOM 2281 C CA . HIS A 1 305 ? -16.948 8.408 19.734 1.00 98.75 305 HIS A CA 1
ATOM 2282 C C . HIS A 1 305 ? -16.670 7.589 18.459 1.00 98.75 305 HIS A C 1
ATOM 2284 O O . HIS A 1 305 ? -15.623 7.737 17.818 1.00 98.75 305 HIS A O 1
ATOM 2290 N N . VAL A 1 306 ? -17.626 6.748 18.055 1.00 98.75 306 VAL A N 1
ATOM 2291 C CA . VAL A 1 306 ? -17.620 6.052 16.758 1.00 98.75 306 VAL A CA 1
ATOM 2292 C C . VAL A 1 306 ? -17.999 7.034 15.642 1.00 98.75 306 VAL A C 1
ATOM 2294 O O . VAL A 1 306 ? -19.176 7.305 15.423 1.00 98.75 306 VAL A O 1
ATOM 2297 N N . SER A 1 307 ? -17.013 7.552 14.902 1.00 98.50 307 SER A N 1
ATOM 2298 C CA . SER A 1 307 ? -17.236 8.512 13.804 1.00 98.50 307 SER A CA 1
ATOM 2299 C C . SER A 1 307 ? -17.824 7.873 12.542 1.00 98.50 307 SER A C 1
ATOM 2301 O O . SER A 1 307 ? -18.449 8.562 11.734 1.00 98.50 307 SER A O 1
ATOM 2303 N N . ALA A 1 308 ? -17.655 6.559 12.376 1.00 98.19 308 ALA A N 1
ATOM 2304 C CA . ALA A 1 308 ? -18.267 5.783 11.304 1.00 98.19 308 ALA A CA 1
ATOM 2305 C C . ALA A 1 308 ? -18.609 4.362 11.762 1.00 98.19 308 ALA A C 1
ATOM 2307 O O . ALA A 1 308 ? -17.741 3.635 12.244 1.00 98.19 308 ALA A O 1
ATOM 2308 N N . TYR A 1 309 ? -19.850 3.945 11.513 1.00 98.25 309 TYR A N 1
ATOM 2309 C CA . TYR A 1 309 ? -20.275 2.545 11.533 1.00 98.25 309 TYR A CA 1
ATOM 2310 C C . TYR A 1 309 ? -20.555 2.097 10.096 1.00 98.25 309 TYR A C 1
ATOM 2312 O O . TYR A 1 309 ? -21.260 2.797 9.360 1.00 98.25 309 TYR A O 1
ATOM 2320 N N . ARG A 1 310 ? -19.966 0.981 9.653 1.00 97.50 310 ARG A N 1
ATOM 2321 C CA . ARG A 1 310 ? -19.994 0.556 8.244 1.00 97.50 310 ARG A CA 1
ATOM 2322 C C . ARG A 1 310 ? -20.256 -0.944 8.064 1.00 97.50 310 ARG A C 1
ATOM 2324 O O . ARG A 1 310 ? -19.780 -1.731 8.886 1.00 97.50 310 ARG A O 1
ATOM 2331 N N . PRO A 1 311 ? -20.969 -1.343 6.990 1.00 97.56 311 PRO A N 1
ATOM 2332 C CA . PRO A 1 311 ? -21.263 -2.740 6.665 1.00 97.56 311 PRO A CA 1
ATOM 2333 C C . PRO A 1 311 ? -20.013 -3.533 6.249 1.00 97.56 311 PRO A C 1
ATOM 2335 O O . PRO A 1 311 ? -18.885 -3.031 6.254 1.00 97.56 311 PRO A O 1
ATOM 2338 N N . ASP A 1 312 ? -20.229 -4.791 5.876 1.00 97.44 312 ASP A N 1
ATOM 2339 C CA . ASP A 1 312 ? -19.215 -5.646 5.265 1.00 97.44 312 ASP A CA 1
ATOM 2340 C C . ASP A 1 312 ? -18.775 -5.106 3.883 1.00 97.44 312 ASP A C 1
ATOM 2342 O O . ASP A 1 312 ? -19.514 -4.403 3.194 1.00 97.44 312 ASP A O 1
ATOM 2346 N N . ASN A 1 313 ? -17.579 -5.501 3.441 1.00 94.56 313 ASN A N 1
ATOM 2347 C CA . ASN A 1 313 ? -17.015 -5.288 2.103 1.00 94.56 313 ASN A CA 1
ATOM 2348 C C . ASN A 1 313 ? -16.686 -3.838 1.692 1.00 94.56 313 ASN A C 1
ATOM 2350 O O . ASN A 1 313 ? -16.437 -3.596 0.508 1.00 94.56 313 ASN A O 1
ATOM 2354 N N . ILE A 1 314 ? -16.578 -2.903 2.644 1.00 97.06 314 ILE A N 1
ATOM 2355 C CA . ILE A 1 314 ? -16.059 -1.542 2.404 1.00 97.06 314 ILE A CA 1
ATOM 2356 C C . ILE A 1 314 ? -14.708 -1.587 1.685 1.00 97.06 314 ILE A C 1
ATOM 2358 O O . ILE A 1 314 ? -13.739 -2.176 2.171 1.00 97.06 314 ILE A O 1
ATOM 2362 N N . THR A 1 315 ? -14.630 -0.934 0.532 1.00 92.69 315 THR A N 1
ATOM 2363 C CA . THR A 1 315 ? -13.425 -0.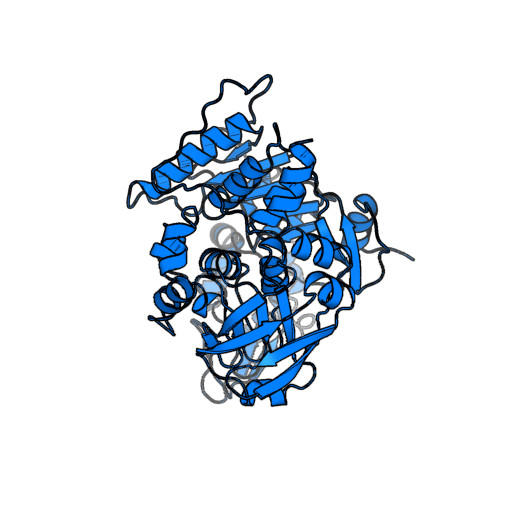853 -0.292 1.00 92.69 315 THR A CA 1
ATOM 2364 C C . THR A 1 315 ? -12.584 0.378 0.057 1.00 92.69 315 THR A C 1
ATOM 2366 O O . THR A 1 315 ? -13.063 1.342 0.657 1.00 92.69 315 THR A O 1
ATOM 2369 N N . THR A 1 316 ? -11.327 0.421 -0.392 1.00 90.12 316 THR A N 1
ATOM 2370 C CA . THR A 1 316 ? -10.537 1.661 -0.325 1.00 90.12 316 THR A CA 1
ATOM 2371 C C . THR A 1 316 ? -11.086 2.777 -1.223 1.00 90.12 316 THR A C 1
ATOM 2373 O O . THR A 1 316 ? -10.687 3.917 -1.029 1.00 90.12 316 THR A O 1
ATOM 2376 N N . ASP A 1 317 ? -12.002 2.498 -2.164 1.00 86.81 317 ASP A N 1
ATOM 2377 C CA . ASP A 1 317 ? -12.714 3.517 -2.961 1.00 86.81 317 ASP A CA 1
ATOM 2378 C C . ASP A 1 317 ? -13.892 4.155 -2.225 1.00 86.81 317 ASP A C 1
ATOM 2380 O O . ASP A 1 317 ? -14.271 5.284 -2.544 1.00 86.81 317 ASP A O 1
ATOM 2384 N N . ASP A 1 318 ? -14.454 3.441 -1.251 1.00 94.25 318 ASP A N 1
ATOM 2385 C CA . ASP A 1 318 ? -15.489 3.958 -0.362 1.00 94.25 318 ASP A CA 1
ATOM 2386 C C . ASP A 1 318 ? -14.861 4.834 0.727 1.00 94.25 318 ASP A C 1
ATOM 2388 O O . ASP A 1 318 ? -15.403 5.886 1.054 1.00 94.25 318 ASP A O 1
ATOM 2392 N N . ILE A 1 319 ? -13.688 4.436 1.245 1.00 96.25 319 ILE A N 1
ATOM 2393 C CA . ILE A 1 319 ? -12.924 5.225 2.224 1.00 96.25 319 ILE A CA 1
ATOM 2394 C C . ILE A 1 319 ? -12.313 6.470 1.566 1.00 96.25 319 ILE A C 1
ATOM 2396 O O . ILE A 1 319 ? -12.489 7.571 2.083 1.00 96.25 319 ILE A O 1
ATOM 2400 N N . ILE A 1 320 ? -11.602 6.323 0.439 1.00 92.31 320 ILE A N 1
ATOM 2401 C CA . ILE A 1 320 ? -10.994 7.449 -0.284 1.00 92.31 320 ILE A CA 1
ATOM 2402 C C . ILE A 1 320 ? -11.269 7.356 -1.804 1.00 92.31 320 ILE A C 1
ATOM 2404 O O . ILE A 1 320 ? -10.598 6.617 -2.536 1.00 92.31 320 ILE A O 1
ATOM 2408 N N . PRO A 1 321 ? -12.276 8.096 -2.307 1.00 84.44 321 PRO A N 1
ATOM 2409 C CA . PRO A 1 321 ? -12.713 8.045 -3.702 1.00 84.44 321 PRO A CA 1
ATOM 2410 C C . PRO A 1 321 ? -11.597 8.215 -4.737 1.00 84.44 321 PRO A C 1
ATOM 2412 O O . PRO A 1 321 ? -10.999 9.281 -4.815 1.00 84.44 321 PRO A O 1
ATOM 2415 N N . ALA A 1 322 ? -11.366 7.238 -5.626 1.00 74.81 322 ALA A N 1
ATOM 2416 C CA . ALA A 1 322 ? -10.573 7.502 -6.829 1.00 74.81 322 ALA A CA 1
ATOM 2417 C C . ALA A 1 322 ? -11.371 8.412 -7.778 1.00 74.81 322 ALA A C 1
ATOM 2419 O O . ALA A 1 322 ? -12.360 7.992 -8.387 1.00 74.81 322 ALA A O 1
ATOM 2420 N N . ASN A 1 323 ? -10.960 9.675 -7.874 1.00 72.06 323 ASN A N 1
ATOM 2421 C CA . ASN A 1 323 ? -11.453 10.681 -8.812 1.00 72.06 323 ASN A CA 1
ATOM 2422 C C . ASN A 1 323 ? -10.317 11.677 -9.156 1.00 72.06 323 ASN A C 1
ATOM 2424 O O . ASN A 1 323 ? -9.184 11.520 -8.698 1.00 72.06 323 ASN A O 1
ATOM 2428 N N . ALA A 1 324 ? -10.607 12.714 -9.948 1.00 70.19 324 ALA A N 1
ATOM 2429 C CA . ALA A 1 324 ? -9.611 13.728 -10.310 1.00 70.19 324 ALA A CA 1
ATOM 2430 C C . ALA A 1 324 ? -9.056 14.506 -9.096 1.00 70.19 324 ALA A C 1
ATOM 2432 O O . ALA A 1 324 ? -7.867 14.815 -9.068 1.00 70.19 324 ALA A O 1
ATOM 2433 N N . GLN A 1 325 ? -9.879 14.773 -8.071 1.00 73.06 325 GLN A N 1
ATOM 2434 C CA . GLN A 1 325 ? -9.426 15.423 -6.833 1.00 73.06 325 GLN A CA 1
ATOM 2435 C C . GLN A 1 325 ? -8.439 14.532 -6.077 1.00 73.06 325 GLN A C 1
ATOM 2437 O O . GLN A 1 325 ? -7.414 15.014 -5.618 1.00 73.06 325 GLN A O 1
ATOM 2442 N N . PHE A 1 326 ? -8.702 13.226 -5.999 1.00 78.38 326 PHE A N 1
ATOM 2443 C CA . PHE A 1 326 ? -7.788 12.274 -5.383 1.00 78.38 326 PHE A CA 1
ATOM 2444 C C . PHE A 1 326 ? -6.424 12.273 -6.067 1.00 78.38 326 PHE A C 1
ATOM 2446 O O . PHE A 1 326 ? -5.431 12.333 -5.360 1.00 78.38 326 PHE A O 1
ATOM 2453 N N . SER A 1 327 ? -6.350 12.271 -7.404 1.00 72.50 327 SER A N 1
ATOM 2454 C CA . SER A 1 327 ? -5.066 12.410 -8.114 1.00 72.50 327 SER A CA 1
ATOM 2455 C C . SER A 1 327 ? -4.375 13.747 -7.830 1.00 72.50 327 SER A C 1
ATOM 2457 O O . SER A 1 327 ? -3.166 13.763 -7.632 1.00 72.50 327 SER A O 1
ATOM 2459 N N . ALA A 1 328 ? -5.133 14.844 -7.763 1.00 76.25 328 ALA A N 1
ATOM 2460 C CA . ALA A 1 328 ? -4.607 16.193 -7.560 1.00 76.25 328 ALA A CA 1
ATOM 2461 C C . ALA A 1 328 ? -4.204 16.521 -6.108 1.00 76.25 328 ALA A C 1
ATOM 2463 O O . ALA A 1 328 ? -3.465 17.474 -5.890 1.00 76.25 328 ALA A O 1
ATOM 2464 N N . LEU A 1 329 ? -4.700 15.790 -5.104 1.00 86.88 329 LEU A N 1
ATOM 2465 C CA . LEU A 1 329 ? -4.526 16.118 -3.678 1.00 86.88 329 LEU A CA 1
ATOM 2466 C C . LEU A 1 329 ? -3.641 15.118 -2.913 1.00 86.88 329 LEU A C 1
ATOM 2468 O O . LEU A 1 329 ? -3.539 15.212 -1.693 1.00 86.88 329 LEU A O 1
ATOM 2472 N N . ARG A 1 330 ? -2.984 14.156 -3.578 1.00 85.38 330 ARG A N 1
ATOM 2473 C CA . ARG A 1 330 ? -2.213 13.089 -2.896 1.00 85.38 330 ARG A CA 1
ATOM 2474 C C . ARG A 1 330 ? -1.081 13.584 -2.002 1.00 85.38 330 ARG A C 1
ATOM 2476 O O . ARG A 1 330 ? -0.790 12.928 -1.004 1.00 85.38 330 ARG A O 1
ATOM 2483 N N . SER A 1 331 ? -0.474 14.711 -2.366 1.00 87.31 331 SER A N 1
ATOM 2484 C CA . SER A 1 331 ? 0.574 15.419 -1.624 1.00 87.31 331 SER A CA 1
ATOM 2485 C C . SER A 1 331 ? 0.031 16.406 -0.578 1.00 87.31 331 SER A C 1
ATOM 2487 O O . SER A 1 331 ? 0.806 17.032 0.141 1.00 87.31 331 SER A O 1
ATOM 2489 N N . ASN A 1 332 ? -1.296 16.505 -0.444 1.00 94.25 332 ASN A N 1
ATOM 2490 C CA . ASN A 1 332 ? -1.998 17.397 0.469 1.00 94.25 332 ASN A CA 1
ATOM 2491 C C . ASN A 1 332 ? -2.886 16.595 1.431 1.00 94.25 332 ASN A C 1
ATOM 2493 O O . ASN A 1 332 ? -4.104 16.525 1.258 1.00 94.25 332 ASN A O 1
ATOM 2497 N N . ILE A 1 333 ? -2.290 15.964 2.447 1.00 95.12 333 ILE A N 1
ATOM 2498 C CA . ILE A 1 333 ? -3.062 15.149 3.401 1.00 95.12 333 ILE A CA 1
ATOM 2499 C C . ILE A 1 333 ? -4.193 15.944 4.093 1.00 95.12 333 ILE A C 1
ATOM 2501 O O . ILE A 1 333 ? -5.301 15.407 4.166 1.00 95.12 333 ILE A O 1
ATOM 2505 N N . PRO A 1 334 ? -4.002 17.221 4.495 1.00 96.12 334 PRO A N 1
ATOM 2506 C CA . PRO A 1 334 ? -5.101 18.059 4.969 1.00 96.12 334 PRO A CA 1
ATOM 2507 C C . PRO A 1 334 ? -6.263 18.149 3.972 1.00 96.12 334 PRO A C 1
ATOM 2509 O O . PRO A 1 334 ? -7.389 17.803 4.323 1.00 96.12 334 PRO A O 1
ATOM 2512 N N . ALA A 1 335 ? -6.013 18.524 2.713 1.00 95.12 335 ALA A N 1
ATOM 2513 C CA . ALA A 1 335 ? -7.079 18.689 1.723 1.00 95.12 335 ALA A CA 1
ATOM 2514 C C . ALA A 1 335 ? -7.709 17.360 1.269 1.00 95.12 335 ALA A C 1
ATOM 2516 O O . ALA A 1 335 ? -8.919 17.298 1.066 1.00 95.12 335 ALA A O 1
ATOM 2517 N N . ILE A 1 336 ? -6.928 16.282 1.126 1.00 93.62 336 ILE A N 1
ATOM 2518 C CA . ILE A 1 336 ? -7.464 14.974 0.720 1.00 93.62 336 ILE A CA 1
ATOM 2519 C C . ILE A 1 336 ? -8.279 14.318 1.837 1.00 93.62 336 ILE A C 1
ATOM 2521 O O . ILE A 1 336 ? -9.199 13.553 1.554 1.00 93.62 336 ILE A O 1
ATOM 2525 N N . SER A 1 337 ? -8.001 14.647 3.105 1.00 96.44 337 SER A N 1
ATOM 2526 C CA . SER A 1 337 ? -8.808 14.159 4.225 1.00 96.44 337 SER A CA 1
ATOM 2527 C C . SER A 1 337 ? -10.269 14.603 4.122 1.00 96.44 337 SER A C 1
ATOM 2529 O O . SER A 1 337 ? -11.168 13.824 4.433 1.00 96.44 337 SER A O 1
ATOM 2531 N N . GLN A 1 338 ? -10.517 15.780 3.543 1.00 96.31 338 GLN A N 1
ATOM 2532 C CA . GLN A 1 338 ? -11.848 16.365 3.379 1.00 96.31 338 GLN A CA 1
ATOM 2533 C C . GLN A 1 338 ? -12.750 15.614 2.380 1.00 96.31 338 GLN A C 1
ATOM 2535 O O . GLN A 1 338 ? -13.946 15.884 2.320 1.00 96.31 338 GLN A O 1
ATOM 2540 N N . ILE A 1 339 ? -12.216 14.653 1.610 1.00 94.00 339 ILE A N 1
ATOM 2541 C CA . ILE A 1 339 ? -13.018 13.766 0.744 1.00 94.00 339 ILE A CA 1
ATOM 2542 C C . ILE A 1 339 ? -13.186 12.343 1.309 1.00 94.00 339 ILE A C 1
ATOM 2544 O O . ILE A 1 339 ? -13.788 11.495 0.642 1.00 94.00 339 ILE A O 1
ATOM 2548 N N . THR A 1 340 ? -12.698 12.065 2.525 1.00 96.62 340 THR A N 1
ATOM 2549 C CA . THR A 1 340 ? -12.826 10.747 3.178 1.00 96.62 340 THR A CA 1
ATOM 2550 C C . THR A 1 340 ? -14.298 10.382 3.368 1.00 96.62 340 THR A C 1
ATOM 2552 O O . THR A 1 340 ? -15.079 11.190 3.858 1.00 96.62 340 THR A O 1
ATOM 2555 N N . PHE A 1 341 ? -14.689 9.177 2.949 1.00 96.38 341 PHE A N 1
ATOM 2556 C CA . PHE A 1 341 ? -16.072 8.678 2.914 1.00 96.38 341 PHE A CA 1
ATOM 2557 C C . PHE A 1 341 ? -17.107 9.509 2.135 1.00 96.38 341 PHE A C 1
ATOM 2559 O O . PHE A 1 341 ? -18.261 9.095 2.070 1.00 96.38 341 PHE A O 1
ATOM 2566 N N . SER A 1 342 ? -16.727 10.597 1.457 1.00 93.38 342 SER A N 1
ATOM 2567 C CA . SER A 1 342 ? -17.654 11.555 0.814 1.00 93.38 342 SER A CA 1
ATOM 2568 C C . SER A 1 342 ? -18.687 10.963 -0.164 1.00 93.38 342 SER A C 1
ATOM 2570 O O . SER A 1 342 ? -19.720 11.583 -0.406 1.00 93.38 342 SER A O 1
ATOM 2572 N N . ARG A 1 343 ? -18.448 9.763 -0.715 1.00 90.88 343 ARG A N 1
ATOM 2573 C CA . ARG A 1 343 ? -19.411 9.020 -1.555 1.00 90.88 343 ARG A CA 1
ATOM 2574 C C . ARG A 1 343 ? -20.520 8.301 -0.775 1.00 90.88 343 ARG A C 1
ATOM 2576 O O . ARG A 1 343 ? -21.566 8.046 -1.363 1.00 90.88 343 ARG A O 1
ATOM 2583 N N . ILE A 1 344 ? -20.283 7.924 0.485 1.00 94.81 344 ILE A N 1
ATOM 2584 C CA . ILE A 1 344 ? -21.176 7.052 1.276 1.00 94.81 344 ILE A CA 1
ATOM 2585 C C . ILE A 1 344 ? -21.581 7.627 2.645 1.00 94.81 344 ILE A C 1
ATOM 2587 O O . ILE A 1 344 ? -22.590 7.205 3.198 1.00 94.81 344 ILE A O 1
ATOM 2591 N N . ASP A 1 345 ? -20.831 8.594 3.176 1.00 96.56 345 ASP A N 1
ATOM 2592 C CA . ASP A 1 345 ? -21.185 9.409 4.343 1.00 96.56 345 ASP A CA 1
ATOM 2593 C C . ASP A 1 345 ? -20.548 10.805 4.192 1.00 96.56 345 ASP A C 1
ATOM 2595 O O . ASP A 1 345 ? -19.401 11.009 4.602 1.00 96.56 345 ASP A O 1
ATOM 2599 N N . PRO A 1 346 ? -21.263 11.769 3.583 1.00 95.44 346 PRO A N 1
ATOM 2600 C CA . PRO A 1 346 ? -20.777 13.137 3.406 1.00 95.44 346 PRO A CA 1
ATOM 2601 C C . PRO A 1 346 ? -20.513 13.895 4.717 1.00 95.44 346 PRO A C 1
ATOM 2603 O O . PRO A 1 346 ? -19.732 14.843 4.715 1.00 95.44 346 PRO A O 1
ATOM 2606 N N . ASP A 1 347 ? -21.134 13.489 5.829 1.00 97.12 347 ASP A N 1
ATOM 2607 C CA . ASP A 1 347 ? -20.982 14.145 7.133 1.00 97.12 347 ASP A CA 1
ATOM 2608 C C . ASP A 1 347 ? -19.792 13.600 7.943 1.00 97.12 347 ASP A C 1
ATOM 2610 O O . ASP A 1 347 ? -19.425 14.195 8.960 1.00 97.12 347 ASP A O 1
ATOM 2614 N N . PHE A 1 348 ? -19.163 12.499 7.506 1.00 98.31 348 PHE A N 1
ATOM 2615 C CA . PHE A 1 348 ? -18.078 11.824 8.230 1.00 98.31 348 PHE A CA 1
ATOM 2616 C C . PHE A 1 348 ? -16.959 12.772 8.677 1.00 98.31 348 PHE A C 1
ATOM 2618 O O . PHE A 1 348 ? -16.559 12.732 9.837 1.00 98.31 348 PHE A O 1
ATOM 2625 N N . VAL A 1 349 ? -16.458 13.617 7.770 1.00 98.12 349 VAL A N 1
ATOM 2626 C CA . VAL A 1 349 ? -15.317 14.512 8.032 1.00 98.12 349 VAL A CA 1
ATOM 2627 C C . VAL A 1 349 ? -15.649 15.468 9.176 1.00 98.12 349 VAL A C 1
ATOM 2629 O O . VAL A 1 349 ? -14.973 15.464 10.201 1.00 98.12 349 VAL A O 1
ATOM 2632 N N . LYS A 1 350 ? -16.772 16.185 9.057 1.00 98.06 350 LYS A N 1
ATOM 2633 C CA . LYS A 1 350 ? -17.288 17.099 10.084 1.00 98.06 350 LYS A CA 1
ATOM 2634 C C . LYS A 1 350 ? -17.526 16.393 11.425 1.00 98.06 350 LYS A C 1
ATOM 2636 O O . LYS A 1 350 ? -17.307 16.987 12.479 1.00 98.06 350 LYS A O 1
ATOM 2641 N N . ARG A 1 351 ? -17.977 15.134 11.393 1.00 98.00 351 ARG A N 1
ATOM 2642 C CA . ARG A 1 351 ? -18.200 14.297 12.582 1.00 98.00 351 ARG A CA 1
ATOM 2643 C C . ARG A 1 351 ? -16.880 13.943 13.273 1.00 98.00 351 ARG A C 1
ATOM 2645 O O . ARG A 1 351 ? -16.742 14.149 14.474 1.00 98.00 351 ARG A O 1
ATOM 2652 N N . ALA A 1 352 ? -15.900 13.459 12.511 1.00 98.06 352 ALA A N 1
ATOM 2653 C CA . ALA A 1 352 ? -14.582 13.078 13.008 1.00 98.06 352 ALA A CA 1
ATOM 2654 C C . ALA A 1 352 ? -13.807 14.285 13.567 1.00 98.06 352 ALA A C 1
ATOM 2656 O O . ALA A 1 352 ? -13.297 14.212 14.685 1.00 98.06 352 ALA A O 1
ATOM 2657 N N . GLU A 1 353 ? -13.806 15.416 12.853 1.00 97.69 353 GLU A N 1
ATOM 2658 C CA . GLU A 1 353 ? -13.221 16.683 13.314 1.00 97.69 353 GLU A CA 1
ATOM 2659 C C . GLU A 1 353 ? -13.910 17.211 14.577 1.00 97.69 353 GLU A C 1
ATOM 2661 O O . GLU A 1 353 ? -13.233 17.607 15.524 1.00 97.69 353 GLU A O 1
ATOM 2666 N N . GLY A 1 354 ? -15.248 17.158 14.632 1.00 97.88 354 GLY A N 1
ATOM 2667 C CA . GLY A 1 354 ? -16.027 17.570 15.803 1.00 97.88 354 GLY A CA 1
ATOM 2668 C C . GLY A 1 354 ? -15.743 16.741 17.061 1.00 97.88 354 GLY A C 1
ATOM 2669 O O . GLY A 1 354 ? -15.843 17.264 18.169 1.00 97.88 354 GLY A O 1
ATOM 2670 N N . TYR A 1 355 ? -15.347 15.474 16.903 1.00 98.00 355 TYR A N 1
ATOM 2671 C CA . TYR A 1 355 ? -14.893 14.622 18.006 1.00 98.00 355 TYR A CA 1
ATOM 2672 C C . TYR A 1 355 ? -13.401 14.785 18.331 1.00 98.00 355 TYR A C 1
ATOM 2674 O O . TYR A 1 355 ? -12.993 14.526 19.463 1.00 98.00 355 TYR A O 1
ATOM 2682 N N . GLY A 1 356 ? -12.567 15.188 17.365 1.00 96.81 356 GLY A N 1
ATOM 2683 C CA . GLY A 1 356 ? -11.113 15.384 17.491 1.00 96.81 356 GLY A CA 1
ATOM 2684 C C . GLY A 1 356 ? -10.296 14.095 17.688 1.00 96.81 356 GLY A C 1
ATOM 2685 O O . GLY A 1 356 ? -9.161 13.989 17.224 1.00 96.81 356 GLY A O 1
ATOM 2686 N N . LYS A 1 357 ? -10.873 13.087 18.349 1.00 97.62 357 LYS A N 1
ATOM 2687 C CA . LYS A 1 357 ? -10.427 11.691 18.387 1.00 97.62 357 LYS A CA 1
ATOM 2688 C C . LYS A 1 357 ? -11.642 10.800 18.156 1.00 97.62 357 LYS A C 1
ATOM 2690 O O . LYS A 1 357 ? -12.708 11.072 18.701 1.00 97.62 357 LYS A O 1
ATOM 2695 N N . SER A 1 358 ? -11.497 9.734 17.374 1.00 98.50 358 SER A N 1
ATOM 2696 C CA . SER A 1 358 ? -12.618 8.831 17.083 1.00 98.50 358 SER A CA 1
ATOM 2697 C C . SER A 1 358 ? -12.201 7.387 16.790 1.00 98.50 358 SER A C 1
ATOM 2699 O O . SER A 1 358 ? -11.016 7.069 16.633 1.00 98.50 358 SER A O 1
ATOM 2701 N N . PHE A 1 359 ? -13.200 6.511 16.717 1.00 98.75 359 PHE A N 1
ATOM 2702 C CA . PHE A 1 359 ? -13.088 5.129 16.259 1.00 98.75 359 PHE A CA 1
ATOM 2703 C C . PHE A 1 359 ? -13.903 4.908 14.982 1.00 98.75 359 PHE A C 1
ATOM 2705 O O . PHE A 1 359 ? -14.951 5.524 14.795 1.00 98.75 359 PHE A O 1
ATOM 2712 N N . ILE A 1 360 ? -13.461 3.977 14.137 1.00 98.81 360 ILE A N 1
ATOM 2713 C CA . ILE A 1 360 ? -14.278 3.437 13.042 1.00 98.81 360 ILE A CA 1
ATOM 2714 C C . ILE A 1 360 ? -14.665 1.999 13.383 1.00 98.81 360 ILE A C 1
ATOM 2716 O O . ILE A 1 360 ? -13.815 1.218 13.810 1.00 98.81 360 ILE A O 1
ATOM 2720 N N . VAL A 1 361 ? -15.926 1.638 13.148 1.00 98.81 361 VAL A N 1
ATOM 2721 C CA . VAL A 1 361 ? -16.443 0.269 13.264 1.00 98.81 361 VAL A CA 1
ATOM 2722 C C . VAL A 1 361 ? -16.853 -0.243 11.881 1.00 98.81 361 VAL A C 1
ATOM 2724 O O . VAL A 1 361 ? -17.624 0.408 11.177 1.00 98.81 361 VAL A O 1
ATOM 2727 N N . GLY A 1 362 ? -16.333 -1.403 11.476 1.00 98.19 362 GLY A N 1
ATOM 2728 C CA . GLY A 1 362 ? -16.535 -1.986 10.144 1.00 98.19 362 GLY A CA 1
ATOM 2729 C C . GLY A 1 362 ? -16.968 -3.454 10.168 1.00 98.19 362 GLY A C 1
ATOM 2730 O O . GLY A 1 362 ? -16.736 -4.173 11.139 1.00 98.19 362 GLY A O 1
ATOM 2731 N N . GLY A 1 363 ? -17.596 -3.910 9.086 1.00 98.12 363 GLY A N 1
ATOM 2732 C CA . GLY A 1 363 ? -17.978 -5.310 8.912 1.00 98.12 363 GLY A CA 1
ATOM 2733 C C . GLY A 1 363 ? -16.808 -6.226 8.526 1.00 98.12 363 GLY A C 1
ATOM 2734 O O . GLY A 1 363 ? -15.662 -6.034 8.939 1.00 98.12 363 GLY A O 1
ATOM 2735 N N . GLU A 1 364 ? -17.100 -7.263 7.744 1.00 97.38 364 GLU A N 1
ATOM 2736 C CA . GLU A 1 364 ? -16.096 -8.156 7.155 1.00 97.38 364 GLU A CA 1
ATOM 2737 C C . GLU A 1 364 ? -15.330 -7.491 6.005 1.00 97.38 364 GLU A C 1
ATOM 2739 O O . GLU A 1 364 ? -15.871 -6.648 5.292 1.00 97.38 364 GLU A O 1
ATOM 2744 N N . ASN A 1 365 ? -14.091 -7.932 5.764 1.00 94.75 365 ASN A N 1
ATOM 2745 C CA . ASN A 1 365 ? -13.286 -7.569 4.593 1.00 94.75 365 ASN A CA 1
ATOM 2746 C C . ASN A 1 365 ? -13.141 -6.040 4.388 1.00 94.75 365 ASN A C 1
ATOM 2748 O O . ASN A 1 365 ? -13.135 -5.535 3.262 1.00 94.75 365 ASN A O 1
ATOM 2752 N N . TYR A 1 366 ? -13.037 -5.293 5.490 1.00 97.81 366 TYR A N 1
ATOM 2753 C CA . TYR A 1 366 ? -12.932 -3.837 5.480 1.00 97.81 366 TYR A CA 1
ATOM 2754 C C . TYR A 1 366 ? -11.597 -3.373 4.870 1.00 97.81 366 TYR A C 1
ATOM 2756 O O . TYR A 1 366 ? -10.526 -3.922 5.157 1.00 97.81 366 TYR A O 1
ATOM 2764 N N . GLY A 1 367 ? -11.655 -2.334 4.035 1.00 93.50 367 GLY A N 1
ATOM 2765 C CA . GLY A 1 367 ? -10.501 -1.758 3.345 1.00 93.50 367 GLY A CA 1
ATOM 2766 C C . GLY A 1 367 ? -10.006 -2.587 2.158 1.00 93.50 367 GLY A C 1
ATOM 2767 O O . GLY A 1 367 ? -8.819 -2.549 1.836 1.00 93.50 367 GLY A O 1
ATOM 2768 N N . GLN A 1 368 ? -10.875 -3.371 1.514 1.00 88.62 368 GLN A N 1
ATOM 2769 C CA . GLN A 1 368 ? -10.481 -4.187 0.362 1.00 88.62 368 GLN A CA 1
ATOM 2770 C C . GLN A 1 368 ? -10.168 -3.361 -0.901 1.00 88.62 368 GLN A C 1
ATOM 2772 O O . GLN A 1 368 ? -10.599 -2.219 -1.055 1.00 88.62 368 GLN A O 1
ATOM 2777 N N . GLY A 1 369 ? -9.452 -3.962 -1.855 1.00 79.62 369 GLY A N 1
ATOM 2778 C CA . GLY A 1 369 ? -9.139 -3.347 -3.150 1.00 79.62 369 GLY A CA 1
ATOM 2779 C C . GLY A 1 369 ? -7.748 -2.710 -3.212 1.00 79.62 369 GLY A C 1
ATOM 2780 O O . GLY A 1 369 ? -6.765 -3.310 -2.777 1.00 79.62 369 GLY A O 1
ATOM 2781 N N . SER A 1 370 ? -7.657 -1.529 -3.828 1.00 72.56 370 SER A N 1
ATOM 2782 C CA . SER A 1 370 ? -6.399 -0.856 -4.185 1.00 72.56 370 SER A CA 1
ATOM 2783 C C . SER A 1 370 ? -5.524 -0.519 -2.973 1.00 72.56 370 SER A C 1
ATOM 2785 O O . SER A 1 370 ? -6.040 -0.098 -1.938 1.00 72.56 370 SER A O 1
ATOM 2787 N N . SER A 1 371 ? -4.199 -0.589 -3.135 1.00 70.94 371 SER A N 1
ATOM 2788 C CA . SER A 1 371 ? -3.167 -0.394 -2.095 1.00 70.94 371 SER A CA 1
ATOM 2789 C C . SER A 1 371 ? -3.016 1.036 -1.540 1.00 70.94 371 SER A C 1
ATOM 2791 O O . SER A 1 371 ? -2.023 1.332 -0.880 1.00 70.94 371 SER A O 1
ATOM 2793 N N . ARG A 1 372 ? -3.987 1.927 -1.779 1.00 80.56 372 ARG A N 1
ATOM 2794 C CA . ARG A 1 372 ? -3.947 3.345 -1.382 1.00 80.56 372 ARG A CA 1
ATOM 2795 C C . ARG A 1 372 ? -3.736 3.499 0.122 1.00 80.56 372 ARG A C 1
ATOM 2797 O O . ARG A 1 372 ? -4.617 3.167 0.916 1.00 80.56 372 ARG A O 1
ATOM 2804 N N . GLU A 1 373 ? -2.607 4.078 0.512 1.00 88.75 373 GLU A N 1
ATOM 2805 C CA . GLU A 1 373 ? -2.346 4.437 1.908 1.00 88.75 373 GLU A CA 1
ATOM 2806 C C . GLU A 1 373 ? -3.168 5.640 2.381 1.00 88.75 373 GLU A C 1
ATOM 2808 O O . GLU A 1 373 ? -3.454 5.743 3.571 1.00 88.75 373 GLU A O 1
ATOM 2813 N N . HIS A 1 374 ? -3.662 6.468 1.450 1.00 93.25 374 HIS A N 1
ATOM 2814 C CA . HIS A 1 374 ? -4.658 7.516 1.703 1.00 93.25 374 HIS A CA 1
ATOM 2815 C C . HIS A 1 374 ? -5.862 7.013 2.506 1.00 93.25 374 HIS A C 1
ATOM 2817 O O . HIS A 1 374 ? -6.335 7.719 3.387 1.00 93.25 374 HIS A O 1
ATOM 2823 N N . ALA A 1 375 ? -6.295 5.765 2.291 1.00 94.25 375 ALA A N 1
ATOM 2824 C CA . ALA A 1 375 ? -7.398 5.160 3.038 1.00 94.25 375 ALA A CA 1
ATOM 2825 C C . ALA A 1 375 ? -7.087 4.917 4.531 1.00 94.25 375 ALA A C 1
ATOM 2827 O O . ALA A 1 375 ? -8.001 4.618 5.289 1.00 94.25 375 ALA A O 1
ATOM 2828 N N . ALA A 1 376 ? -5.825 5.017 4.962 1.00 95.88 376 ALA A N 1
ATOM 2829 C CA . ALA A 1 376 ? -5.406 4.922 6.363 1.00 95.88 376 ALA A CA 1
ATOM 2830 C C . ALA A 1 376 ? -4.953 6.281 6.926 1.00 95.88 376 ALA A C 1
ATOM 2832 O O . ALA A 1 376 ? -5.410 6.684 7.994 1.00 95.88 376 ALA A O 1
ATOM 2833 N N . ILE A 1 377 ? -4.104 7.014 6.195 1.00 95.88 377 ILE A N 1
ATOM 2834 C CA . ILE A 1 377 ? -3.562 8.304 6.656 1.00 95.88 377 ILE A CA 1
ATOM 2835 C C . ILE A 1 377 ? -4.619 9.422 6.699 1.00 95.88 377 ILE A C 1
ATOM 2837 O O . ILE A 1 377 ? -4.536 10.291 7.560 1.00 95.88 377 ILE A O 1
ATOM 2841 N N . ALA A 1 378 ? -5.638 9.404 5.830 1.00 97.06 378 ALA A N 1
ATOM 2842 C CA . ALA A 1 378 ? -6.696 10.415 5.867 1.00 97.06 378 ALA A CA 1
ATOM 2843 C C . ALA A 1 378 ? -7.625 10.253 7.094 1.00 97.06 378 ALA A C 1
ATOM 2845 O O . ALA A 1 378 ? -7.787 11.229 7.826 1.00 97.06 378 ALA A O 1
ATOM 2846 N N . PRO A 1 379 ? -8.141 9.047 7.428 1.00 97.94 379 PRO A N 1
ATOM 2847 C CA . PRO A 1 379 ? -8.768 8.803 8.731 1.00 97.94 379 PRO A CA 1
ATOM 2848 C C . PRO A 1 379 ? -7.867 9.143 9.927 1.00 97.94 379 PRO A C 1
ATOM 2850 O O . PRO A 1 379 ? -8.343 9.734 10.893 1.00 97.94 379 PRO A O 1
ATOM 2853 N N . MET A 1 380 ? -6.569 8.815 9.864 1.00 97.69 380 MET A N 1
ATOM 2854 C CA . MET A 1 380 ? -5.604 9.161 10.918 1.00 97.69 380 MET A CA 1
ATOM 2855 C C . MET A 1 380 ? -5.529 10.675 11.153 1.00 97.69 380 MET A C 1
ATOM 2857 O O . MET A 1 380 ? -5.614 11.122 12.298 1.00 97.69 380 MET A O 1
ATOM 2861 N N . TYR A 1 381 ? -5.416 11.454 10.071 1.00 97.69 381 TYR A N 1
ATOM 2862 C CA . TYR A 1 381 ? -5.373 12.916 10.112 1.00 97.69 381 TYR A CA 1
ATOM 2863 C C . TYR A 1 381 ? -6.649 13.508 10.733 1.00 97.69 381 TYR A C 1
ATOM 2865 O O . TYR A 1 381 ? -6.570 14.433 11.534 1.00 97.69 381 TYR A O 1
ATOM 2873 N N . LEU A 1 382 ? -7.808 12.902 10.455 1.00 98.06 382 LEU A N 1
ATOM 2874 C CA . LEU A 1 382 ? -9.109 13.232 11.059 1.00 98.06 382 LEU A CA 1
ATOM 2875 C C . LEU A 1 382 ? -9.289 12.680 12.493 1.00 98.06 382 LEU A C 1
ATOM 2877 O O . LEU A 1 382 ? -10.403 12.618 13.011 1.00 98.06 382 LEU A O 1
ATOM 2881 N N . GLY A 1 383 ? -8.209 12.245 13.147 1.00 97.25 383 GLY A N 1
ATOM 2882 C CA . GLY A 1 383 ? -8.212 11.838 14.551 1.00 97.25 383 GLY A CA 1
ATOM 2883 C C . GLY A 1 383 ? -8.654 10.398 14.826 1.00 97.25 383 GLY A C 1
ATOM 2884 O O . GLY A 1 383 ? -8.810 10.036 15.995 1.00 97.25 383 GLY A O 1
ATOM 2885 N N . VAL A 1 384 ? -8.839 9.544 13.812 1.00 98.38 384 VAL A N 1
ATOM 2886 C CA . VAL A 1 384 ? -9.179 8.126 14.034 1.00 98.38 384 VAL A CA 1
ATOM 2887 C C . VAL A 1 384 ? -7.998 7.398 14.680 1.00 98.38 384 VAL A C 1
ATOM 2889 O O . VAL A 1 384 ? -6.891 7.400 14.142 1.00 98.38 384 VAL A O 1
ATOM 2892 N N . LYS A 1 385 ? -8.223 6.760 15.836 1.00 97.81 385 LYS A N 1
ATOM 2893 C CA . LYS A 1 385 ? -7.167 6.072 16.609 1.00 97.81 385 LYS A CA 1
ATOM 2894 C C . LYS A 1 385 ? -7.205 4.549 16.521 1.00 97.81 385 LYS A C 1
ATOM 2896 O O . LYS A 1 385 ? -6.151 3.921 16.600 1.00 97.81 385 LYS A O 1
ATOM 2901 N N . ALA A 1 386 ? -8.373 3.952 16.294 1.00 98.31 386 ALA A N 1
ATOM 2902 C CA . ALA A 1 386 ? -8.480 2.533 15.964 1.00 98.31 386 ALA A CA 1
ATOM 2903 C C . ALA A 1 386 ? -9.614 2.262 14.967 1.00 98.31 386 ALA A C 1
ATOM 2905 O O . ALA A 1 386 ? -10.605 2.997 14.911 1.00 98.31 386 ALA A O 1
ATOM 2906 N N . VAL A 1 387 ? -9.459 1.180 14.205 1.00 98.69 387 VAL A N 1
ATOM 2907 C CA . VAL A 1 387 ? -10.488 0.618 13.324 1.00 98.69 387 VAL A CA 1
ATOM 2908 C C . VAL A 1 387 ? -10.833 -0.772 13.853 1.00 98.69 387 VAL A C 1
ATOM 2910 O O . VAL A 1 387 ? -9.976 -1.656 13.862 1.00 98.69 387 VAL A O 1
ATOM 2913 N N . ILE A 1 388 ? -12.070 -0.951 14.316 1.00 98.75 388 ILE A N 1
ATOM 2914 C CA . ILE A 1 388 ? -12.579 -2.184 14.929 1.00 98.75 388 ILE A CA 1
ATOM 2915 C C . ILE A 1 388 ? -13.470 -2.897 13.912 1.00 98.75 388 ILE A C 1
ATOM 2917 O O . ILE A 1 388 ? -14.452 -2.325 13.445 1.00 98.75 388 ILE A O 1
ATOM 2921 N N . THR A 1 389 ? -13.142 -4.130 13.529 1.00 98.62 389 THR A N 1
ATOM 2922 C CA . THR A 1 389 ? -13.816 -4.812 12.409 1.00 98.62 389 THR A CA 1
ATOM 2923 C C . THR A 1 389 ? -14.191 -6.258 12.702 1.00 98.62 389 THR A C 1
ATOM 2925 O O . THR A 1 389 ? -13.669 -6.865 13.637 1.00 98.62 389 THR A O 1
ATOM 2928 N N . LYS A 1 390 ? -15.053 -6.860 11.874 1.00 98.31 390 LYS A N 1
ATOM 2929 C CA . LYS A 1 390 ? -15.145 -8.331 11.824 1.00 98.31 390 LYS A CA 1
ATOM 2930 C C . LYS A 1 390 ? -13.897 -8.920 11.155 1.00 98.31 390 LYS A C 1
ATOM 2932 O O . LYS A 1 390 ? -13.358 -9.917 11.629 1.00 98.31 390 LYS A O 1
ATOM 2937 N N . SER A 1 391 ? -13.423 -8.305 10.065 1.00 97.12 391 SER A N 1
ATOM 2938 C CA . SER A 1 391 ? -12.131 -8.629 9.442 1.00 97.12 391 SER A CA 1
ATOM 2939 C C . SER A 1 391 ? -11.597 -7.512 8.530 1.00 97.12 391 SER A C 1
ATOM 2941 O O . SER A 1 391 ? -12.357 -6.742 7.943 1.00 97.12 391 SER A O 1
ATOM 2943 N N . LEU A 1 392 ? -10.269 -7.464 8.368 1.00 94.38 392 LEU A N 1
ATOM 2944 C CA . LEU A 1 392 ? -9.530 -6.449 7.603 1.00 94.38 392 LEU A CA 1
ATOM 2945 C C . LEU A 1 392 ? -8.809 -7.032 6.382 1.00 94.38 392 LEU A C 1
ATOM 2947 O O . LEU A 1 392 ? -8.187 -8.095 6.450 1.00 94.38 392 LEU A O 1
ATOM 2951 N N . ALA A 1 393 ? -8.789 -6.280 5.280 1.00 90.56 393 ALA A N 1
ATOM 2952 C CA . ALA A 1 393 ? -7.972 -6.606 4.118 1.00 90.56 393 ALA A CA 1
ATOM 2953 C C . ALA A 1 393 ? -6.469 -6.403 4.404 1.00 90.56 393 ALA A C 1
ATOM 2955 O O . ALA A 1 393 ? -6.043 -5.370 4.925 1.00 90.56 393 ALA A O 1
ATOM 2956 N N . ARG A 1 394 ? -5.635 -7.375 3.999 1.00 84.50 394 ARG A N 1
ATOM 2957 C CA . ARG A 1 394 ? -4.199 -7.453 4.353 1.00 84.50 394 ARG A CA 1
ATOM 2958 C C . ARG A 1 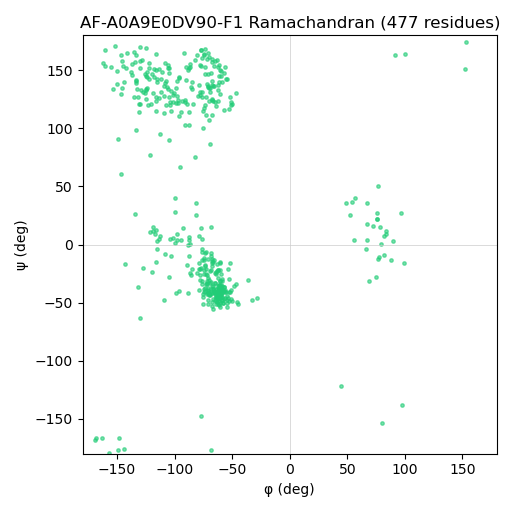394 ? -3.400 -6.169 4.089 1.00 84.50 394 ARG A C 1
ATOM 2960 O O . ARG A 1 394 ? -2.618 -5.770 4.940 1.00 84.50 394 ARG A O 1
ATOM 2967 N N . ILE A 1 395 ? -3.549 -5.551 2.915 1.00 83.06 395 ILE A N 1
ATOM 2968 C CA . ILE A 1 395 ? -2.762 -4.355 2.556 1.00 83.06 395 ILE A CA 1
ATOM 2969 C C . ILE A 1 395 ? -3.223 -3.145 3.377 1.00 83.06 395 ILE A C 1
ATOM 2971 O O . ILE A 1 395 ? -2.399 -2.382 3.869 1.00 83.06 395 ILE A O 1
ATOM 2975 N N . HIS A 1 396 ? -4.532 -3.003 3.591 1.00 92.81 396 HIS A N 1
ATOM 2976 C CA . HIS A 1 396 ? -5.069 -1.916 4.399 1.00 92.81 396 HIS A CA 1
ATOM 2977 C C . HIS A 1 396 ? -4.658 -2.036 5.875 1.00 92.81 396 HIS A C 1
ATOM 2979 O O . HIS A 1 396 ? -4.267 -1.032 6.459 1.00 92.81 396 HIS A O 1
ATOM 2985 N N . LYS A 1 397 ? -4.617 -3.254 6.443 1.00 94.00 397 LYS A N 1
ATOM 2986 C CA . LYS A 1 397 ? -4.044 -3.509 7.781 1.00 94.00 397 LYS A CA 1
ATOM 2987 C C . LYS A 1 397 ? -2.618 -2.951 7.905 1.00 94.00 397 LYS A C 1
ATOM 2989 O O . LYS A 1 397 ? -2.335 -2.242 8.865 1.00 94.00 397 LYS A O 1
ATOM 2994 N N . ASN A 1 398 ? -1.744 -3.228 6.933 1.00 90.06 398 ASN A N 1
ATOM 2995 C CA . ASN A 1 398 ? -0.378 -2.694 6.927 1.00 90.06 398 ASN A CA 1
ATOM 2996 C C . ASN A 1 398 ? -0.378 -1.157 6.871 1.00 90.06 398 ASN A C 1
ATOM 2998 O O . ASN A 1 398 ? 0.294 -0.523 7.675 1.00 90.06 398 ASN A O 1
ATOM 3002 N N . ASN A 1 399 ? -1.194 -0.555 5.999 1.00 92.88 399 ASN A N 1
ATOM 3003 C CA . ASN A 1 399 ? -1.313 0.904 5.902 1.00 92.88 399 ASN A CA 1
ATOM 3004 C C . ASN A 1 399 ? -1.807 1.549 7.219 1.00 92.88 399 ASN A C 1
ATOM 3006 O O . ASN A 1 399 ? -1.345 2.631 7.571 1.00 92.88 399 ASN A O 1
ATOM 3010 N N . LEU A 1 400 ? -2.704 0.896 7.970 1.00 96.81 400 LEU A N 1
ATOM 3011 C CA . LEU A 1 400 ? -3.145 1.358 9.295 1.00 96.81 400 LEU A CA 1
ATOM 3012 C C . LEU A 1 400 ? -1.989 1.346 10.313 1.00 96.81 400 LEU A C 1
ATOM 3014 O O . LEU A 1 400 ? -1.748 2.361 10.964 1.00 96.81 400 LEU A O 1
ATOM 3018 N N . ILE A 1 401 ? -1.226 0.246 10.389 1.00 95.62 401 ILE A N 1
ATOM 3019 C CA . ILE A 1 401 ? -0.047 0.109 11.270 1.00 95.62 401 ILE A CA 1
ATOM 3020 C C . ILE A 1 401 ? 1.004 1.178 10.946 1.00 95.62 401 ILE A C 1
ATOM 3022 O O . ILE A 1 401 ? 1.478 1.884 11.836 1.00 95.62 401 ILE A O 1
ATOM 3026 N N . ASN A 1 402 ? 1.313 1.332 9.659 1.00 93.25 402 ASN A N 1
ATOM 3027 C CA . ASN A 1 402 ? 2.266 2.298 9.122 1.00 93.25 402 ASN A CA 1
ATOM 3028 C C . ASN A 1 402 ? 1.979 3.734 9.596 1.00 93.25 402 ASN A C 1
ATOM 3030 O O . ASN A 1 402 ? 2.909 4.449 9.976 1.00 93.25 402 ASN A O 1
ATOM 3034 N N . HIS A 1 403 ? 0.699 4.120 9.650 1.00 95.62 403 HIS A N 1
ATOM 3035 C CA . HIS A 1 403 ? 0.235 5.448 10.075 1.00 95.62 403 HIS A CA 1
ATOM 3036 C C . HIS A 1 403 ? -0.221 5.515 11.551 1.00 95.62 403 HIS A C 1
ATOM 3038 O O . HIS A 1 403 ? -0.746 6.533 11.995 1.00 95.62 403 HIS A O 1
ATOM 3044 N N . GLY A 1 404 ? -0.005 4.467 12.355 1.00 96.56 404 GLY A N 1
ATOM 3045 C CA . GLY A 1 404 ? -0.295 4.487 13.797 1.00 96.56 404 GLY A CA 1
ATOM 3046 C C . GLY A 1 404 ? -1.783 4.379 14.167 1.00 96.56 404 GLY A C 1
ATOM 3047 O O . GLY A 1 404 ? -2.174 4.802 15.253 1.00 96.56 404 GLY A O 1
ATOM 3048 N N . VAL A 1 405 ? -2.629 3.853 13.278 1.00 98.00 405 VAL A N 1
ATOM 3049 C CA . VAL A 1 405 ? -4.045 3.567 13.567 1.00 98.00 405 VAL A CA 1
ATOM 3050 C C . VAL A 1 405 ? -4.171 2.095 13.944 1.00 98.00 405 VAL A C 1
ATOM 3052 O O . VAL A 1 405 ? -3.801 1.224 13.161 1.00 98.00 405 VAL A O 1
ATOM 3055 N N . VAL A 1 406 ? -4.689 1.791 15.135 1.00 98.50 406 VAL A N 1
ATOM 3056 C CA . VAL A 1 406 ? -4.701 0.413 15.653 1.00 98.50 406 VAL A CA 1
ATOM 3057 C C . VAL A 1 406 ? -5.757 -0.439 14.922 1.00 98.50 406 VAL A C 1
ATOM 3059 O O . VAL A 1 406 ? -6.946 -0.117 14.997 1.00 98.50 406 VAL A O 1
ATOM 3062 N N . PRO A 1 407 ? -5.380 -1.536 14.235 1.00 98.19 407 PRO A N 1
ATOM 3063 C CA . PRO A 1 407 ? -6.337 -2.472 13.656 1.00 98.19 407 PRO A CA 1
ATOM 3064 C C . PRO A 1 407 ? -6.791 -3.485 14.716 1.00 98.19 407 PRO A C 1
ATOM 3066 O O . PRO A 1 407 ? -5.973 -4.235 15.256 1.00 98.19 407 PRO A O 1
ATOM 3069 N N . LEU A 1 408 ? -8.093 -3.534 14.992 1.00 98.44 408 LEU A N 1
ATOM 3070 C CA . LEU A 1 408 ? -8.713 -4.450 15.951 1.00 98.44 408 LEU A CA 1
ATOM 3071 C C . LEU A 1 408 ? -9.778 -5.307 15.255 1.00 98.44 408 LEU A C 1
ATOM 3073 O O . LEU A 1 408 ? -10.523 -4.825 14.402 1.00 98.44 408 LEU A O 1
ATOM 3077 N N . ASN A 1 409 ? -9.875 -6.576 15.646 1.00 98.44 409 ASN A N 1
ATOM 3078 C CA . ASN A 1 409 ? -10.932 -7.488 15.212 1.00 98.44 409 ASN A CA 1
ATOM 3079 C C . ASN A 1 409 ? -11.798 -7.883 16.414 1.00 98.44 409 ASN A C 1
ATOM 3081 O O . ASN A 1 409 ? -11.253 -8.159 17.481 1.00 98.44 409 ASN A O 1
ATOM 3085 N N . PHE A 1 410 ? -13.119 -7.978 16.262 1.00 98.62 410 PHE A N 1
ATOM 3086 C CA . PHE A 1 410 ? -13.981 -8.535 17.312 1.00 98.62 410 PHE A CA 1
ATOM 3087 C C . PHE A 1 410 ? -13.580 -9.982 17.652 1.00 98.62 410 PHE A C 1
ATOM 3089 O O . PHE A 1 410 ? -13.280 -10.780 16.759 1.00 98.62 410 PHE A O 1
ATOM 3096 N N . VAL A 1 411 ? -13.596 -10.347 18.939 1.00 98.19 411 VAL A N 1
ATOM 3097 C CA . VAL A 1 411 ? -13.496 -11.760 19.356 1.00 98.19 411 VAL A CA 1
ATOM 3098 C C . VAL A 1 411 ? -14.827 -12.468 19.104 1.00 98.19 411 VAL A C 1
ATOM 3100 O O . VAL A 1 411 ? -14.849 -13.548 18.516 1.00 98.19 411 VAL A O 1
ATOM 3103 N N . ASN A 1 412 ? -15.933 -11.824 19.477 1.00 98.06 412 ASN A N 1
ATOM 3104 C CA . ASN A 1 412 ? -17.292 -12.270 19.200 1.00 98.06 412 ASN A CA 1
ATOM 3105 C C . ASN A 1 412 ? -17.943 -11.359 18.147 1.00 98.06 412 ASN A C 1
ATOM 3107 O O . ASN A 1 412 ? -18.225 -10.189 18.400 1.00 98.06 412 ASN A O 1
ATOM 3111 N N . LEU A 1 413 ? -18.215 -11.906 16.959 1.00 97.50 413 LEU A N 1
ATOM 3112 C CA . LEU A 1 413 ? -18.749 -11.134 15.831 1.00 97.50 413 LEU A CA 1
ATOM 3113 C C . LEU A 1 413 ? -20.140 -10.534 16.102 1.00 97.50 413 LEU A C 1
ATOM 3115 O O . LEU A 1 413 ? -20.476 -9.531 15.484 1.00 97.50 413 LEU A O 1
ATOM 3119 N N . ALA A 1 414 ? -20.917 -11.089 17.040 1.00 97.44 414 ALA A N 1
ATOM 3120 C CA . ALA A 1 414 ? -22.230 -10.557 17.418 1.00 97.44 414 ALA A CA 1
ATOM 3121 C C . ALA A 1 414 ? -22.161 -9.259 18.252 1.00 97.44 414 ALA A C 1
ATOM 3123 O O . ALA A 1 414 ? -23.194 -8.650 18.522 1.00 97.44 414 ALA A O 1
ATOM 3124 N N . ASP A 1 415 ? -20.971 -8.823 18.684 1.00 98.19 415 ASP A N 1
ATOM 3125 C CA . ASP A 1 415 ? -20.804 -7.524 19.351 1.00 98.19 415 ASP A CA 1
ATOM 3126 C C . ASP A 1 415 ? -20.795 -6.353 18.352 1.00 98.19 415 ASP A C 1
ATOM 3128 O O . ASP A 1 415 ? -21.156 -5.236 18.719 1.00 98.19 415 ASP A O 1
ATOM 3132 N N . TYR A 1 416 ? -20.502 -6.614 17.070 1.00 98.31 416 TYR A N 1
ATOM 3133 C CA . TYR A 1 416 ? -20.632 -5.636 15.983 1.00 98.31 416 TYR A CA 1
ATOM 3134 C C . TYR A 1 416 ? -22.068 -5.099 15.848 1.00 98.31 416 TYR A C 1
ATOM 3136 O O . TYR A 1 416 ? -22.262 -3.899 15.661 1.00 98.31 416 TYR A O 1
ATOM 3144 N N . ASP A 1 417 ? -23.081 -5.959 15.987 1.00 97.62 417 ASP A N 1
ATOM 3145 C CA . ASP A 1 417 ? -24.494 -5.573 15.844 1.00 97.62 417 ASP A CA 1
ATOM 3146 C C . ASP A 1 417 ? -25.024 -4.775 17.056 1.00 97.62 417 ASP A C 1
ATOM 3148 O O . ASP A 1 417 ? -26.103 -4.187 17.001 1.00 97.62 417 ASP A O 1
ATOM 3152 N N . LYS A 1 418 ? -24.266 -4.732 18.164 1.00 97.75 418 LYS A N 1
ATOM 3153 C CA . LYS A 1 418 ? -24.615 -3.987 19.390 1.00 97.75 418 LYS A CA 1
ATOM 3154 C C . LYS A 1 418 ? -24.114 -2.542 19.373 1.00 97.75 418 LYS A C 1
ATOM 3156 O O . LYS A 1 418 ? -24.579 -1.722 20.170 1.00 97.75 418 LYS A O 1
ATOM 3161 N N . ILE A 1 419 ? -23.160 -2.225 18.500 1.00 98.12 419 ILE A N 1
ATOM 3162 C CA . ILE A 1 419 ? -22.527 -0.907 18.406 1.00 98.12 419 ILE A CA 1
ATOM 3163 C C . ILE A 1 419 ? -23.225 -0.094 17.315 1.00 98.12 419 ILE A C 1
ATOM 3165 O O . ILE A 1 419 ? -23.649 -0.630 16.295 1.00 98.12 419 ILE A O 1
ATOM 3169 N N . ASN A 1 420 ? -23.356 1.211 17.521 1.00 98.12 420 ASN A N 1
ATOM 3170 C CA . ASN A 1 420 ? -23.831 2.137 16.501 1.00 98.12 420 ASN A CA 1
ATOM 3171 C C . ASN A 1 420 ? -22.816 3.263 16.284 1.00 98.12 420 ASN A C 1
ATOM 3173 O O . ASN A 1 420 ? -21.850 3.417 17.031 1.00 98.12 420 ASN A O 1
ATOM 3177 N N . GLN A 1 421 ? -23.038 4.043 15.229 1.00 98.06 421 GLN A N 1
ATOM 3178 C CA . GLN A 1 421 ? -22.369 5.330 15.084 1.00 98.06 421 GLN A CA 1
ATOM 3179 C C . GLN A 1 421 ? -22.728 6.222 16.280 1.00 98.06 421 GLN A C 1
ATOM 3181 O O . GLN A 1 421 ? -23.818 6.091 16.835 1.00 98.06 421 GLN A O 1
ATOM 3186 N N . ASP A 1 422 ? -21.811 7.105 16.660 1.00 98.31 422 ASP A N 1
ATOM 3187 C CA . ASP A 1 422 ? -21.967 8.063 17.757 1.00 98.31 422 ASP A CA 1
ATOM 3188 C C . ASP A 1 422 ? -22.044 7.427 19.169 1.00 98.31 422 ASP A C 1
ATOM 3190 O O . ASP A 1 422 ? -22.138 8.152 20.158 1.00 98.31 422 ASP A O 1
ATOM 3194 N N . ASP A 1 423 ? -21.893 6.098 19.297 1.00 98.69 423 ASP A N 1
ATOM 3195 C CA . ASP A 1 423 ? -21.570 5.450 20.578 1.00 98.69 423 ASP A CA 1
ATOM 3196 C C . ASP A 1 423 ? -20.195 5.938 21.082 1.00 98.69 423 ASP A C 1
ATOM 3198 O O . ASP A 1 423 ? -19.225 6.004 20.320 1.00 98.69 423 ASP A O 1
ATOM 3202 N N . GLU A 1 424 ? -20.082 6.218 22.379 1.00 98.69 424 GLU A N 1
ATOM 3203 C CA . GLU A 1 424 ? -18.824 6.550 23.043 1.00 98.69 424 GLU A CA 1
ATOM 3204 C C . GLU A 1 424 ? -18.142 5.273 23.546 1.00 98.69 424 GLU A C 1
ATOM 3206 O O . GLU A 1 424 ? -18.697 4.517 24.350 1.00 98.69 424 GLU A O 1
ATOM 3211 N N . LEU A 1 425 ? -16.919 5.032 23.072 1.00 98.81 425 LEU A N 1
ATOM 3212 C CA . LEU A 1 425 ? -16.103 3.881 23.439 1.00 98.81 425 LEU A CA 1
ATOM 3213 C C . LEU A 1 425 ? -14.897 4.317 24.273 1.00 98.81 425 LEU A C 1
ATOM 3215 O O . LEU A 1 425 ? -14.326 5.390 24.062 1.00 98.81 425 LEU A O 1
ATOM 3219 N N . LYS A 1 426 ? -14.465 3.449 25.187 1.00 98.75 426 LYS A N 1
ATOM 3220 C CA . LYS A 1 426 ? -13.308 3.668 26.052 1.00 98.75 426 LYS A CA 1
ATOM 3221 C C . LYS A 1 426 ? -12.401 2.441 26.106 1.00 98.75 426 LYS A C 1
ATOM 3223 O O . LYS A 1 426 ? -12.870 1.306 26.150 1.00 98.75 426 LYS A O 1
ATOM 3228 N N . ILE A 1 427 ? -11.094 2.692 26.118 1.00 98.62 427 ILE A N 1
ATOM 3229 C CA . ILE A 1 427 ? -10.033 1.695 26.299 1.00 98.62 427 ILE A CA 1
ATOM 3230 C C . ILE A 1 427 ? -9.029 2.274 27.300 1.00 98.62 427 ILE A C 1
ATOM 3232 O O . ILE A 1 427 ? -8.552 3.394 27.115 1.00 98.62 427 ILE A O 1
ATOM 3236 N N . THR A 1 428 ? -8.719 1.525 28.357 1.00 98.19 428 THR A N 1
ATOM 3237 C CA . THR A 1 428 ? -7.733 1.877 29.399 1.00 98.19 428 THR A CA 1
ATOM 3238 C C . THR A 1 428 ? -6.477 1.015 29.267 1.00 98.19 428 THR A C 1
ATOM 3240 O O . THR A 1 428 ? -6.553 -0.082 28.715 1.00 98.19 428 THR A O 1
ATOM 3243 N N . ASN A 1 429 ? -5.320 1.470 29.762 1.00 97.44 429 ASN A N 1
ATOM 3244 C CA . ASN A 1 429 ? -4.038 0.755 29.649 1.00 97.44 429 ASN A CA 1
ATOM 3245 C C . ASN A 1 429 ? -3.735 0.264 28.210 1.00 97.44 429 ASN A C 1
ATOM 3247 O O . ASN A 1 429 ? -3.224 -0.841 28.008 1.00 97.44 429 ASN A O 1
ATOM 3251 N N . PHE A 1 430 ? -4.121 1.035 27.189 1.00 97.69 430 PHE A N 1
ATOM 3252 C CA . PHE A 1 430 ? -4.206 0.595 25.794 1.00 97.69 430 PHE A CA 1
ATOM 3253 C C . PHE A 1 430 ? -2.866 0.064 25.239 1.00 97.69 430 PHE A C 1
ATOM 3255 O O . PHE A 1 430 ? -2.893 -0.991 24.601 1.00 97.69 430 PHE A O 1
ATOM 3262 N N . PRO A 1 431 ? -1.686 0.659 25.529 1.00 97.75 431 PRO A N 1
ATOM 3263 C CA . PRO A 1 431 ? -0.397 0.071 25.154 1.00 97.75 431 PRO A CA 1
ATOM 3264 C C . PRO A 1 431 ? -0.154 -1.324 25.754 1.00 97.75 431 PRO A C 1
ATOM 3266 O O . PRO A 1 431 ? 0.325 -2.213 25.051 1.00 97.75 431 PRO A O 1
ATOM 3269 N N . GLU A 1 432 ? -0.518 -1.558 27.019 1.00 97.75 432 GLU A N 1
ATOM 3270 C CA . GLU A 1 432 ? -0.343 -2.862 27.680 1.00 97.75 432 GLU A CA 1
ATOM 3271 C C . GLU A 1 432 ? -1.356 -3.903 27.183 1.00 97.75 432 GLU A C 1
ATOM 3273 O O . GLU A 1 432 ? -0.989 -5.046 26.900 1.00 97.75 432 GLU A O 1
ATOM 3278 N N . GLN A 1 433 ? -2.614 -3.506 26.967 1.00 98.25 433 GLN A N 1
ATOM 3279 C CA . GLN A 1 433 ? -3.603 -4.374 26.321 1.00 98.25 433 GLN A CA 1
ATOM 3280 C C . GLN A 1 433 ? -3.150 -4.763 24.902 1.00 98.25 433 GLN A C 1
ATOM 3282 O O . GLN A 1 433 ? -3.169 -5.941 24.540 1.00 98.25 433 GLN A O 1
ATOM 3287 N N . LEU A 1 434 ? -2.619 -3.814 24.123 1.00 97.50 434 LEU A N 1
ATOM 3288 C CA . LEU A 1 434 ? -2.081 -4.080 22.787 1.00 97.50 434 LEU A CA 1
ATOM 3289 C C . LEU A 1 434 ? -0.859 -5.023 22.827 1.00 97.50 434 LEU A C 1
ATOM 3291 O O . LEU A 1 434 ? -0.763 -5.938 22.000 1.00 97.50 434 LEU A O 1
ATOM 3295 N N . LYS A 1 435 ? 0.026 -4.897 23.829 1.00 97.50 435 LYS A N 1
ATOM 3296 C CA . LYS A 1 435 ? 1.102 -5.875 24.098 1.00 97.50 435 LYS A CA 1
ATOM 3297 C C . LYS A 1 435 ? 0.567 -7.280 24.395 1.00 97.50 435 LYS A C 1
ATOM 3299 O O . LYS A 1 435 ? 1.181 -8.241 23.941 1.00 97.50 435 LYS A O 1
ATOM 3304 N N . SER A 1 436 ? -0.587 -7.409 25.052 1.00 96.69 436 SER A N 1
ATOM 3305 C CA . SER A 1 436 ? -1.253 -8.705 25.287 1.00 96.69 436 SER A CA 1
ATOM 3306 C C . SER A 1 436 ? -1.987 -9.284 24.062 1.00 96.69 436 SER A C 1
ATOM 3308 O O . SER A 1 436 ? -2.360 -10.454 24.069 1.00 96.69 436 SER A O 1
ATOM 3310 N N . ARG A 1 437 ? -2.188 -8.471 23.010 1.00 97.50 437 ARG A N 1
ATOM 3311 C CA . ARG A 1 437 ? -2.998 -8.737 21.799 1.00 97.50 437 ARG A CA 1
ATOM 3312 C C . ARG A 1 437 ? -4.507 -8.878 22.004 1.00 97.50 437 ARG A C 1
ATOM 3314 O O . ARG A 1 437 ? -5.209 -8.934 20.993 1.00 97.50 437 ARG A O 1
ATOM 3321 N N . ASN A 1 438 ? -4.998 -8.839 23.241 1.00 97.69 438 ASN A N 1
ATOM 3322 C CA . ASN A 1 438 ? -6.421 -8.767 23.569 1.00 97.69 438 ASN A CA 1
ATOM 3323 C C . ASN A 1 438 ? -6.725 -7.396 24.187 1.00 97.69 438 ASN A C 1
ATOM 3325 O O . ASN A 1 438 ? -5.985 -6.913 25.042 1.00 97.69 438 ASN A O 1
ATOM 3329 N N . ILE A 1 439 ? -7.771 -6.738 23.695 1.00 98.44 439 ILE A N 1
ATOM 3330 C CA . ILE A 1 439 ? -8.147 -5.378 24.071 1.00 98.44 439 ILE A CA 1
ATOM 3331 C C . ILE A 1 439 ? -9.638 -5.366 24.415 1.00 98.44 439 ILE A C 1
ATOM 3333 O O . ILE A 1 439 ? -10.494 -5.569 23.549 1.00 98.44 439 ILE A O 1
ATOM 3337 N N . ILE A 1 440 ? -9.938 -5.101 25.683 1.00 98.62 440 ILE A N 1
ATOM 3338 C CA . ILE A 1 440 ? -11.285 -4.872 26.201 1.00 98.62 440 ILE A CA 1
ATOM 3339 C C . ILE A 1 440 ? -11.693 -3.437 25.868 1.00 98.62 440 ILE A C 1
ATOM 3341 O O . ILE A 1 440 ? -10.972 -2.488 26.185 1.00 98.62 440 ILE A O 1
ATOM 3345 N N . VAL A 1 441 ? -12.865 -3.291 25.254 1.00 98.69 441 VAL A N 1
ATOM 3346 C CA . VAL A 1 441 ? -13.465 -2.002 24.903 1.00 98.69 441 VAL A CA 1
ATOM 3347 C C . VAL A 1 441 ? -14.769 -1.840 25.681 1.00 98.69 441 VAL A C 1
ATOM 3349 O O . VAL A 1 441 ? -15.638 -2.711 25.648 1.00 98.69 441 VAL A O 1
ATOM 3352 N N . GLU A 1 442 ? -14.910 -0.727 26.394 1.00 98.69 442 GLU A N 1
ATOM 3353 C CA . GLU A 1 442 ? -16.124 -0.337 27.117 1.00 98.69 442 GLU A CA 1
ATOM 3354 C C . GLU A 1 442 ? -16.982 0.563 26.214 1.00 98.69 442 GLU A C 1
ATOM 3356 O O . GLU A 1 442 ? -16.505 1.597 25.756 1.00 98.69 442 GLU A O 1
ATOM 3361 N N . ASN A 1 443 ? -18.244 0.208 25.964 1.00 98.69 443 ASN A N 1
ATOM 3362 C CA . ASN A 1 443 ? -19.235 1.089 25.341 1.00 98.69 443 ASN A CA 1
ATOM 3363 C C . ASN A 1 443 ? -19.977 1.847 26.451 1.00 98.69 443 ASN A C 1
ATOM 3365 O O . ASN A 1 443 ? -20.834 1.283 27.137 1.00 98.69 443 ASN A O 1
ATOM 3369 N N . LEU A 1 444 ? -19.622 3.118 26.641 1.00 98.56 444 LEU A N 1
ATOM 3370 C CA . LEU A 1 444 ? -20.140 3.958 27.722 1.00 98.56 444 LEU A CA 1
ATOM 3371 C C . LEU A 1 444 ? -21.598 4.368 27.478 1.00 98.56 444 LEU A C 1
ATOM 3373 O O . LEU A 1 444 ? -22.381 4.418 28.423 1.00 98.56 444 LEU A O 1
ATOM 3377 N N . THR A 1 445 ? -21.985 4.576 26.216 1.00 98.25 445 THR A N 1
ATOM 3378 C CA . THR A 1 445 ? -23.359 4.924 25.815 1.00 98.25 445 THR A CA 1
ATOM 3379 C C . THR A 1 445 ? -24.369 3.836 26.185 1.00 98.25 445 THR A C 1
ATOM 3381 O O . THR A 1 445 ? -25.511 4.143 26.526 1.00 98.25 445 THR A O 1
ATOM 3384 N N . LYS A 1 446 ? -23.964 2.560 26.121 1.00 98.00 446 LYS A N 1
ATOM 3385 C CA . LYS A 1 446 ? -24.850 1.395 26.312 1.00 98.00 446 LYS A CA 1
ATOM 3386 C C . LYS A 1 446 ? -24.530 0.544 27.542 1.00 98.00 446 LYS A C 1
ATOM 3388 O O . LYS A 1 446 ? -25.259 -0.406 27.815 1.00 98.00 446 LYS A O 1
ATOM 3393 N N . GLY A 1 447 ? -23.470 0.865 28.282 1.00 97.69 447 GLY A N 1
ATOM 3394 C CA . GLY A 1 447 ? -23.129 0.209 29.547 1.00 97.69 447 GLY A CA 1
ATOM 3395 C C . GLY A 1 447 ? -22.713 -1.260 29.416 1.00 97.69 447 GLY A C 1
ATOM 3396 O O . GLY A 1 447 ? -23.040 -2.060 30.291 1.00 97.69 447 GLY A O 1
ATOM 3397 N N . PHE A 1 448 ? -22.011 -1.633 28.340 1.00 98.44 448 PHE A N 1
ATOM 3398 C CA . PHE A 1 448 ? -21.467 -2.986 28.164 1.00 98.44 448 PHE A CA 1
ATOM 3399 C C . PHE A 1 448 ? -20.019 -2.959 27.669 1.00 98.44 448 PHE A C 1
ATOM 3401 O O . PHE A 1 448 ? -19.586 -1.993 27.046 1.00 98.44 448 PHE A O 1
ATOM 3408 N N . SER A 1 449 ? -19.282 -4.041 27.908 1.00 98.50 449 SER A N 1
ATOM 3409 C CA . SER A 1 449 ? -17.922 -4.232 27.394 1.00 98.50 449 SER A CA 1
ATOM 3410 C C . SER A 1 449 ? -17.881 -5.386 26.397 1.00 98.50 449 SER A C 1
ATOM 3412 O O . SER A 1 449 ? -18.657 -6.336 26.512 1.00 98.50 449 SER A O 1
ATOM 3414 N N . PHE A 1 450 ? -16.960 -5.319 25.441 1.00 98.62 450 PHE A N 1
ATOM 3415 C CA . PHE A 1 450 ? -16.698 -6.382 24.473 1.00 98.62 450 PHE A CA 1
ATOM 3416 C C . PHE A 1 450 ? -15.193 -6.587 24.285 1.00 98.62 450 PHE A C 1
ATOM 3418 O O . PHE A 1 450 ? -14.387 -5.688 24.533 1.00 98.62 450 PHE A O 1
ATOM 3425 N N . GLU A 1 451 ? -14.811 -7.788 23.856 1.00 98.50 451 GLU A N 1
ATOM 3426 C CA . GLU A 1 451 ? -13.412 -8.145 23.633 1.00 98.50 451 GLU A CA 1
ATOM 3427 C C . GLU A 1 451 ? -13.050 -8.031 22.148 1.00 98.50 451 GLU A C 1
ATOM 3429 O O . GLU A 1 451 ? -13.763 -8.501 21.251 1.00 98.50 451 GLU A O 1
ATOM 3434 N N . THR A 1 452 ? -11.901 -7.419 21.889 1.00 98.62 452 THR A N 1
ATOM 3435 C CA . THR A 1 452 ? -11.269 -7.358 20.574 1.00 98.62 452 THR A CA 1
ATOM 3436 C C . THR A 1 452 ? -9.871 -7.960 20.648 1.00 98.62 452 THR A C 1
ATOM 3438 O O . THR A 1 452 ? -9.255 -8.017 21.708 1.00 98.62 452 THR A O 1
ATOM 3441 N N . LYS A 1 453 ? -9.359 -8.424 19.514 1.00 97.62 453 LYS A N 1
ATOM 3442 C CA . LYS A 1 453 ? -8.034 -9.029 19.379 1.00 97.62 453 LYS A CA 1
ATOM 3443 C C . LYS A 1 453 ? -7.301 -8.460 18.177 1.00 97.62 453 LYS A C 1
ATOM 3445 O O . LYS A 1 453 ? -7.923 -7.915 17.262 1.00 97.62 453 LYS A O 1
ATOM 3450 N N . THR A 1 454 ? -5.987 -8.647 18.122 1.00 95.00 454 THR A N 1
ATOM 3451 C CA . THR A 1 454 ? -5.211 -8.275 16.936 1.00 95.00 454 THR A CA 1
ATOM 3452 C C . THR A 1 454 ? -4.068 -9.242 16.632 1.00 95.00 454 THR A C 1
ATOM 3454 O O . THR A 1 454 ? -3.370 -9.728 17.518 1.00 95.00 454 THR A O 1
ATOM 3457 N N . GLU A 1 455 ? -3.870 -9.538 15.348 1.00 91.06 455 GLU A N 1
ATOM 3458 C CA . GLU A 1 455 ? -2.859 -10.484 14.861 1.00 91.06 455 GLU A CA 1
ATOM 3459 C C . GLU A 1 455 ? -1.577 -9.738 14.468 1.00 91.06 455 GLU A C 1
ATOM 3461 O O . GLU A 1 455 ? -1.245 -9.632 13.281 1.00 91.06 455 GLU A O 1
ATOM 3466 N N . LEU A 1 456 ? -0.898 -9.152 15.456 1.00 93.69 456 LEU A N 1
ATOM 3467 C CA . LEU A 1 456 ? 0.281 -8.303 15.248 1.00 93.69 456 LEU A CA 1
ATOM 3468 C C . LEU A 1 456 ? 1.571 -8.940 15.772 1.00 93.69 456 LEU A C 1
ATOM 3470 O O . LEU A 1 456 ? 1.579 -9.533 16.853 1.00 93.69 456 LEU A O 1
ATOM 3474 N N . THR A 1 457 ? 2.682 -8.757 15.060 1.00 93.31 457 THR A N 1
ATOM 3475 C CA . THR A 1 457 ? 4.016 -9.084 15.593 1.00 93.31 457 THR A CA 1
ATOM 3476 C C . THR A 1 457 ? 4.417 -8.091 16.692 1.00 93.31 457 THR A C 1
ATOM 3478 O O . THR A 1 457 ? 3.791 -7.045 16.867 1.00 93.31 457 THR A O 1
ATOM 3481 N N . GLU A 1 458 ? 5.434 -8.412 17.496 1.00 93.62 458 GLU A N 1
ATOM 3482 C CA . GLU A 1 458 ? 5.939 -7.484 18.528 1.00 93.62 458 GLU A CA 1
ATOM 3483 C C . GLU A 1 458 ? 6.432 -6.167 17.918 1.00 93.62 458 GLU A C 1
ATOM 3485 O O . GLU A 1 458 ? 6.148 -5.091 18.441 1.00 93.62 458 GLU A O 1
ATOM 3490 N N . ARG A 1 459 ? 7.075 -6.248 16.747 1.00 93.38 459 ARG A N 1
ATOM 3491 C CA . ARG A 1 459 ? 7.486 -5.095 15.941 1.00 93.38 459 ARG A CA 1
ATOM 3492 C C . ARG A 1 459 ? 6.293 -4.217 15.558 1.00 93.38 459 ARG A C 1
ATOM 3494 O O . ARG A 1 459 ? 6.353 -3.008 15.761 1.00 93.38 459 ARG A O 1
ATOM 3501 N N . GLU A 1 460 ? 5.223 -4.809 15.023 1.00 95.62 460 GLU A N 1
ATOM 3502 C CA . GLU A 1 460 ? 4.012 -4.077 14.622 1.00 95.62 460 GLU A CA 1
ATOM 3503 C C . GLU A 1 460 ? 3.320 -3.392 15.818 1.00 95.62 460 GLU A C 1
ATOM 3505 O O . GLU A 1 460 ? 2.823 -2.276 15.676 1.00 95.62 460 GLU A O 1
ATOM 3510 N N . VAL A 1 461 ? 3.326 -4.006 17.008 1.00 97.06 461 VAL A N 1
ATOM 3511 C CA . VAL A 1 461 ? 2.778 -3.374 18.223 1.00 97.06 461 VAL A CA 1
ATOM 3512 C C . VAL A 1 461 ? 3.650 -2.239 18.740 1.00 97.06 461 VAL A C 1
ATOM 3514 O O . VAL A 1 461 ? 3.109 -1.186 19.063 1.00 97.06 461 VAL A O 1
ATOM 3517 N N . ASN A 1 462 ? 4.975 -2.392 18.757 1.00 96.12 462 ASN A N 1
ATOM 3518 C CA . ASN A 1 462 ? 5.865 -1.294 19.141 1.00 96.12 462 ASN A CA 1
ATOM 3519 C C . ASN A 1 462 ? 5.717 -0.102 18.178 1.00 96.12 462 ASN A C 1
ATOM 3521 O O . ASN A 1 462 ? 5.616 1.032 18.628 1.00 96.12 462 ASN A O 1
ATOM 3525 N N . ILE A 1 463 ? 5.584 -0.358 16.869 1.00 96.19 463 ILE A N 1
ATOM 3526 C CA . ILE A 1 463 ? 5.268 0.674 15.865 1.00 96.19 463 ILE A CA 1
ATOM 3527 C C . ILE A 1 463 ? 3.966 1.419 16.203 1.00 96.19 463 ILE A C 1
ATOM 3529 O O . ILE A 1 463 ? 3.936 2.644 16.134 1.00 96.19 463 ILE A O 1
ATOM 3533 N N . LEU A 1 464 ? 2.891 0.713 16.571 1.00 97.38 464 LEU A N 1
ATOM 3534 C CA . LEU A 1 464 ? 1.619 1.348 16.939 1.00 97.38 464 LEU A CA 1
ATOM 3535 C C . LEU A 1 464 ? 1.708 2.150 18.243 1.00 97.38 464 LEU A C 1
ATOM 3537 O O . LEU A 1 464 ? 1.172 3.254 18.302 1.00 97.38 464 LEU A O 1
ATOM 3541 N N . ILE A 1 465 ? 2.392 1.622 19.264 1.00 96.88 465 ILE A N 1
ATOM 3542 C CA . ILE A 1 465 ? 2.607 2.311 20.547 1.00 96.88 465 ILE A CA 1
ATOM 3543 C C . ILE A 1 465 ? 3.385 3.612 20.331 1.00 96.88 465 ILE A C 1
ATOM 3545 O O . ILE A 1 465 ? 2.988 4.651 20.857 1.00 96.88 465 ILE A O 1
ATOM 3549 N N . ASP A 1 466 ? 4.425 3.576 19.497 1.00 95.31 466 ASP A N 1
ATOM 3550 C CA . ASP A 1 466 ? 5.243 4.744 19.166 1.00 95.31 466 ASP A CA 1
ATOM 3551 C C . ASP A 1 466 ? 4.483 5.817 18.367 1.00 95.31 466 ASP A C 1
ATOM 3553 O O . ASP A 1 466 ? 4.970 6.939 18.282 1.00 95.31 466 ASP A O 1
ATOM 3557 N N . GLY A 1 467 ? 3.309 5.515 17.792 1.00 94.38 467 GLY A N 1
ATOM 3558 C CA . GLY A 1 467 ? 2.534 6.441 16.953 1.00 94.38 467 GLY A CA 1
ATOM 3559 C C . GLY A 1 467 ? 2.748 6.264 15.444 1.00 94.38 467 GLY A C 1
ATOM 3560 O O . GLY A 1 467 ? 2.598 7.209 14.674 1.00 94.38 467 GLY A O 1
ATOM 3561 N N . GLY A 1 468 ? 3.102 5.061 14.992 1.00 94.75 468 GLY A N 1
ATOM 3562 C CA . GLY A 1 468 ? 3.293 4.724 13.580 1.00 94.75 468 GLY A CA 1
ATOM 3563 C C . GLY A 1 468 ? 4.757 4.705 13.136 1.00 94.75 468 GLY A C 1
ATOM 3564 O O . GLY A 1 468 ? 5.668 5.211 13.796 1.00 94.75 468 GLY A O 1
ATOM 3565 N N . GLN A 1 469 ? 5.002 4.087 11.979 1.00 92.94 469 GLN A N 1
ATOM 3566 C CA . GLN A 1 469 ? 6.356 3.706 11.571 1.00 92.94 469 GLN A CA 1
ATOM 3567 C C . GLN A 1 469 ? 7.213 4.918 11.184 1.00 92.94 469 GLN A C 1
ATOM 3569 O O . GLN A 1 469 ? 8.420 4.920 11.426 1.00 92.94 469 GLN A O 1
ATOM 3574 N N . LEU A 1 470 ? 6.587 5.972 10.648 1.00 91.19 470 LEU A N 1
ATOM 3575 C CA . LEU A 1 470 ? 7.270 7.220 10.310 1.00 91.19 470 LEU A CA 1
ATOM 3576 C C . LEU A 1 470 ? 7.864 7.905 11.554 1.00 91.19 470 LEU A C 1
ATOM 3578 O O . LEU A 1 470 ? 9.036 8.285 11.535 1.00 91.19 470 LEU A O 1
ATOM 3582 N N . ARG A 1 471 ? 7.098 7.983 12.655 1.00 92.00 471 ARG A N 1
ATOM 3583 C CA . ARG A 1 471 ? 7.561 8.547 13.936 1.00 92.00 471 ARG A CA 1
ATOM 3584 C C . ARG A 1 471 ? 8.723 7.741 14.509 1.00 92.00 471 ARG A C 1
ATOM 3586 O O . ARG A 1 471 ? 9.740 8.322 14.874 1.00 92.00 471 ARG A O 1
ATOM 3593 N N . GLN A 1 472 ? 8.606 6.410 14.532 1.00 90.50 472 GLN A N 1
ATOM 3594 C CA . GLN A 1 472 ? 9.655 5.538 15.070 1.00 90.50 472 GLN A CA 1
ATOM 3595 C C . GLN A 1 472 ? 10.991 5.690 14.316 1.00 90.50 472 GLN A C 1
ATOM 3597 O O . GLN A 1 472 ? 12.054 5.650 14.936 1.00 90.50 472 GLN A O 1
ATOM 3602 N N . VAL A 1 473 ? 10.965 5.852 12.988 1.00 89.94 473 VAL A N 1
ATOM 3603 C CA . VAL A 1 473 ? 12.193 6.036 12.192 1.00 89.94 473 VAL A CA 1
ATOM 3604 C C . VAL A 1 473 ? 12.760 7.444 12.355 1.00 89.94 473 VAL A C 1
ATOM 3606 O O . VAL A 1 473 ? 13.962 7.571 12.568 1.00 89.94 473 VAL A O 1
ATOM 3609 N N . GLN A 1 474 ? 11.920 8.483 12.338 1.00 89.38 474 GLN A N 1
ATOM 3610 C CA . GLN A 1 474 ? 12.357 9.856 12.612 1.00 89.38 474 GLN A CA 1
ATOM 3611 C C . GLN A 1 474 ? 13.033 9.971 13.989 1.00 89.38 474 GLN A C 1
ATOM 3613 O O . GLN A 1 474 ? 14.123 10.527 14.096 1.00 89.38 474 GLN A O 1
ATOM 3618 N N . ALA A 1 475 ? 12.431 9.398 15.037 1.00 87.12 475 ALA A N 1
ATOM 3619 C CA . ALA A 1 475 ? 12.978 9.442 16.392 1.00 87.12 475 ALA A CA 1
ATOM 3620 C C . ALA A 1 475 ? 14.386 8.826 16.491 1.00 87.12 475 ALA A C 1
ATOM 3622 O O . ALA A 1 475 ? 15.224 9.357 17.211 1.00 87.12 475 ALA A O 1
ATOM 3623 N N . LYS A 1 476 ? 14.665 7.759 15.726 1.00 84.50 476 LYS A N 1
ATOM 3624 C CA . LYS A 1 476 ? 15.977 7.082 15.670 1.00 84.50 476 LYS A CA 1
ATOM 3625 C C . LYS A 1 476 ? 17.060 7.852 14.906 1.00 84.50 476 LYS A C 1
ATOM 3627 O O . LYS A 1 476 ? 18.226 7.514 15.056 1.00 84.50 476 LYS A O 1
ATOM 3632 N N . ASN A 1 477 ? 16.688 8.824 14.071 1.00 81.38 477 ASN A N 1
ATOM 3633 C CA . ASN A 1 477 ? 17.628 9.642 13.292 1.00 81.38 477 ASN A CA 1
ATOM 3634 C C . ASN A 1 477 ? 17.823 11.051 13.888 1.00 81.38 477 ASN A C 1
ATOM 3636 O O . ASN A 1 477 ? 18.709 11.780 13.452 1.00 81.38 477 ASN A O 1
ATOM 3640 N N . ASN A 1 478 ? 17.004 11.435 14.874 1.00 72.75 478 ASN A N 1
ATOM 3641 C CA . ASN A 1 478 ? 17.135 12.684 15.635 1.00 72.75 478 ASN A CA 1
ATOM 3642 C C . ASN A 1 478 ? 18.058 12.547 16.868 1.00 72.75 478 ASN A C 1
ATOM 3644 O O . ASN A 1 478 ? 18.223 13.515 17.612 1.00 72.75 478 ASN A O 1
ATOM 3648 N N . THR A 1 479 ? 18.612 11.351 17.094 1.00 48.41 479 THR A N 1
ATOM 3649 C CA . THR A 1 479 ? 19.561 10.983 18.160 1.00 48.41 479 THR A CA 1
ATOM 3650 C C . THR A 1 479 ? 20.903 10.587 17.569 1.00 48.41 479 THR A C 1
ATOM 3652 O O . THR A 1 479 ? 21.928 11.071 18.091 1.00 48.41 479 THR A O 1
#

Secondary structure (DSSP, 8-state):
-PPPHHHHHHHHTEEES--STTSEEEE---EEEEEHHHHHHHHHHHHHTT-SS--SSEEEEE--S--S-SSSHHHHHHHHHHHHHHHHT-EEE-TTS--HHHHHHHHT--TT-EEEESSTTGGGGGGGT-EEEE--HHHHHHHHTT--EEEEPPP-------STHHHHHHHTSHHHHHHHTT-----SSSGGGGTSS-PPPTT-EEEESSS---TTTTS-TT-EEEE--HHHHHHHHHHSS---SGGGTGGGGGG-----S------TTEEPPPPS--TT------TT--PPP-PPPPPSSEEEEEEEE--TT-BHHHHS--SHHHHHTTT-HHHHHTTTTTTT-TTHHHHHHHHSSEEEEE-TTBTBSS--THHHHHHHHTTEEEEEES-B-HHHHHHHHHTTPEEEEESSGGGGGG--TT-EEEESSHHHHHHHTEEEEEETTTTEEEEEE----HHHHHHHHHTSHHHHHHHHH--

Nearest PDB structures (foldseek):
  1fgh-assembly1_A  TM=7.166E-01  e=5.738E-31  Bos taurus
  1nit-assembly1_A  TM=7.169E-01  e=5.136E-30  Bos taurus
  7acn-assembly1_A  TM=7.136E-01  e=3.599E-30  Sus scrofa
  1b0m-assembly1_A  TM=7.133E-01  e=4.562E-30  Sus scrofa
  1c96-assembly1_A  TM=6.961E-01  e=3.222E-29  Bos taurus